Protein AF-A0A927GEW3-F1 (afdb_monomer)

Solvent-access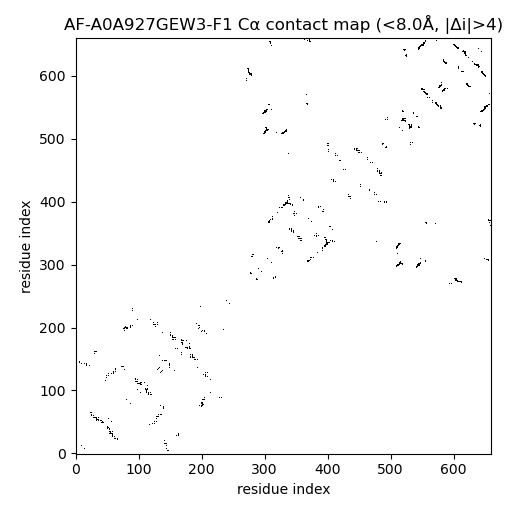ible surface area (backbone atoms only — not comparable to full-atom values): 34712 Å² total; per-residue (Å²): 118,76,70,66,64,33,65,62,80,50,71,69,33,60,69,65,32,58,58,67,54,54,51,51,26,50,54,38,19,33,51,44,16,37,57,29,55,77,47,81,56,86,36,62,95,74,34,81,48,40,56,41,80,24,37,33,40,11,28,32,54,18,36,55,52,36,45,73,77,44,71,85,64,73,78,83,57,41,61,44,34,82,43,51,72,58,31,52,49,62,44,44,51,60,31,51,48,30,24,74,71,37,33,87,57,94,80,76,56,59,28,34,61,43,12,36,41,38,36,51,33,34,33,51,33,24,37,31,37,37,40,15,54,63,52,34,49,47,52,55,37,54,55,37,40,63,53,60,35,23,50,51,52,10,51,50,55,49,56,43,50,54,52,76,35,99,64,45,32,60,79,78,38,87,85,30,51,48,72,48,24,48,54,48,40,27,52,47,32,43,53,45,50,52,48,34,72,72,42,22,15,47,50,45,44,6,39,58,63,29,56,80,72,72,77,89,50,76,66,61,52,52,52,50,51,54,52,50,52,52,50,61,77,44,59,88,54,81,84,59,70,74,61,53,49,56,53,52,48,50,51,48,47,50,48,49,53,58,38,43,70,70,59,70,66,64,67,82,50,67,51,76,77,40,57,66,45,75,49,56,87,93,56,91,86,52,73,77,85,63,51,73,73,63,68,70,34,41,35,41,32,42,12,34,70,76,16,39,34,55,64,50,52,52,50,52,52,50,50,52,48,39,26,72,78,72,58,34,23,42,34,46,38,83,32,16,49,61,45,20,48,34,49,43,48,23,55,74,71,67,43,62,73,52,40,51,61,60,40,47,59,29,46,77,69,52,37,55,79,22,23,49,54,57,53,52,40,52,53,50,52,30,57,49,35,76,75,41,59,81,95,51,36,68,39,56,40,28,30,36,56,81,78,46,45,51,61,45,24,54,51,53,51,59,55,50,57,97,48,88,66,54,83,82,47,48,61,52,54,56,50,33,36,52,44,34,60,42,94,71,66,56,52,58,35,8,50,49,27,44,55,50,49,59,50,40,72,77,40,46,72,60,47,43,68,63,42,49,89,34,31,61,64,47,52,52,49,32,50,50,41,22,33,60,57,78,43,90,49,62,44,58,40,26,47,51,40,45,65,66,48,38,66,83,55,74,66,54,48,34,35,32,59,40,54,46,67,45,32,20,40,43,56,42,57,99,52,72,66,22,40,34,21,55,42,45,76,70,72,48,46,67,46,22,32,34,58,45,38,36,82,30,25,25,34,39,46,21,87,81,45,60,79,92,71,38,42,84,98,39,75,53,16,84,41,48,56,81,22,36,74,26,87,31,25,34,36,73,38,46,66,38,47,51,76,62,50,65,84,70,36,38,35,40,34,45,35,68,44,88,92,32,62,35,63,72,38,41,60,53,68,51,66,34,94,82,43,91,75,82,87,47,55,51,79,88,41,29,32,40,59,32,36,35,28,39,32,41,40,28,56,28,51,39,36,50,70,55,75,134

Structure (mmCIF, N/CA/C/O backbone):
data_AF-A0A927GEW3-F1
#
_entry.id   AF-A0A927GEW3-F1
#
loop_
_atom_site.group_PDB
_atom_site.id
_atom_site.type_symbol
_atom_site.label_atom_id
_atom_site.label_alt_id
_atom_site.label_comp_id
_atom_site.label_asym_id
_atom_site.label_entity_id
_atom_site.label_seq_id
_atom_site.pdbx_PDB_ins_code
_atom_site.Cartn_x
_atom_site.Cartn_y
_atom_site.Cartn_z
_atom_site.occupancy
_atom_site.B_iso_or_equiv
_atom_site.auth_seq_id
_atom_site.auth_comp_id
_atom_site.auth_asym_id
_atom_site.auth_atom_id
_atom_site.pdbx_PDB_model_num
ATOM 1 N N . MET A 1 1 ? 56.933 16.315 -24.391 1.00 34.88 1 MET A N 1
ATOM 2 C CA . MET A 1 1 ? 57.171 17.040 -25.664 1.00 34.88 1 MET A CA 1
ATOM 3 C C . MET A 1 1 ? 55.999 16.953 -26.658 1.00 34.88 1 MET A C 1
ATOM 5 O O . MET A 1 1 ? 55.688 17.971 -27.254 1.00 34.88 1 MET A O 1
ATOM 9 N N . HIS A 1 2 ? 55.285 15.819 -26.789 1.00 42.00 2 HIS A N 1
ATOM 10 C CA . HIS A 1 2 ? 54.145 15.674 -27.726 1.00 42.00 2 HIS A CA 1
ATOM 11 C C . HIS A 1 2 ? 52.847 16.446 -27.383 1.00 42.00 2 HIS A C 1
ATOM 13 O O . HIS A 1 2 ? 52.066 16.720 -28.287 1.00 42.00 2 HIS A O 1
ATOM 19 N N . MET A 1 3 ? 52.603 16.832 -26.122 1.00 38.81 3 MET A N 1
ATOM 20 C CA . MET A 1 3 ? 51.427 17.655 -25.766 1.00 38.81 3 MET A CA 1
ATOM 21 C C . MET A 1 3 ? 51.585 19.140 -26.142 1.00 38.81 3 MET A C 1
ATOM 23 O O . MET A 1 3 ? 50.608 19.782 -26.509 1.00 38.81 3 MET A O 1
ATOM 27 N N . LEU A 1 4 ? 52.808 19.687 -26.110 1.00 39.97 4 LEU A N 1
ATOM 28 C CA . LEU A 1 4 ? 53.074 21.109 -26.392 1.00 39.97 4 LEU A CA 1
ATOM 29 C C . LEU A 1 4 ? 52.933 21.458 -27.886 1.00 39.97 4 LEU A C 1
ATOM 31 O O . LEU A 1 4 ? 52.556 22.577 -28.228 1.00 39.97 4 LEU A O 1
ATOM 35 N N . THR A 1 5 ? 53.163 20.497 -28.786 1.00 51.53 5 THR A N 1
ATOM 36 C CA . THR A 1 5 ? 52.909 20.648 -30.230 1.00 51.53 5 THR A CA 1
ATOM 37 C C . THR A 1 5 ? 51.425 20.547 -30.599 1.00 51.53 5 THR A C 1
ATOM 39 O O . THR A 1 5 ? 51.033 21.067 -31.638 1.00 51.53 5 THR A O 1
ATOM 42 N N . ALA A 1 6 ? 50.580 19.954 -29.747 1.00 59.59 6 ALA A N 1
ATOM 43 C CA . ALA A 1 6 ? 49.144 19.791 -30.003 1.00 59.59 6 ALA A CA 1
ATOM 44 C C . ALA A 1 6 ? 48.310 21.072 -29.773 1.00 59.59 6 ALA A C 1
ATOM 46 O O . ALA A 1 6 ? 47.148 21.121 -30.182 1.00 59.59 6 ALA A O 1
ATOM 47 N N . VAL A 1 7 ? 48.896 22.098 -29.139 1.00 71.00 7 VAL A N 1
ATOM 48 C CA . VAL A 1 7 ? 48.213 23.350 -28.749 1.00 71.00 7 VAL A CA 1
ATOM 49 C C . VAL A 1 7 ? 48.708 24.566 -29.547 1.00 71.00 7 VAL A C 1
ATOM 51 O O . VAL A 1 7 ? 47.960 25.527 -29.737 1.00 71.00 7 VAL A O 1
ATOM 54 N N . LYS A 1 8 ? 49.950 24.540 -30.055 1.00 80.75 8 LYS A N 1
ATOM 55 C CA . LYS A 1 8 ? 50.577 25.696 -30.713 1.00 80.75 8 LYS A CA 1
ATOM 56 C C . LYS A 1 8 ? 49.921 25.999 -32.068 1.00 80.75 8 LYS A C 1
ATOM 58 O O . LYS A 1 8 ? 50.163 25.325 -33.068 1.00 80.75 8 LYS A O 1
ATOM 63 N N . LEU A 1 9 ? 49.100 27.046 -32.099 1.00 85.50 9 LEU A N 1
ATOM 64 C CA . LEU A 1 9 ? 48.480 27.567 -33.315 1.00 85.50 9 LEU A CA 1
ATOM 65 C C . LEU A 1 9 ? 49.474 28.450 -34.083 1.00 85.50 9 LEU A C 1
ATOM 67 O O . LEU A 1 9 ? 50.254 29.185 -33.481 1.00 85.50 9 LEU A O 1
ATOM 71 N N . SER A 1 10 ? 49.461 28.377 -35.413 1.00 87.06 10 SER A N 1
ATOM 72 C CA . SER A 1 10 ? 50.352 29.156 -36.278 1.00 87.06 10 SER A CA 1
ATOM 73 C C . SER A 1 10 ? 49.565 29.747 -37.449 1.00 87.06 10 SER A C 1
ATOM 75 O O . SER A 1 10 ? 48.527 29.206 -37.836 1.00 87.06 10 SER A O 1
ATOM 77 N N . ARG A 1 11 ? 50.052 30.853 -38.032 1.00 82.69 11 ARG A N 1
ATOM 78 C CA . ARG A 1 11 ? 49.428 31.469 -39.219 1.00 82.69 11 ARG A CA 1
ATOM 79 C C . ARG A 1 11 ? 49.277 30.483 -40.394 1.00 82.69 11 ARG A C 1
ATOM 81 O O . ARG A 1 11 ? 48.199 30.473 -40.982 1.00 82.69 11 ARG A O 1
ATOM 88 N N . PRO A 1 12 ? 50.265 29.615 -40.701 1.00 87.69 12 PRO A N 1
ATOM 89 C CA . PRO A 1 12 ? 50.100 28.571 -41.714 1.00 87.69 12 PRO A CA 1
ATOM 90 C C . PRO A 1 12 ? 48.932 27.615 -41.449 1.00 87.69 12 PRO A C 1
ATOM 92 O O . PRO A 1 12 ? 48.190 27.314 -42.379 1.00 87.69 12 PRO A O 1
ATOM 95 N N . HIS A 1 13 ? 48.722 27.183 -40.197 1.00 87.88 13 HIS A N 1
ATOM 96 C CA . HIS A 1 13 ? 47.599 26.299 -39.853 1.00 87.88 13 HIS A CA 1
ATOM 97 C C . HIS A 1 13 ? 46.248 26.950 -40.167 1.00 87.88 13 HIS A C 1
ATOM 99 O O . HIS A 1 13 ? 45.359 26.300 -40.705 1.00 87.88 13 HIS A O 1
ATOM 105 N N . ILE A 1 14 ? 46.101 28.241 -39.856 1.00 89.25 14 ILE A N 1
ATOM 106 C CA . ILE A 1 14 ? 44.859 28.990 -40.090 1.00 89.25 14 ILE A CA 1
ATOM 107 C C . ILE A 1 14 ? 44.640 29.229 -41.589 1.00 89.25 14 ILE A C 1
ATOM 109 O O . ILE A 1 14 ? 43.520 29.089 -42.067 1.00 89.25 14 ILE A O 1
ATOM 113 N N . ALA A 1 15 ? 45.696 29.574 -42.331 1.00 88.69 15 ALA A N 1
ATOM 114 C CA . ALA A 1 15 ? 45.607 29.905 -43.754 1.00 88.69 15 ALA A CA 1
ATOM 115 C C . ALA A 1 15 ? 45.275 28.698 -44.651 1.00 88.69 15 ALA A C 1
ATOM 117 O O . ALA A 1 15 ? 44.745 28.879 -45.742 1.00 88.69 15 ALA A O 1
ATOM 118 N N . GLN A 1 16 ? 45.586 27.477 -44.206 1.00 90.56 16 GLN A N 1
ATOM 119 C CA . GLN A 1 16 ? 45.301 26.241 -44.946 1.00 90.56 16 GLN A CA 1
ATOM 120 C C . GLN A 1 16 ? 43.855 25.748 -44.794 1.00 90.56 16 GLN A C 1
ATOM 122 O O . GLN A 1 16 ? 43.435 24.866 -45.542 1.00 90.56 16 GLN A O 1
ATOM 127 N N . VAL A 1 17 ? 43.094 26.284 -43.836 1.00 92.81 17 VAL A N 1
ATOM 128 C CA . VAL A 1 17 ? 41.672 25.959 -43.677 1.00 92.81 17 VAL A CA 1
ATOM 129 C C . VAL A 1 17 ? 40.857 26.739 -44.706 1.00 92.81 17 VAL A C 1
ATOM 131 O O . VAL A 1 17 ? 40.957 27.964 -44.795 1.00 92.81 17 VAL A O 1
ATOM 134 N N . ASP A 1 18 ? 39.992 26.043 -45.444 1.00 93.50 18 ASP A N 1
ATOM 135 C CA . ASP A 1 18 ? 38.997 26.691 -46.301 1.00 93.50 18 ASP A CA 1
ATOM 136 C C . ASP A 1 18 ? 37.840 27.230 -45.447 1.00 93.50 18 ASP A C 1
ATOM 138 O O . ASP A 1 18 ? 36.796 26.596 -45.268 1.00 93.50 18 ASP A O 1
ATOM 142 N N . TRP A 1 19 ? 38.041 28.421 -44.882 1.00 95.12 19 TRP A N 1
ATOM 143 C CA . TRP A 1 19 ? 37.051 29.072 -44.023 1.00 95.12 19 TRP A CA 1
ATOM 144 C C . TRP A 1 19 ? 35.736 29.367 -44.745 1.00 95.12 19 TRP A C 1
ATOM 146 O O . TRP A 1 19 ? 34.690 29.361 -44.103 1.00 95.12 19 TRP A O 1
ATOM 156 N N . LYS A 1 20 ? 35.754 29.556 -46.072 1.00 95.50 20 LYS A N 1
ATOM 157 C CA . LYS A 1 20 ? 34.521 29.756 -46.845 1.00 95.50 20 LYS A CA 1
ATOM 158 C C . LYS A 1 20 ? 33.671 28.493 -46.813 1.00 95.50 20 LYS A C 1
ATOM 160 O O . LYS A 1 20 ? 32.477 28.583 -46.543 1.00 95.50 20 LYS A O 1
ATOM 165 N N . ALA A 1 21 ? 34.285 27.329 -47.013 1.00 94.75 21 ALA A N 1
ATOM 166 C CA . ALA A 1 21 ? 33.585 26.055 -46.920 1.00 94.75 21 ALA A CA 1
ATOM 167 C C . ALA A 1 21 ? 33.093 25.757 -45.493 1.00 94.75 21 ALA A C 1
ATOM 169 O O . ALA A 1 21 ? 31.968 25.295 -45.322 1.00 94.75 21 ALA A O 1
ATOM 170 N N . VAL A 1 22 ? 33.899 26.053 -44.465 1.00 96.81 22 VAL A N 1
ATOM 171 C CA . VAL A 1 22 ? 33.515 25.864 -43.051 1.00 96.81 22 VAL A CA 1
ATOM 172 C C . VAL A 1 22 ? 32.314 26.735 -42.675 1.00 96.81 22 VAL A C 1
ATOM 174 O O . VAL A 1 22 ? 31.341 26.231 -42.112 1.00 96.81 22 VAL A O 1
ATOM 177 N N . THR A 1 23 ? 32.350 28.026 -43.010 1.00 96.94 23 THR A N 1
ATOM 178 C CA . THR A 1 23 ? 31.244 28.953 -42.741 1.00 96.94 23 THR A CA 1
ATOM 179 C C . THR A 1 23 ? 29.999 28.580 -43.540 1.00 96.94 23 THR A C 1
ATOM 181 O O . THR A 1 23 ? 28.905 28.580 -42.979 1.00 96.94 23 THR A O 1
ATOM 184 N N . PHE A 1 24 ? 30.154 28.211 -44.816 1.00 97.31 24 PHE A N 1
ATOM 185 C CA . PHE A 1 24 ? 29.043 27.777 -45.663 1.00 97.31 24 PHE A CA 1
ATOM 186 C C . PHE A 1 24 ? 28.360 26.525 -45.103 1.00 97.31 24 PHE A C 1
ATOM 188 O O . PHE A 1 24 ? 27.142 26.517 -44.941 1.00 97.31 24 PHE A O 1
ATOM 195 N N . PHE A 1 25 ? 29.141 25.508 -44.727 1.00 97.88 25 PHE A N 1
ATOM 196 C CA . PHE A 1 25 ? 28.627 24.307 -44.073 1.00 97.88 25 PHE A CA 1
ATOM 197 C C . PHE A 1 25 ? 27.857 24.642 -42.799 1.00 97.88 25 PHE A C 1
ATOM 199 O O . PHE A 1 25 ? 26.738 24.172 -42.627 1.00 97.88 25 PHE A O 1
ATOM 206 N N . TYR A 1 26 ? 28.437 25.451 -41.910 1.00 98.12 26 TYR A N 1
ATOM 207 C CA . TYR A 1 26 ? 27.828 25.724 -40.611 1.00 98.12 26 TYR A CA 1
ATOM 208 C C . TYR A 1 26 ? 26.528 26.519 -40.732 1.00 98.12 26 TYR A C 1
ATOM 210 O O . TYR A 1 26 ? 25.522 26.145 -40.131 1.00 98.12 26 TYR A O 1
ATOM 218 N N . ALA A 1 27 ? 26.519 27.565 -41.564 1.00 97.81 27 ALA A N 1
ATOM 219 C CA . ALA A 1 27 ? 25.316 28.343 -41.837 1.00 97.81 27 ALA A CA 1
ATOM 220 C C . ALA A 1 27 ? 24.202 27.461 -42.419 1.00 97.81 27 ALA A C 1
ATOM 222 O O . ALA A 1 27 ? 23.049 27.562 -42.003 1.00 97.81 27 ALA A O 1
ATOM 223 N N . LEU A 1 28 ? 24.554 26.555 -43.334 1.00 97.50 28 LEU A N 1
ATOM 224 C CA . LEU A 1 28 ? 23.608 25.646 -43.965 1.00 97.50 28 LEU A CA 1
ATOM 225 C C . LEU A 1 28 ? 23.108 24.562 -43.000 1.00 97.50 28 LEU A C 1
ATOM 227 O O . LEU A 1 28 ? 21.914 24.282 -42.975 1.00 97.50 28 LEU A O 1
ATOM 231 N N . ALA A 1 29 ? 23.981 23.993 -42.166 1.00 97.44 29 ALA A N 1
ATOM 232 C CA . ALA A 1 29 ? 23.604 23.007 -41.156 1.00 97.44 29 ALA A CA 1
ATOM 233 C C . ALA A 1 29 ? 22.609 23.609 -40.156 1.00 97.44 29 ALA A C 1
ATOM 235 O O . ALA A 1 29 ? 21.562 23.014 -39.907 1.00 97.44 29 ALA A O 1
ATOM 236 N N . CYS A 1 30 ? 22.889 24.812 -39.648 1.00 97.38 30 CYS A N 1
ATOM 237 C CA . CYS A 1 30 ? 21.995 25.562 -38.768 1.00 97.38 30 CYS A CA 1
ATOM 238 C C . CYS A 1 30 ? 20.682 25.947 -39.464 1.00 97.38 30 CYS A C 1
ATOM 240 O O . CYS A 1 30 ? 19.610 25.673 -38.935 1.00 97.38 30 CYS A O 1
ATOM 242 N N . GLY A 1 31 ? 20.748 26.527 -40.666 1.00 96.88 31 GLY A N 1
ATOM 243 C CA . GLY A 1 31 ? 19.569 26.991 -41.400 1.00 96.88 31 GLY A CA 1
ATOM 244 C C . GLY A 1 31 ? 18.623 25.862 -41.810 1.00 96.88 31 GLY A C 1
ATOM 245 O O . GLY A 1 31 ? 17.414 25.977 -41.619 1.00 96.88 31 GLY A O 1
ATOM 246 N N . ILE A 1 32 ? 19.159 24.743 -42.313 1.00 96.06 32 ILE A N 1
ATOM 247 C CA . ILE A 1 32 ? 18.350 23.563 -42.651 1.00 96.06 32 ILE A CA 1
ATOM 248 C C . ILE A 1 32 ? 17.730 22.972 -41.385 1.00 96.06 32 ILE A C 1
ATOM 250 O O . ILE A 1 32 ? 16.541 22.678 -41.379 1.00 96.06 32 ILE A O 1
ATOM 254 N N . SER A 1 33 ? 18.502 22.821 -40.306 1.00 94.50 33 SER A N 1
ATOM 255 C CA . SER A 1 33 ? 17.990 22.226 -39.061 1.00 94.50 33 SER A CA 1
ATOM 256 C C . SER A 1 33 ? 16.899 23.083 -38.424 1.00 94.50 33 SER A C 1
ATOM 258 O O . SER A 1 33 ? 15.879 22.545 -38.006 1.00 94.50 33 SER A O 1
ATOM 260 N N . TYR A 1 34 ? 17.077 24.409 -38.428 1.00 93.81 34 TYR A N 1
ATOM 261 C CA . TYR A 1 34 ? 16.061 25.376 -38.017 1.00 93.81 34 TYR A CA 1
ATOM 262 C C . TYR A 1 34 ? 14.791 25.258 -38.865 1.00 93.81 34 TYR A C 1
ATOM 264 O O . TYR A 1 34 ? 13.699 25.147 -38.325 1.00 93.81 34 TYR A O 1
ATOM 272 N N . GLY A 1 35 ? 14.918 25.228 -40.195 1.00 92.50 35 GLY A N 1
ATOM 273 C CA . GLY A 1 35 ? 13.765 25.106 -41.089 1.00 92.50 35 GLY A CA 1
ATOM 274 C C . GLY A 1 35 ? 13.007 23.786 -40.910 1.00 92.50 35 GLY A C 1
ATOM 275 O O . GLY A 1 35 ? 11.783 23.785 -40.804 1.00 92.50 35 GLY A O 1
ATOM 276 N N . LEU A 1 36 ? 13.731 22.666 -40.824 1.00 90.19 36 LEU A N 1
ATOM 277 C CA . LEU A 1 36 ? 13.142 21.335 -40.645 1.00 90.19 36 LEU A CA 1
ATOM 278 C C . LEU A 1 36 ? 12.553 21.117 -39.245 1.00 90.19 36 LEU A C 1
ATOM 280 O O . LEU A 1 36 ? 11.701 20.248 -39.086 1.00 90.19 36 LEU A O 1
ATOM 284 N N . HIS A 1 37 ? 12.967 21.891 -38.238 1.00 86.44 37 HIS A N 1
ATOM 285 C CA . HIS A 1 37 ? 12.381 21.841 -36.896 1.00 86.44 37 HIS A CA 1
ATOM 286 C C . HIS A 1 37 ? 10.889 22.214 -36.889 1.00 86.44 37 HIS A C 1
ATOM 288 O O . HIS A 1 37 ? 10.136 21.674 -36.084 1.00 86.44 37 HIS A O 1
ATOM 294 N N . PHE A 1 38 ? 10.450 23.085 -37.804 1.00 85.44 38 PHE A N 1
ATOM 295 C CA . PHE A 1 38 ? 9.045 23.499 -37.916 1.00 85.44 38 PHE A CA 1
ATOM 296 C C . PHE A 1 38 ? 8.188 22.575 -38.786 1.00 85.44 38 PHE A C 1
ATOM 298 O O . PHE A 1 38 ? 6.983 22.801 -38.907 1.00 85.44 38 PHE A O 1
ATOM 305 N N . LEU A 1 39 ? 8.780 21.559 -39.420 1.00 84.56 39 LEU A N 1
ATOM 306 C CA . LEU A 1 39 ? 8.028 20.618 -40.242 1.00 84.56 39 LEU A CA 1
ATOM 307 C C . LEU A 1 39 ? 7.465 19.463 -39.401 1.00 84.56 39 LEU A C 1
ATOM 309 O O . LEU A 1 39 ? 8.090 19.050 -38.421 1.00 84.56 39 LEU A O 1
ATOM 313 N N . PRO A 1 40 ? 6.307 18.900 -39.798 1.00 78.25 40 PRO A N 1
ATOM 314 C CA . PRO A 1 40 ? 5.754 17.715 -39.160 1.00 78.25 40 PRO A CA 1
ATOM 315 C C . PRO A 1 40 ? 6.736 16.549 -39.185 1.00 78.25 40 PRO A C 1
ATOM 317 O O . PRO A 1 40 ? 7.462 16.325 -40.157 1.00 78.25 40 PRO A O 1
ATOM 320 N N . ASN A 1 41 ? 6.716 15.771 -38.113 1.00 75.31 41 ASN A N 1
ATOM 321 C CA . ASN A 1 41 ? 7.623 14.661 -37.948 1.00 75.31 41 ASN A CA 1
ATOM 322 C C . ASN A 1 41 ? 7.124 13.417 -38.699 1.00 75.31 41 ASN A C 1
ATOM 324 O O . ASN A 1 41 ? 6.205 12.728 -38.264 1.00 75.31 41 ASN A O 1
ATOM 328 N N . LEU A 1 42 ? 7.757 13.111 -39.832 1.00 72.12 42 LEU A N 1
ATOM 329 C CA . LEU A 1 42 ? 7.328 12.032 -40.727 1.00 72.12 42 LEU A CA 1
ATOM 330 C C . LEU A 1 42 ? 7.500 10.615 -40.148 1.00 72.12 42 LEU A C 1
ATOM 332 O O . LEU A 1 42 ? 6.957 9.669 -40.713 1.00 72.12 42 LEU A O 1
ATOM 336 N N . ASN A 1 43 ? 8.247 10.442 -39.052 1.00 71.62 43 ASN A N 1
ATOM 337 C CA . ASN A 1 43 ? 8.433 9.151 -38.379 1.00 71.62 43 ASN A CA 1
ATOM 338 C C . ASN A 1 43 ? 7.935 9.136 -36.927 1.00 71.62 43 ASN A C 1
ATOM 340 O O . ASN A 1 43 ? 8.307 8.248 -36.145 1.00 71.62 43 ASN A O 1
ATOM 344 N N . GLU A 1 44 ? 7.083 10.094 -36.567 1.00 68.69 44 GLU A N 1
ATOM 345 C CA . GLU A 1 44 ? 6.333 10.062 -35.319 1.00 68.69 44 GLU A CA 1
ATOM 346 C C . GLU A 1 44 ? 5.481 8.785 -35.247 1.00 68.69 44 GLU A C 1
ATOM 348 O O . GLU A 1 44 ? 4.823 8.397 -36.209 1.00 68.69 44 GLU A O 1
ATOM 353 N N . GLY A 1 45 ? 5.574 8.058 -34.132 1.00 65.25 45 GLY A N 1
ATOM 354 C CA . GLY A 1 45 ? 4.886 6.773 -33.944 1.00 65.25 45 GLY A CA 1
ATOM 355 C C . GLY A 1 45 ? 5.467 5.560 -34.693 1.00 65.25 45 GLY A C 1
ATOM 356 O O . GLY A 1 45 ? 5.049 4.441 -34.407 1.00 65.25 45 GLY A O 1
ATOM 357 N N . ILE A 1 46 ? 6.445 5.735 -35.596 1.00 68.69 46 ILE A N 1
ATOM 358 C CA . ILE A 1 46 ? 7.059 4.631 -36.369 1.00 68.69 46 ILE A CA 1
ATOM 359 C C . ILE A 1 46 ? 8.393 4.182 -35.759 1.00 68.69 46 ILE A C 1
ATOM 361 O O . ILE A 1 46 ? 8.626 2.990 -35.568 1.00 68.69 46 ILE A O 1
ATOM 365 N N . LEU A 1 47 ? 9.283 5.130 -35.451 1.00 74.25 47 LEU A N 1
ATOM 366 C CA . LEU A 1 47 ? 10.585 4.851 -34.838 1.00 74.25 47 LEU A CA 1
ATOM 367 C C . LEU A 1 47 ? 10.661 5.491 -33.453 1.00 74.25 47 LEU A C 1
ATOM 369 O O . LEU A 1 47 ? 10.254 6.640 -33.338 1.00 74.25 47 LEU A O 1
ATOM 373 N N . PRO A 1 48 ? 11.252 4.838 -32.434 1.00 71.81 48 PRO A N 1
ATOM 374 C CA . PRO A 1 48 ? 11.397 5.412 -31.092 1.00 71.81 48 PRO A CA 1
ATOM 375 C C . PRO A 1 48 ? 12.110 6.769 -31.060 1.00 71.81 48 PRO A C 1
ATOM 377 O O . PRO A 1 48 ? 11.859 7.589 -30.181 1.00 71.81 48 PRO A O 1
ATOM 380 N N . ARG A 1 49 ? 13.006 7.018 -32.024 1.00 70.75 49 ARG A N 1
ATOM 381 C CA . ARG A 1 49 ? 13.656 8.314 -32.207 1.00 70.75 49 ARG A CA 1
ATOM 382 C C . ARG A 1 49 ? 13.008 9.085 -33.346 1.00 70.75 49 ARG A C 1
ATOM 384 O O . ARG A 1 49 ? 13.277 8.839 -34.520 1.00 70.75 49 ARG A O 1
ATOM 391 N N . HIS A 1 50 ? 12.190 10.062 -32.986 1.00 66.06 50 HIS A N 1
ATOM 392 C CA . HIS A 1 50 ? 11.392 10.805 -33.954 1.00 66.06 50 HIS A CA 1
ATOM 393 C C . HIS A 1 50 ? 12.204 11.890 -34.688 1.00 66.06 50 HIS A C 1
ATOM 395 O O . HIS A 1 50 ? 11.874 12.270 -35.794 1.00 66.06 50 HIS A O 1
ATOM 401 N N . ASN A 1 51 ? 13.329 12.376 -34.164 1.00 72.25 51 ASN A N 1
ATOM 402 C CA . ASN A 1 51 ? 13.954 13.597 -34.711 1.00 72.25 51 ASN A CA 1
ATOM 403 C C . ASN A 1 51 ? 14.895 13.381 -35.915 1.00 72.25 51 ASN A C 1
ATOM 405 O O . ASN A 1 51 ? 15.675 14.261 -36.273 1.00 72.25 51 ASN A O 1
ATOM 409 N N . ILE A 1 52 ? 14.846 12.197 -36.530 1.00 74.31 52 ILE A N 1
ATOM 410 C CA . ILE A 1 52 ? 15.728 11.807 -37.639 1.00 74.31 52 ILE A CA 1
ATOM 411 C C . ILE A 1 52 ? 15.408 12.613 -38.895 1.00 74.31 52 ILE A C 1
ATOM 413 O O . ILE A 1 52 ? 16.320 13.165 -39.501 1.00 74.31 52 ILE A O 1
ATOM 417 N N . PHE A 1 53 ? 14.128 12.687 -39.273 1.00 74.19 53 PHE A N 1
ATOM 418 C CA . PHE A 1 53 ? 13.679 13.360 -40.497 1.00 74.19 53 PHE A CA 1
ATOM 419 C C . PHE A 1 53 ? 13.273 14.824 -40.278 1.00 74.19 53 PHE A C 1
ATOM 421 O O . PHE A 1 53 ? 12.723 15.449 -41.180 1.00 74.19 53 PHE A O 1
ATOM 428 N N . THR A 1 54 ? 13.554 15.372 -39.094 1.00 82.50 54 THR A N 1
ATOM 429 C CA . THR A 1 54 ? 13.373 16.793 -38.782 1.00 82.50 54 THR A CA 1
ATOM 430 C C . THR A 1 54 ? 14.737 17.487 -38.796 1.00 82.50 54 THR A C 1
ATOM 432 O O . THR A 1 54 ? 15.454 17.447 -39.797 1.00 82.50 54 THR A O 1
ATOM 435 N N . TYR A 1 55 ? 15.152 18.094 -37.689 1.00 83.25 55 TYR A N 1
ATOM 436 C CA . TYR A 1 55 ? 16.392 18.856 -37.595 1.00 83.25 55 TYR A CA 1
ATOM 437 C C . TYR A 1 55 ? 17.663 17.989 -37.725 1.00 83.25 55 TYR A C 1
ATOM 439 O O . TYR A 1 55 ? 18.715 18.508 -38.095 1.00 83.25 55 TYR A O 1
ATOM 447 N N . GLY A 1 56 ? 17.584 16.668 -37.507 1.00 85.69 56 GLY A N 1
ATOM 448 C CA . GLY A 1 56 ? 18.726 15.750 -37.629 1.00 85.69 56 GLY A CA 1
ATOM 449 C C . GLY A 1 56 ? 19.346 15.667 -39.035 1.00 85.69 56 GLY A C 1
ATOM 450 O O . GLY A 1 56 ? 20.523 15.334 -39.167 1.00 85.69 56 GLY A O 1
ATOM 451 N N . LEU A 1 57 ? 18.603 16.017 -40.095 1.00 90.75 57 LEU A N 1
ATOM 452 C CA . LEU A 1 57 ? 19.104 15.985 -41.479 1.00 90.75 57 LEU A CA 1
ATOM 453 C C . LEU A 1 57 ? 20.025 17.156 -41.843 1.00 90.75 57 LEU A C 1
ATOM 455 O O . LEU A 1 57 ? 20.732 17.086 -42.853 1.00 90.75 57 LEU A O 1
ATOM 459 N N . GLY A 1 58 ? 20.029 18.242 -41.068 1.00 94.50 58 GLY A N 1
ATOM 460 C CA . GLY A 1 58 ? 20.775 19.445 -41.435 1.00 94.50 58 GLY A CA 1
ATOM 461 C C . GLY A 1 58 ? 22.273 19.212 -41.652 1.00 94.50 58 GLY A C 1
ATOM 462 O O . GLY A 1 58 ? 22.774 19.588 -42.714 1.00 94.50 58 GLY A O 1
ATOM 463 N N . PRO A 1 59 ? 22.999 18.553 -40.728 1.00 96.38 59 PRO A N 1
ATOM 464 C CA . PRO A 1 59 ? 24.431 18.299 -40.887 1.00 96.38 59 PRO A CA 1
ATOM 465 C C . PRO A 1 59 ? 24.788 17.463 -42.129 1.00 96.38 59 PRO A C 1
ATOM 467 O O . PRO A 1 59 ? 25.732 17.812 -42.844 1.00 96.38 59 PRO A O 1
ATOM 470 N N . ILE A 1 60 ? 24.043 16.394 -42.437 1.00 95.38 60 ILE A N 1
ATOM 471 C CA . ILE A 1 60 ? 24.310 15.564 -43.625 1.00 95.38 60 ILE A CA 1
ATOM 472 C C . ILE A 1 60 ? 24.017 16.315 -44.928 1.00 95.38 60 ILE A C 1
ATOM 474 O O . ILE A 1 60 ? 24.847 16.297 -45.839 1.00 95.38 60 ILE A O 1
ATOM 478 N N . LEU A 1 61 ? 22.887 17.024 -45.019 1.00 96.00 61 LEU A N 1
ATOM 479 C CA . LEU A 1 61 ? 22.536 17.799 -46.212 1.00 96.00 61 LEU A CA 1
ATOM 480 C C . LEU A 1 61 ? 23.521 18.947 -46.435 1.00 96.00 61 LEU A C 1
ATOM 482 O O . LEU A 1 61 ? 23.978 19.163 -47.561 1.00 96.00 61 LEU A O 1
ATOM 486 N N . ALA A 1 62 ? 23.920 19.629 -45.360 1.00 97.12 62 ALA A N 1
ATOM 487 C CA . ALA A 1 62 ? 24.921 20.679 -45.427 1.00 97.12 62 ALA A CA 1
ATOM 488 C C . ALA A 1 62 ? 26.273 20.145 -45.913 1.00 97.12 62 ALA A C 1
ATOM 490 O O . ALA A 1 62 ? 26.896 20.759 -46.779 1.00 97.12 62 ALA A O 1
ATOM 491 N N . ALA A 1 63 ? 26.715 18.982 -45.425 1.00 94.81 63 ALA A N 1
ATOM 492 C CA . ALA A 1 63 ? 27.956 18.352 -45.875 1.00 94.81 63 ALA A CA 1
ATOM 493 C C . ALA A 1 63 ? 27.927 17.983 -47.364 1.00 94.81 63 ALA A C 1
ATOM 495 O O . ALA A 1 63 ? 28.887 18.268 -48.086 1.00 94.81 63 ALA A O 1
ATOM 496 N N . LEU A 1 64 ? 26.832 17.378 -47.836 1.00 93.94 64 LEU A N 1
ATOM 497 C CA . LEU A 1 64 ? 26.657 16.999 -49.241 1.00 93.94 64 LEU A CA 1
ATOM 498 C C . LEU A 1 64 ? 26.679 18.225 -50.162 1.00 93.94 64 LEU A C 1
ATOM 500 O O . LEU A 1 64 ? 27.423 18.250 -51.145 1.00 93.94 64 LEU A O 1
ATOM 504 N N . LEU A 1 65 ? 25.921 19.267 -49.813 1.00 95.25 65 LEU A N 1
ATOM 505 C CA . LEU A 1 65 ? 25.871 20.512 -50.578 1.00 95.25 65 LEU A CA 1
ATOM 506 C C . LEU A 1 65 ? 27.218 21.239 -50.552 1.00 95.25 65 LEU A C 1
ATOM 508 O O . LEU A 1 65 ? 27.710 21.667 -51.594 1.00 95.25 65 LEU A O 1
ATOM 512 N N . THR A 1 66 ? 27.881 21.310 -49.399 1.00 95.69 66 THR A N 1
ATOM 513 C CA . THR A 1 66 ? 29.183 21.984 -49.293 1.00 95.69 66 THR A CA 1
ATOM 514 C C . THR A 1 66 ? 30.235 21.280 -50.142 1.00 95.69 66 THR A C 1
ATOM 516 O O . THR A 1 66 ? 30.963 21.934 -50.881 1.00 95.69 66 THR A O 1
ATOM 519 N N . ARG A 1 67 ? 30.274 19.944 -50.151 1.00 90.88 67 ARG A N 1
ATOM 520 C CA . ARG A 1 67 ? 31.185 19.191 -51.031 1.00 90.88 67 ARG A CA 1
ATOM 521 C C . ARG A 1 67 ? 30.909 19.424 -52.516 1.00 90.88 67 ARG A C 1
ATOM 523 O O . ARG A 1 67 ? 31.845 19.432 -53.311 1.00 90.88 67 ARG A O 1
ATOM 530 N N . ARG A 1 68 ? 29.650 19.660 -52.895 1.00 92.12 68 ARG A N 1
ATOM 531 C CA . ARG A 1 68 ? 29.271 19.982 -54.278 1.00 92.12 68 ARG A CA 1
ATOM 532 C C . ARG A 1 68 ? 29.793 21.348 -54.737 1.00 92.12 68 ARG A C 1
ATOM 534 O O . ARG A 1 68 ? 30.126 21.482 -55.917 1.00 92.12 68 ARG A O 1
ATOM 541 N N . PHE A 1 69 ? 29.852 22.331 -53.836 1.00 92.44 69 PHE A N 1
ATOM 542 C CA . PHE A 1 69 ? 30.334 23.692 -54.119 1.00 92.44 69 PHE A CA 1
ATOM 543 C C . PHE A 1 69 ? 31.839 23.877 -53.861 1.00 92.44 69 PHE A C 1
ATOM 545 O O . PHE A 1 69 ? 32.467 24.724 -54.492 1.00 92.44 69 PHE A O 1
ATOM 552 N N . PHE A 1 70 ? 32.435 23.049 -52.999 1.00 92.25 70 PHE A N 1
ATOM 553 C CA . PHE A 1 70 ? 33.850 23.089 -52.618 1.00 92.25 70 PHE A CA 1
ATOM 554 C C . PHE A 1 70 ? 34.531 21.723 -52.866 1.00 92.25 70 PHE A C 1
ATOM 556 O O . PHE A 1 70 ? 34.947 21.049 -51.921 1.00 92.25 70 PHE A O 1
ATOM 563 N N . PRO A 1 71 ? 34.687 21.287 -54.134 1.00 83.44 71 PRO A N 1
ATOM 564 C CA . PRO A 1 71 ? 35.151 19.934 -54.475 1.00 83.44 71 PRO A CA 1
ATOM 565 C C . PRO A 1 71 ? 36.636 19.672 -54.172 1.00 83.44 71 PRO A C 1
ATOM 567 O O . PRO A 1 71 ? 37.088 18.536 -54.255 1.00 83.44 71 PRO A O 1
ATOM 570 N N . LYS A 1 72 ? 37.412 20.711 -53.833 1.00 82.56 72 LYS A N 1
ATOM 571 C CA . LYS A 1 72 ? 38.854 20.605 -53.543 1.00 82.56 72 LYS A CA 1
ATOM 572 C C . LYS A 1 72 ? 39.160 20.066 -52.139 1.00 82.56 72 LYS A C 1
ATOM 574 O O . LYS A 1 72 ? 40.323 19.836 -51.820 1.00 82.56 72 LYS A O 1
ATOM 579 N N . LEU A 1 73 ? 38.143 19.882 -51.295 1.00 81.81 73 LEU A N 1
ATOM 580 C CA . LEU A 1 73 ? 38.309 19.358 -49.942 1.00 81.81 73 LEU A CA 1
ATOM 581 C C . LEU A 1 73 ? 38.559 17.848 -49.968 1.00 81.81 73 LEU A C 1
ATOM 583 O O . LEU A 1 73 ? 37.771 17.078 -50.515 1.00 81.81 73 LEU A O 1
ATOM 587 N N . VAL A 1 74 ? 39.654 17.422 -49.341 1.00 80.38 74 VAL A N 1
ATOM 588 C CA . VAL A 1 74 ? 40.035 16.009 -49.282 1.00 80.38 74 VAL A CA 1
ATOM 589 C C . VAL A 1 74 ? 39.122 15.265 -48.314 1.00 80.38 74 VAL A C 1
ATOM 591 O O . VAL A 1 74 ? 39.096 15.556 -47.120 1.00 80.38 74 VAL A O 1
ATOM 594 N N . GLN A 1 75 ? 38.421 14.254 -48.823 1.00 85.31 75 GLN A N 1
ATOM 595 C CA . GLN A 1 75 ? 37.677 13.308 -48.004 1.00 85.31 75 GLN A CA 1
ATOM 596 C C . GLN A 1 75 ? 38.587 12.153 -47.592 1.00 85.31 75 GLN A C 1
ATOM 598 O O . GLN A 1 75 ? 39.073 11.391 -48.423 1.00 85.31 75 GLN A O 1
ATOM 603 N N . THR A 1 76 ? 38.780 11.988 -46.292 1.00 86.62 76 THR A N 1
ATOM 604 C CA . THR A 1 76 ? 39.630 10.926 -45.731 1.00 86.62 76 THR A CA 1
ATOM 605 C C . THR A 1 76 ? 38.845 9.869 -44.955 1.00 86.62 76 THR A C 1
ATOM 607 O O . THR A 1 76 ? 39.424 8.917 -44.429 1.00 86.62 76 THR A O 1
ATOM 610 N N . VAL A 1 77 ? 37.529 10.054 -44.861 1.00 90.44 77 VAL A N 1
ATOM 611 C CA . VAL A 1 77 ? 36.597 9.234 -44.089 1.00 90.44 77 VAL A CA 1
ATOM 612 C C . VAL A 1 77 ? 35.566 8.612 -45.032 1.00 90.44 77 VAL A C 1
ATOM 614 O O . VAL A 1 77 ? 35.052 9.282 -45.932 1.00 90.44 77 VAL A O 1
ATOM 617 N N . SER A 1 78 ? 35.233 7.340 -44.812 1.00 92.81 78 SER A N 1
ATOM 618 C CA . SER A 1 78 ? 34.159 6.628 -45.517 1.00 92.81 78 SER A CA 1
ATOM 619 C C . SER A 1 78 ? 33.144 6.056 -44.522 1.00 92.81 78 SER A C 1
ATOM 621 O O . SER A 1 78 ? 33.341 6.119 -43.308 1.00 92.81 78 SER A O 1
ATOM 623 N N . VAL A 1 79 ? 32.039 5.489 -45.016 1.00 92.38 79 VAL A N 1
ATOM 624 C CA . VAL A 1 79 ? 31.015 4.879 -44.148 1.00 92.38 79 VAL A CA 1
ATOM 625 C C . VAL A 1 79 ? 31.623 3.747 -43.308 1.00 92.38 79 VAL A C 1
ATOM 627 O O . VAL A 1 79 ? 31.553 3.768 -42.080 1.00 92.38 79 VAL A O 1
ATOM 630 N N . LEU A 1 80 ? 32.309 2.804 -43.956 1.00 90.69 80 LEU A N 1
ATOM 631 C CA . LEU A 1 80 ? 32.875 1.605 -43.321 1.00 90.69 80 LEU A CA 1
ATOM 632 C C . LEU A 1 80 ? 34.330 1.776 -42.845 1.00 90.69 80 LEU A C 1
ATOM 634 O O . LEU A 1 80 ? 34.846 0.949 -42.095 1.00 90.69 80 LEU A O 1
ATOM 638 N N . GLY A 1 81 ? 34.993 2.858 -43.254 1.00 92.38 81 GLY A N 1
ATOM 639 C CA . GLY A 1 81 ? 36.371 3.172 -42.894 1.00 92.38 81 GLY A CA 1
ATOM 640 C C . GLY A 1 81 ? 37.401 2.172 -43.397 1.00 92.38 81 GLY A C 1
ATOM 641 O O . GLY A 1 81 ? 37.242 1.558 -44.448 1.00 92.38 81 GLY A O 1
ATOM 642 N N . SER A 1 82 ? 38.496 2.041 -42.645 1.00 90.50 82 SER A N 1
ATOM 643 C CA . SER A 1 82 ? 39.661 1.236 -43.042 1.00 90.50 82 SER A CA 1
ATOM 644 C C . SER A 1 82 ? 39.518 -0.266 -42.766 1.00 90.50 82 SER A C 1
ATOM 646 O O . SER A 1 82 ? 40.355 -1.050 -43.207 1.00 90.50 82 SER A O 1
ATOM 648 N N . SER A 1 83 ? 38.477 -0.690 -42.040 1.00 90.69 83 SER A N 1
ATOM 649 C CA . SER A 1 83 ? 38.203 -2.104 -41.761 1.00 90.69 83 SER A CA 1
ATOM 650 C C . SER A 1 83 ? 36.692 -2.373 -41.725 1.00 90.69 83 SER A C 1
ATOM 652 O O . SER A 1 83 ? 36.084 -2.313 -40.652 1.00 90.69 83 SER A O 1
ATOM 654 N N . PRO A 1 84 ? 36.075 -2.707 -42.876 1.00 88.69 84 PRO A N 1
ATOM 655 C CA . PRO A 1 84 ? 34.631 -2.916 -42.972 1.00 88.69 84 PRO A CA 1
ATOM 656 C C . PRO A 1 84 ? 34.076 -3.948 -41.989 1.00 88.69 84 PRO A C 1
ATOM 658 O O . PRO A 1 84 ? 33.090 -3.681 -41.310 1.00 88.69 84 PRO A O 1
ATOM 661 N N . ALA A 1 85 ? 34.750 -5.092 -41.833 1.00 83.50 85 ALA A N 1
ATOM 662 C CA . ALA A 1 85 ? 34.313 -6.143 -40.914 1.00 83.50 85 ALA A CA 1
ATOM 663 C C . ALA A 1 85 ? 34.257 -5.665 -39.452 1.00 83.50 85 ALA A C 1
ATOM 665 O O . ALA A 1 85 ? 33.317 -5.986 -38.728 1.00 83.50 85 ALA A O 1
ATOM 666 N N . LYS A 1 86 ? 35.234 -4.856 -39.015 1.00 86.75 86 LYS A N 1
ATOM 667 C CA . LYS A 1 86 ? 35.236 -4.291 -37.659 1.00 86.75 86 LYS A CA 1
ATOM 668 C C . LYS A 1 86 ? 34.176 -3.219 -37.488 1.00 86.75 86 LYS A C 1
ATOM 670 O O . LYS A 1 86 ? 33.583 -3.167 -36.421 1.00 86.75 86 LYS A O 1
ATOM 675 N N . ALA A 1 87 ? 33.923 -2.402 -38.510 1.00 89.19 87 ALA A N 1
ATOM 676 C CA . ALA A 1 87 ? 32.863 -1.398 -38.472 1.00 89.19 87 ALA A CA 1
ATOM 677 C C . ALA A 1 87 ? 31.474 -2.047 -38.347 1.00 89.19 87 ALA A C 1
ATOM 679 O O . ALA A 1 87 ? 30.685 -1.639 -37.499 1.00 89.19 87 ALA A O 1
ATOM 680 N N . ILE A 1 8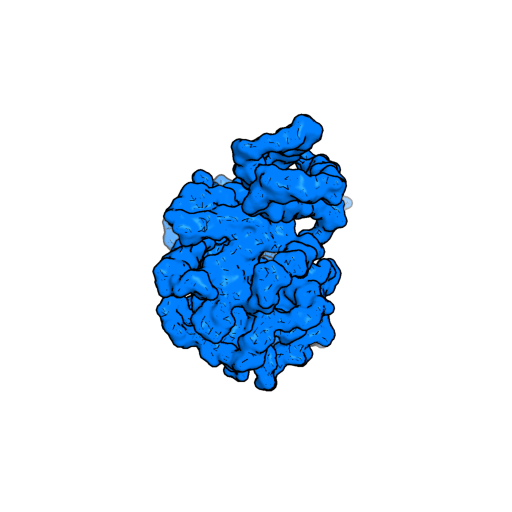8 ? 31.215 -3.112 -39.114 1.00 86.88 88 ILE A N 1
ATOM 681 C CA . ILE A 1 88 ? 29.971 -3.891 -39.023 1.00 86.88 88 ILE A CA 1
ATOM 682 C C . ILE A 1 88 ? 29.842 -4.545 -37.644 1.00 86.88 88 ILE A C 1
ATOM 684 O O . ILE A 1 88 ? 28.782 -4.464 -37.031 1.00 86.88 88 ILE A O 1
ATOM 688 N N . LEU A 1 89 ? 30.916 -5.147 -37.119 1.00 84.44 89 LEU A N 1
ATOM 689 C CA . LEU A 1 89 ? 30.894 -5.756 -35.788 1.00 84.44 89 LEU A CA 1
ATOM 690 C C . LEU A 1 89 ? 30.646 -4.716 -34.685 1.00 84.44 89 LEU A C 1
ATOM 692 O O . LEU A 1 89 ? 29.856 -4.961 -33.779 1.00 84.44 89 LEU A O 1
ATOM 696 N N . PHE A 1 90 ? 31.285 -3.548 -34.779 1.00 88.38 90 PHE A N 1
ATOM 697 C CA . PHE A 1 90 ? 31.110 -2.437 -33.841 1.00 88.38 90 PHE A CA 1
ATOM 698 C C . PHE A 1 90 ? 29.643 -1.989 -33.775 1.00 88.38 90 PHE A C 1
ATOM 700 O O . PHE A 1 90 ? 29.122 -1.791 -32.681 1.00 88.38 90 PHE A O 1
ATOM 707 N N . MET A 1 91 ? 28.978 -1.912 -34.933 1.00 87.44 91 MET A N 1
ATOM 708 C CA . MET A 1 91 ? 27.558 -1.578 -35.076 1.00 87.44 91 MET A CA 1
ATOM 709 C C . MET A 1 91 ? 26.618 -2.685 -34.594 1.00 87.44 91 MET A C 1
ATOM 711 O O . MET A 1 91 ? 25.623 -2.405 -33.930 1.00 87.44 91 MET A O 1
ATOM 715 N N . ALA A 1 92 ? 26.914 -3.941 -34.926 1.00 84.62 92 ALA A N 1
ATOM 716 C CA . ALA A 1 92 ? 26.034 -5.058 -34.609 1.00 84.62 92 ALA A CA 1
ATOM 717 C C . ALA A 1 92 ? 25.894 -5.265 -33.095 1.00 84.62 92 ALA A C 1
ATOM 719 O O . ALA A 1 92 ? 24.801 -5.561 -32.631 1.00 84.62 92 ALA A O 1
ATOM 720 N N . ILE A 1 93 ? 26.968 -5.069 -32.321 1.00 80.94 93 ILE A N 1
ATOM 721 C CA . ILE A 1 93 ? 26.989 -5.316 -30.869 1.00 80.94 93 ILE A CA 1
ATOM 722 C C . ILE A 1 93 ? 25.845 -4.611 -30.118 1.00 80.94 93 ILE A C 1
ATOM 724 O O . ILE A 1 93 ? 25.057 -5.320 -29.495 1.00 80.94 93 ILE A O 1
ATOM 728 N N . PRO A 1 94 ? 25.696 -3.271 -30.148 1.00 78.81 94 PRO A N 1
ATOM 729 C CA . PRO A 1 94 ? 24.638 -2.601 -29.393 1.00 78.81 94 PRO A CA 1
ATOM 730 C C . PRO A 1 94 ? 23.232 -2.960 -29.885 1.00 78.81 94 PRO A C 1
ATOM 732 O O . PRO A 1 94 ? 22.348 -3.111 -29.052 1.00 78.81 94 PRO A O 1
ATOM 735 N N . ILE A 1 95 ? 23.026 -3.144 -31.196 1.00 81.50 95 ILE A N 1
ATOM 736 C CA . ILE A 1 95 ? 21.710 -3.482 -31.773 1.00 81.50 95 ILE A CA 1
ATOM 737 C C . ILE A 1 95 ? 21.299 -4.900 -31.377 1.00 81.50 95 ILE A C 1
ATOM 739 O O . ILE A 1 95 ? 20.168 -5.142 -30.965 1.00 81.50 95 ILE A O 1
ATOM 743 N N . VAL A 1 96 ? 22.226 -5.851 -31.481 1.00 81.88 96 VAL A N 1
ATOM 744 C CA . VAL A 1 96 ? 22.007 -7.237 -31.065 1.00 81.88 96 VAL A CA 1
ATOM 745 C C . VAL A 1 96 ? 21.744 -7.269 -29.563 1.00 81.88 96 VAL A C 1
ATOM 747 O O . VAL A 1 96 ? 20.743 -7.834 -29.142 1.00 81.88 96 VAL A O 1
ATOM 750 N N . LEU A 1 97 ? 22.568 -6.603 -28.749 1.00 75.94 97 LEU A N 1
ATOM 751 C CA . LEU A 1 97 ? 22.369 -6.563 -27.300 1.00 75.94 97 LEU A CA 1
ATOM 752 C C . LEU A 1 97 ? 21.029 -5.927 -26.911 1.00 75.94 97 LEU A C 1
ATOM 754 O O . LEU A 1 97 ? 20.324 -6.508 -26.095 1.00 75.94 97 LEU A O 1
ATOM 758 N N . SER A 1 98 ? 20.640 -4.792 -27.500 1.00 74.62 98 SER A N 1
ATOM 759 C CA . SER A 1 98 ? 19.354 -4.151 -27.196 1.00 74.62 98 SER A CA 1
ATOM 760 C C . SER A 1 98 ? 18.162 -5.006 -27.625 1.00 74.62 98 SER A C 1
ATOM 762 O O . SER A 1 98 ? 17.165 -5.065 -26.910 1.00 74.62 98 SER A O 1
ATOM 764 N N . THR A 1 99 ? 18.276 -5.707 -28.754 1.00 81.12 99 THR A N 1
ATOM 765 C CA . THR A 1 99 ? 17.245 -6.633 -29.242 1.00 81.12 99 THR A CA 1
ATOM 766 C C . THR A 1 99 ? 17.120 -7.847 -28.326 1.00 81.12 99 THR A C 1
ATOM 768 O O . THR A 1 99 ? 16.021 -8.186 -27.907 1.00 81.12 99 THR A O 1
ATOM 771 N N . PHE A 1 100 ? 18.232 -8.495 -27.971 1.00 75.25 100 PHE A N 1
ATOM 772 C CA . PHE A 1 100 ? 18.220 -9.706 -27.145 1.00 75.25 100 PHE A CA 1
ATOM 773 C C . PHE A 1 100 ? 17.840 -9.433 -25.689 1.00 75.25 100 PHE A C 1
ATOM 775 O O . PHE A 1 100 ? 17.090 -10.211 -25.110 1.00 75.25 100 PHE A O 1
ATOM 782 N N . ILE A 1 101 ? 18.335 -8.341 -25.101 1.00 73.00 101 ILE A N 1
ATOM 783 C CA . ILE A 1 101 ? 18.002 -7.964 -23.720 1.00 73.00 101 ILE A CA 1
ATOM 784 C C . ILE A 1 101 ? 16.552 -7.478 -23.636 1.00 73.00 101 ILE A C 1
ATOM 786 O O . ILE A 1 101 ? 15.882 -7.750 -22.647 1.00 73.00 101 ILE A O 1
ATOM 790 N N . GLY A 1 102 ? 16.062 -6.808 -24.682 1.00 71.44 102 GLY A N 1
ATOM 791 C CA . GLY A 1 102 ? 14.778 -6.124 -24.654 1.00 71.44 102 GLY A CA 1
ATOM 792 C C . GLY A 1 102 ? 14.882 -4.772 -23.950 1.00 71.44 102 GLY A C 1
ATOM 793 O O . GLY A 1 102 ? 15.642 -4.582 -23.000 1.00 71.44 102 GLY A O 1
ATOM 794 N N . ILE A 1 103 ? 14.146 -3.788 -24.460 1.00 71.88 103 ILE A N 1
ATOM 795 C CA . ILE A 1 103 ? 14.045 -2.459 -23.866 1.00 71.88 103 ILE A CA 1
ATOM 796 C C . ILE A 1 103 ? 12.574 -2.165 -23.600 1.00 71.88 103 ILE A C 1
ATOM 798 O O . ILE A 1 103 ? 11.750 -2.094 -24.517 1.00 71.88 103 ILE A O 1
ATOM 802 N N . GLN A 1 104 ? 12.262 -1.970 -22.322 1.00 70.56 104 GLN A N 1
ATOM 803 C CA . GLN A 1 104 ? 10.926 -1.608 -21.875 1.00 70.56 104 GLN A CA 1
ATOM 804 C C . GLN A 1 104 ? 10.509 -0.266 -22.471 1.00 70.56 104 GLN A C 1
ATOM 806 O O . GLN A 1 104 ? 11.287 0.690 -22.514 1.00 70.56 104 GLN A O 1
ATOM 811 N N . ASN A 1 105 ? 9.263 -0.185 -22.928 1.00 70.56 105 ASN A N 1
ATOM 812 C CA . ASN A 1 105 ? 8.740 1.001 -23.588 1.00 70.56 105 ASN A CA 1
ATOM 813 C C . ASN A 1 105 ? 7.320 1.318 -23.140 1.00 70.56 105 ASN A C 1
ATOM 815 O O . ASN A 1 105 ? 6.543 0.448 -22.760 1.00 70.56 105 ASN A O 1
ATOM 819 N N . ARG A 1 106 ? 6.981 2.604 -23.217 1.00 59.78 106 ARG A N 1
ATOM 820 C CA . ARG A 1 106 ? 5.672 3.135 -22.814 1.00 59.78 106 ARG A CA 1
ATOM 821 C C . ARG A 1 106 ? 4.577 2.897 -23.859 1.00 59.78 106 ARG A C 1
ATOM 823 O O . ARG A 1 106 ? 3.420 3.173 -23.576 1.00 59.78 106 ARG A O 1
ATOM 830 N N . ALA A 1 107 ? 4.947 2.418 -25.047 1.00 55.66 107 ALA A N 1
ATOM 831 C CA . ALA A 1 107 ? 4.038 2.172 -26.162 1.00 55.66 107 ALA A CA 1
ATOM 832 C C . ALA A 1 107 ? 3.423 0.759 -26.135 1.00 55.66 107 ALA A C 1
ATOM 834 O O . ALA A 1 107 ? 2.682 0.408 -27.050 1.00 55.66 107 ALA A O 1
ATOM 835 N N . GLY A 1 108 ? 3.738 -0.063 -25.122 1.00 58.06 108 GLY A N 1
ATOM 836 C CA . GLY A 1 108 ? 3.247 -1.443 -25.012 1.00 58.06 108 GLY A CA 1
ATOM 837 C C . GLY A 1 108 ? 3.767 -2.376 -26.112 1.00 58.06 108 GLY A C 1
ATOM 838 O O . GLY A 1 108 ? 3.229 -3.464 -26.302 1.00 58.06 108 GLY A O 1
ATOM 839 N N . GLN A 1 109 ? 4.793 -1.961 -26.861 1.00 68.12 109 GLN A N 1
ATOM 840 C CA . GLN A 1 109 ? 5.418 -2.789 -27.888 1.00 68.12 109 GLN A CA 1
ATOM 841 C C . GLN A 1 109 ? 6.256 -3.889 -27.234 1.00 68.12 109 GLN A C 1
ATOM 843 O O . GLN A 1 109 ? 6.788 -3.706 -26.138 1.00 68.12 109 GLN A O 1
ATOM 848 N N . ASN A 1 110 ? 6.427 -5.016 -27.927 1.00 82.81 110 ASN A N 1
ATOM 849 C CA . ASN A 1 110 ? 7.334 -6.069 -27.478 1.00 82.81 110 ASN A CA 1
ATOM 850 C C . ASN A 1 110 ? 8.735 -5.488 -27.208 1.00 82.81 110 ASN A C 1
ATOM 852 O O . ASN A 1 110 ? 9.297 -4.795 -28.057 1.00 82.81 110 ASN A O 1
ATOM 856 N N . GLU A 1 111 ? 9.293 -5.779 -26.035 1.00 76.25 111 GLU A N 1
ATOM 857 C CA . GLU A 1 111 ? 10.531 -5.159 -25.550 1.00 76.25 111 GLU A CA 1
ATOM 858 C C . GLU A 1 111 ? 11.728 -5.426 -26.477 1.00 76.25 111 GLU A C 1
ATOM 860 O O . GLU A 1 111 ? 12.568 -4.550 -26.676 1.00 76.25 111 GLU A O 1
ATOM 865 N N . HIS A 1 112 ? 11.790 -6.596 -27.116 1.00 80.88 112 HIS A N 1
ATOM 866 C CA . HIS A 1 112 ? 12.855 -6.958 -28.057 1.00 80.88 112 HIS A CA 1
ATOM 867 C C . HIS A 1 112 ? 12.720 -6.219 -29.388 1.00 80.88 112 HIS A C 1
ATOM 869 O O . HIS A 1 112 ? 13.702 -5.707 -29.926 1.00 80.88 112 HIS A O 1
ATOM 875 N N . VAL A 1 113 ? 11.489 -6.109 -29.895 1.00 78.88 113 VAL A N 1
ATOM 876 C CA . VAL A 1 113 ? 11.186 -5.330 -31.105 1.00 78.88 113 VAL A CA 1
ATOM 877 C C . VAL A 1 113 ? 11.494 -3.856 -30.868 1.00 78.88 113 VAL A C 1
ATOM 879 O O . VAL A 1 113 ? 12.145 -3.220 -31.692 1.00 78.88 113 VAL A O 1
ATOM 882 N N . TYR A 1 114 ? 11.099 -3.320 -29.715 1.00 79.62 114 TYR A N 1
ATOM 883 C CA . TYR A 1 114 ? 11.421 -1.949 -29.350 1.00 79.62 114 TYR A CA 1
ATOM 884 C C . TYR A 1 114 ? 12.931 -1.742 -29.193 1.00 79.62 114 TYR A C 1
ATOM 886 O O . TYR A 1 114 ? 13.466 -0.751 -29.684 1.00 79.62 114 TYR A O 1
ATOM 894 N N . GLY A 1 115 ? 13.641 -2.695 -28.582 1.00 80.25 115 GLY A N 1
ATOM 895 C CA . GLY A 1 115 ? 15.099 -2.674 -28.471 1.00 80.25 115 GLY A CA 1
ATOM 896 C C . GLY A 1 115 ? 15.813 -2.654 -29.827 1.00 80.25 115 GLY A C 1
ATOM 897 O O . GLY A 1 115 ? 16.781 -1.905 -30.000 1.00 80.25 115 GLY A O 1
ATOM 898 N N . LEU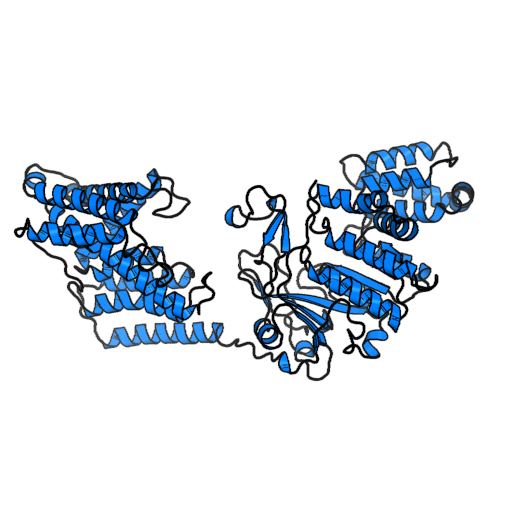 A 1 116 ? 15.308 -3.408 -30.807 1.00 83.50 116 LEU A N 1
ATOM 899 C CA . LEU A 1 116 ? 15.778 -3.378 -32.193 1.00 83.50 116 LEU A CA 1
ATOM 900 C C . LEU A 1 116 ? 15.513 -2.013 -32.844 1.00 83.50 116 LEU A C 1
ATOM 902 O O . LEU A 1 116 ? 16.430 -1.389 -33.380 1.00 83.50 116 LEU A O 1
ATOM 906 N N . LEU A 1 117 ? 14.269 -1.529 -32.776 1.00 83.50 117 LEU A N 1
ATOM 907 C CA . LEU A 1 117 ? 13.858 -0.256 -33.375 1.00 83.50 117 LEU A CA 1
ATOM 908 C C . LEU A 1 117 ? 14.604 0.934 -32.763 1.00 83.50 117 LEU A C 1
ATOM 910 O O . LEU A 1 117 ? 14.996 1.851 -33.487 1.00 83.50 117 LEU A O 1
ATOM 914 N N . LEU A 1 118 ? 14.852 0.923 -31.452 1.00 82.06 118 LEU A N 1
ATOM 915 C CA . LEU A 1 118 ? 15.628 1.953 -30.767 1.00 82.06 118 LEU A CA 1
ATOM 916 C C . LEU A 1 118 ? 17.091 1.928 -31.220 1.00 82.06 118 LEU A C 1
ATOM 918 O O . LEU A 1 118 ? 17.634 2.975 -31.557 1.00 82.06 118 LEU A O 1
ATOM 922 N N . GLY A 1 119 ? 17.706 0.743 -31.299 1.00 82.12 119 GLY A N 1
ATOM 923 C CA . GLY A 1 119 ? 19.081 0.598 -31.782 1.00 82.12 119 GLY A CA 1
ATOM 924 C C . GLY A 1 119 ? 19.256 1.081 -33.226 1.00 82.12 119 GLY A C 1
ATOM 925 O O . GLY A 1 119 ? 20.194 1.820 -33.523 1.00 82.12 119 GLY A O 1
ATOM 926 N N . MET A 1 120 ? 18.327 0.722 -34.120 1.00 83.94 120 MET A N 1
ATOM 927 C CA . MET A 1 120 ? 18.360 1.145 -35.526 1.00 83.94 120 MET A CA 1
ATOM 928 C C . MET A 1 120 ? 18.075 2.640 -35.704 1.00 83.94 120 MET A C 1
ATOM 930 O O . MET A 1 120 ? 18.782 3.318 -36.448 1.00 83.94 120 MET A O 1
ATOM 934 N N . SER A 1 121 ? 17.047 3.165 -35.033 1.00 84.00 121 SER A N 1
ATOM 935 C CA . SER A 1 121 ? 16.676 4.583 -35.138 1.00 84.00 121 SER A CA 1
ATOM 936 C C . SER A 1 121 ? 17.720 5.497 -34.503 1.00 84.00 121 SER A C 1
ATOM 938 O O . SER A 1 121 ? 18.037 6.544 -35.066 1.00 84.00 121 SER A O 1
ATOM 940 N N . GLY A 1 122 ? 18.319 5.069 -33.390 1.00 84.12 122 GLY A N 1
ATOM 941 C CA . GLY A 1 122 ? 19.492 5.709 -32.822 1.00 84.12 122 GLY A CA 1
ATOM 942 C C . GLY A 1 122 ? 20.611 5.777 -33.850 1.00 84.12 122 GLY A C 1
ATOM 943 O O . GLY A 1 122 ? 20.999 6.870 -34.254 1.00 84.12 122 GLY A O 1
ATOM 944 N N . LEU A 1 123 ? 21.078 4.627 -34.350 1.00 86.94 123 LEU A N 1
ATOM 945 C CA . LEU A 1 123 ? 22.156 4.570 -35.344 1.00 86.94 123 LEU A CA 1
ATOM 946 C C . LEU A 1 123 ? 21.917 5.512 -36.529 1.00 86.94 123 LEU A C 1
ATOM 948 O O . LEU A 1 123 ? 22.836 6.208 -36.960 1.00 86.94 123 LEU A O 1
ATOM 952 N N . LEU A 1 124 ? 20.692 5.523 -37.057 1.00 87.62 124 LEU A N 1
ATOM 953 C CA . LEU A 1 124 ? 20.324 6.375 -38.178 1.00 87.62 124 LEU A CA 1
ATOM 954 C C . LEU A 1 124 ? 20.450 7.861 -37.824 1.00 87.62 124 LEU A C 1
ATOM 956 O O . LEU A 1 124 ? 21.015 8.617 -38.612 1.00 87.62 124 LEU A O 1
ATOM 960 N N . TYR A 1 125 ? 19.988 8.266 -36.638 1.00 87.75 125 TYR A N 1
ATOM 961 C CA . TYR A 1 125 ? 20.156 9.631 -36.145 1.00 87.75 125 TYR A CA 1
ATOM 962 C C . TYR A 1 125 ? 21.638 10.009 -36.006 1.00 87.75 125 TYR A C 1
ATOM 964 O O . TYR A 1 125 ? 22.087 10.994 -36.592 1.00 87.75 125 TYR A O 1
ATOM 972 N N . GLY A 1 126 ? 22.419 9.193 -35.289 1.00 90.06 126 GLY A N 1
ATOM 973 C CA . GLY A 1 126 ? 23.852 9.429 -35.117 1.00 90.06 126 GLY A CA 1
ATOM 974 C C . GLY A 1 126 ? 24.575 9.502 -36.463 1.00 90.06 126 GLY A C 1
ATOM 975 O O . GLY A 1 126 ? 25.481 10.308 -36.645 1.00 90.06 126 GLY A O 1
ATOM 976 N N . PHE A 1 127 ? 24.146 8.716 -37.452 1.00 91.75 127 PHE A N 1
ATOM 977 C CA . PHE A 1 127 ? 24.722 8.736 -38.791 1.00 91.75 127 PHE A CA 1
ATOM 978 C C . PHE A 1 127 ? 24.446 10.043 -39.542 1.00 91.75 127 PHE A C 1
ATOM 980 O O . PHE A 1 127 ? 25.380 10.614 -40.116 1.00 91.75 127 PHE A O 1
ATOM 987 N N . VAL A 1 128 ? 23.202 10.537 -39.545 1.00 92.12 128 VAL A N 1
ATOM 988 C CA . VAL A 1 128 ? 22.868 11.797 -40.235 1.00 92.12 128 VAL A CA 1
ATOM 989 C C . VAL A 1 128 ? 23.557 12.997 -39.584 1.00 92.12 128 VAL A C 1
ATOM 991 O O . VAL A 1 128 ? 24.058 13.877 -40.283 1.00 92.12 128 VAL A O 1
ATOM 994 N N . GLU A 1 129 ? 23.694 12.994 -38.262 1.00 92.00 129 GLU A N 1
ATOM 995 C CA . GLU A 1 129 ? 24.358 14.073 -37.538 1.00 92.00 129 GLU A CA 1
ATOM 996 C C . GLU A 1 129 ? 25.888 14.039 -37.731 1.00 92.00 129 GLU A C 1
ATOM 998 O O . GLU A 1 129 ? 26.510 15.015 -38.168 1.00 92.00 129 GLU A O 1
ATOM 1003 N N . GLU A 1 130 ? 26.520 12.889 -37.485 1.00 94.12 130 GLU A N 1
ATOM 1004 C CA . GLU A 1 130 ? 27.981 12.751 -37.506 1.00 94.12 130 GLU A CA 1
ATOM 1005 C C . GLU A 1 130 ? 28.582 12.817 -38.913 1.00 94.12 130 GLU A C 1
ATOM 1007 O O . GLU A 1 130 ? 29.760 13.154 -39.072 1.00 94.12 130 GLU A O 1
ATOM 1012 N N . THR A 1 131 ? 27.785 12.578 -39.959 1.00 94.56 131 THR A N 1
ATOM 1013 C CA . THR A 1 131 ? 28.226 12.792 -41.345 1.00 94.56 131 THR A CA 1
ATOM 1014 C C . THR A 1 131 ? 28.653 14.243 -41.579 1.00 94.56 131 THR A C 1
ATOM 1016 O O . THR A 1 131 ? 29.660 14.485 -42.250 1.00 94.56 131 THR A O 1
ATOM 1019 N N . GLY A 1 132 ? 27.952 15.209 -40.980 1.00 94.81 132 GLY A N 1
ATOM 1020 C CA . GLY A 1 132 ? 28.342 16.616 -41.035 1.00 94.81 132 GLY A CA 1
ATOM 1021 C C . GLY A 1 132 ? 29.546 16.922 -40.151 1.00 94.81 132 GLY A C 1
ATOM 1022 O O . GLY A 1 132 ? 30.584 17.383 -40.632 1.00 94.81 132 GLY A O 1
ATOM 1023 N N . TRP A 1 133 ? 29.440 16.624 -38.858 1.00 95.94 133 TRP A N 1
ATOM 1024 C CA . TRP A 1 133 ? 30.450 17.028 -37.877 1.00 95.94 133 TRP A CA 1
ATOM 1025 C C . TRP A 1 133 ? 31.780 16.288 -38.035 1.00 95.94 133 TRP A C 1
ATOM 1027 O O . TRP A 1 133 ? 32.847 16.903 -38.044 1.00 95.94 133 TRP A O 1
ATOM 1037 N N . ARG A 1 134 ? 31.744 14.960 -38.166 1.00 94.56 134 ARG A N 1
ATOM 1038 C CA . ARG A 1 134 ? 32.945 14.105 -38.179 1.00 94.56 134 ARG A CA 1
ATOM 1039 C C . ARG A 1 134 ? 33.298 13.638 -39.590 1.00 94.56 134 ARG A C 1
ATOM 1041 O O . ARG A 1 134 ? 34.463 13.353 -39.853 1.00 94.56 134 ARG A O 1
ATOM 1048 N N . GLY A 1 135 ? 32.334 13.623 -40.510 1.00 92.62 135 GLY A N 1
ATOM 1049 C CA . GLY A 1 135 ? 32.560 13.288 -41.920 1.00 92.62 135 GLY A CA 1
ATOM 1050 C C . GLY A 1 135 ? 33.015 14.457 -42.787 1.00 92.62 135 GLY A C 1
ATOM 1051 O O . GLY A 1 135 ? 33.803 14.254 -43.712 1.00 92.62 135 GLY A O 1
ATOM 1052 N N . PHE A 1 136 ? 32.545 15.675 -42.513 1.00 95.25 136 PHE A N 1
ATOM 1053 C CA . PHE A 1 136 ? 32.939 16.875 -43.253 1.00 95.25 136 PHE A CA 1
ATOM 1054 C C . PHE A 1 136 ? 33.796 17.818 -42.405 1.00 95.25 136 PHE A C 1
ATOM 1056 O O . PHE A 1 136 ? 34.954 18.057 -42.748 1.00 95.25 136 PHE A O 1
ATOM 1063 N N . LEU A 1 137 ? 33.261 18.336 -41.295 1.00 95.75 137 LEU A N 1
ATOM 1064 C CA . LEU A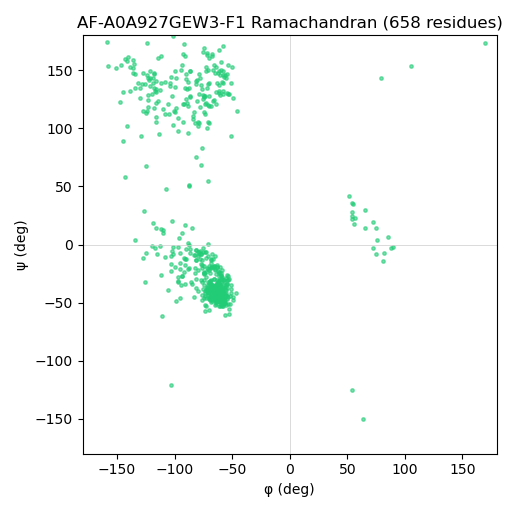 1 137 ? 33.890 19.443 -40.569 1.00 95.75 137 LEU A CA 1
ATOM 1065 C C . LEU A 1 137 ? 35.237 19.046 -39.941 1.00 95.75 137 LEU A C 1
ATOM 1067 O O . LEU A 1 137 ? 36.190 19.822 -39.992 1.00 95.75 137 LEU A O 1
ATOM 1071 N N . GLN A 1 138 ? 35.359 17.815 -39.432 1.00 94.12 138 GLN A N 1
ATOM 1072 C CA . GLN A 1 138 ? 36.636 17.264 -38.961 1.00 94.12 138 GLN A CA 1
ATOM 1073 C C . GLN A 1 138 ? 37.725 17.307 -40.042 1.00 94.12 138 GLN A C 1
ATOM 1075 O O . GLN A 1 138 ? 38.857 17.676 -39.735 1.00 94.12 138 GLN A O 1
ATOM 1080 N N . ASP A 1 139 ? 37.407 16.941 -41.287 1.00 92.62 139 ASP A N 1
ATOM 1081 C CA . ASP A 1 139 ? 38.366 16.952 -42.398 1.00 92.62 139 ASP A CA 1
ATOM 1082 C C . ASP A 1 139 ? 38.670 18.384 -42.858 1.00 92.62 139 ASP A C 1
ATOM 1084 O O . ASP A 1 139 ? 39.837 18.717 -43.060 1.00 92.62 139 ASP A O 1
ATOM 1088 N N . ALA A 1 140 ? 37.661 19.260 -42.920 1.00 94.00 140 ALA A N 1
ATOM 1089 C CA . ALA A 1 140 ? 37.840 20.673 -43.268 1.00 94.00 140 ALA A CA 1
ATOM 1090 C C . ALA A 1 140 ? 38.755 21.422 -42.277 1.00 94.00 140 ALA A C 1
ATOM 1092 O O . ALA A 1 140 ? 39.519 22.302 -42.669 1.00 94.00 140 ALA A O 1
ATOM 1093 N N . LEU A 1 141 ? 38.720 21.042 -40.996 1.00 94.88 141 LEU A N 1
ATOM 1094 C CA . LEU A 1 141 ? 39.522 21.646 -39.930 1.00 94.88 141 LEU A CA 1
ATOM 1095 C C . LEU A 1 141 ? 40.825 20.890 -39.627 1.00 94.88 141 LEU A C 1
ATOM 1097 O O . LEU A 1 141 ? 41.536 21.253 -38.688 1.00 94.88 141 LEU A O 1
ATOM 1101 N N . ARG A 1 142 ? 41.181 19.847 -40.392 1.00 91.19 142 ARG A N 1
ATOM 1102 C CA . ARG A 1 142 ? 42.425 19.081 -40.173 1.00 91.19 142 ARG A CA 1
ATOM 1103 C C . ARG A 1 142 ? 43.719 19.889 -40.153 1.00 91.19 142 ARG A C 1
ATOM 1105 O O . ARG A 1 142 ? 44.588 19.481 -39.383 1.00 91.19 142 ARG A O 1
ATOM 1112 N N . PRO A 1 143 ? 43.877 20.979 -40.930 1.00 92.44 143 PRO A N 1
ATOM 1113 C CA . PRO A 1 143 ? 45.079 21.806 -40.851 1.00 92.44 143 PRO A CA 1
ATOM 1114 C C . PRO A 1 143 ? 45.313 22.429 -39.466 1.00 92.44 143 PRO A C 1
ATOM 1116 O O . PRO A 1 143 ? 46.435 22.825 -39.152 1.00 92.44 143 PRO A O 1
ATOM 1119 N N . LEU A 1 144 ? 44.277 22.506 -38.619 1.00 93.25 144 LEU A N 1
ATOM 1120 C CA . LEU A 1 144 ? 44.404 22.986 -37.248 1.00 93.25 144 LEU A CA 1
ATOM 1121 C C . LEU A 1 144 ? 44.978 21.908 -36.313 1.00 93.25 144 LEU A C 1
ATOM 1123 O O . LEU A 1 144 ? 44.637 20.724 -36.435 1.00 93.25 144 LEU A O 1
ATOM 1127 N N . PRO A 1 145 ? 45.761 22.315 -35.294 1.00 91.38 145 PRO A N 1
ATOM 1128 C CA . PRO A 1 145 ? 46.129 21.432 -34.194 1.00 91.38 145 PRO A CA 1
ATOM 1129 C C . PRO A 1 145 ? 44.892 20.823 -33.522 1.00 91.38 145 PRO A C 1
ATOM 1131 O O . PRO A 1 145 ? 43.852 21.477 -33.402 1.00 91.38 145 PRO A O 1
ATOM 1134 N N . THR A 1 146 ? 45.020 19.585 -33.036 1.00 90.06 146 THR A N 1
ATOM 1135 C CA . THR A 1 146 ? 43.909 18.794 -32.478 1.00 90.06 146 THR A CA 1
ATOM 1136 C C . THR A 1 146 ? 43.103 19.551 -31.428 1.00 90.06 146 THR A C 1
ATOM 1138 O O . THR A 1 146 ? 41.879 19.482 -31.458 1.00 90.06 146 THR A O 1
ATOM 1141 N N . PHE A 1 147 ? 43.762 20.298 -30.535 1.00 91.50 147 PHE A N 1
ATOM 1142 C CA . PHE A 1 147 ? 43.077 21.081 -29.506 1.00 91.50 147 PHE A CA 1
ATOM 1143 C C . PHE A 1 147 ? 42.085 22.085 -30.115 1.00 91.50 147 PHE A C 1
ATOM 1145 O O . PHE A 1 147 ? 40.901 22.063 -29.791 1.00 91.50 147 PHE A O 1
ATOM 1152 N N . TRP A 1 148 ? 42.547 22.914 -31.054 1.00 93.25 148 TRP A N 1
ATOM 1153 C CA . TRP A 1 148 ? 41.720 23.943 -31.690 1.00 93.25 148 TRP A CA 1
ATOM 1154 C C . TRP A 1 148 ? 40.628 23.352 -32.573 1.00 93.25 148 TRP A C 1
ATOM 1156 O O . TRP A 1 148 ? 39.508 23.854 -32.574 1.00 93.25 148 TRP A O 1
ATOM 1166 N N . ARG A 1 149 ? 40.929 22.250 -33.268 1.00 93.75 149 ARG A N 1
ATOM 1167 C CA . ARG A 1 149 ? 39.934 21.510 -34.049 1.00 93.75 149 ARG A CA 1
ATOM 1168 C C . ARG A 1 149 ? 38.794 21.003 -33.164 1.00 93.75 149 ARG A C 1
ATOM 1170 O O . ARG A 1 149 ? 37.633 21.230 -33.481 1.00 93.75 149 ARG A O 1
ATOM 1177 N N . VAL A 1 150 ? 39.121 20.359 -32.044 1.00 94.31 150 VAL A N 1
ATOM 1178 C CA . VAL A 1 150 ? 38.141 19.830 -31.083 1.00 94.31 150 VAL A CA 1
ATOM 1179 C C . VAL A 1 150 ? 37.296 20.942 -30.473 1.00 94.31 150 VAL A C 1
ATOM 1181 O O . VAL A 1 150 ? 36.074 20.820 -30.450 1.00 94.31 150 VAL A O 1
ATOM 1184 N N . MET A 1 151 ? 37.932 22.025 -30.015 1.00 94.69 151 MET A N 1
ATOM 1185 C CA . MET A 1 151 ? 37.225 23.168 -29.433 1.00 94.69 151 MET A CA 1
ATOM 1186 C C . MET A 1 151 ? 36.235 23.769 -30.428 1.00 94.69 151 MET A C 1
ATOM 1188 O O . MET A 1 151 ? 35.076 23.987 -30.087 1.00 94.69 151 MET A O 1
ATOM 1192 N N . LEU A 1 152 ? 36.673 23.993 -31.668 1.00 96.12 152 LEU A N 1
ATOM 1193 C CA . LEU A 1 152 ? 35.838 24.605 -32.692 1.00 96.12 152 LEU A CA 1
ATOM 1194 C C . LEU A 1 152 ? 34.655 23.703 -33.067 1.00 96.12 152 LEU A C 1
ATOM 1196 O O . LEU A 1 152 ? 33.522 24.170 -33.086 1.00 96.12 152 LEU A O 1
ATOM 1200 N N . ILE A 1 153 ? 34.893 22.406 -33.279 1.00 96.31 153 ILE A N 1
ATOM 1201 C CA . ILE A 1 153 ? 33.824 21.447 -33.592 1.00 96.31 153 ILE A CA 1
ATOM 1202 C C . ILE A 1 153 ? 32.834 21.336 -32.434 1.00 96.31 153 ILE A C 1
ATOM 1204 O O . ILE A 1 153 ? 31.636 21.388 -32.675 1.00 96.31 153 ILE A O 1
ATOM 1208 N N . GLY A 1 154 ? 33.306 21.218 -31.190 1.00 94.50 154 GLY A N 1
ATOM 1209 C CA . GLY A 1 154 ? 32.432 21.107 -30.020 1.00 94.50 154 GLY A CA 1
ATOM 1210 C C . GLY A 1 154 ? 31.564 22.348 -29.798 1.00 94.50 154 GLY A C 1
ATOM 1211 O O . GLY A 1 154 ? 30.372 22.219 -29.536 1.00 94.50 154 GLY A O 1
ATOM 1212 N N . LEU A 1 155 ? 32.129 23.550 -29.961 1.00 95.88 155 LEU A N 1
ATOM 1213 C CA . LEU A 1 155 ? 31.385 24.806 -29.816 1.00 95.88 155 LEU A CA 1
ATOM 1214 C C . LEU A 1 155 ? 30.387 25.029 -30.955 1.00 95.88 155 LEU A C 1
ATOM 1216 O O . LEU A 1 155 ? 29.264 25.456 -30.704 1.00 95.88 155 LEU A O 1
ATOM 1220 N N . MET A 1 156 ? 30.767 24.717 -32.196 1.00 97.50 156 MET A N 1
ATOM 1221 C CA . MET A 1 156 ? 29.848 24.780 -33.336 1.00 97.50 156 MET A CA 1
ATOM 1222 C C . MET A 1 156 ? 28.720 23.756 -33.183 1.00 97.50 156 MET A C 1
ATOM 1224 O O . MET A 1 156 ? 27.561 24.069 -33.424 1.00 97.50 156 MET A O 1
ATOM 1228 N N . HIS A 1 157 ? 29.031 22.550 -32.714 1.00 94.69 157 HIS A N 1
ATOM 1229 C CA . HIS A 1 157 ? 28.032 21.517 -32.449 1.00 94.69 157 HIS A CA 1
ATOM 1230 C C . HIS A 1 157 ? 27.046 21.943 -31.343 1.00 94.69 157 HIS A C 1
ATOM 1232 O O . HIS A 1 157 ? 25.838 21.787 -31.504 1.00 94.69 157 HIS A O 1
ATOM 1238 N N . ALA A 1 158 ? 27.531 22.587 -30.276 1.00 92.94 158 ALA A N 1
ATOM 1239 C CA . ALA A 1 158 ? 26.679 23.196 -29.252 1.00 92.94 158 ALA A CA 1
ATOM 1240 C C . ALA A 1 158 ? 25.814 24.345 -29.803 1.00 92.94 158 ALA A C 1
ATOM 1242 O O . ALA A 1 158 ? 24.616 24.402 -29.536 1.00 92.94 158 ALA A O 1
ATOM 1243 N N . GLY A 1 159 ? 26.396 25.237 -30.608 1.00 94.94 159 GLY A N 1
ATOM 1244 C CA . GLY A 1 159 ? 25.666 26.339 -31.238 1.00 94.94 159 GLY A CA 1
ATOM 1245 C C . GLY A 1 159 ? 24.588 25.867 -32.217 1.00 94.94 159 GLY A C 1
ATOM 1246 O O . GLY A 1 159 ? 23.525 26.474 -32.297 1.00 94.94 159 GLY A O 1
ATOM 1247 N N . TRP A 1 160 ? 24.818 24.752 -32.911 1.00 95.81 160 TRP A N 1
ATOM 1248 C CA . TRP A 1 160 ? 23.819 24.126 -33.773 1.00 95.81 160 TRP A CA 1
ATOM 1249 C C . TRP A 1 160 ? 22.594 23.641 -32.993 1.00 95.81 160 TRP A C 1
ATOM 1251 O O . TRP A 1 160 ? 21.472 23.891 -33.426 1.00 95.81 160 TRP A O 1
ATOM 1261 N N . HIS A 1 161 ? 22.777 23.022 -31.824 1.00 92.00 161 HIS A N 1
ATOM 1262 C CA . HIS A 1 161 ? 21.656 22.603 -30.976 1.00 92.00 161 HIS A CA 1
ATOM 1263 C C . HIS A 1 161 ? 20.748 23.771 -30.567 1.00 92.00 161 HIS A C 1
ATOM 1265 O O . HIS A 1 161 ? 19.529 23.622 -30.556 1.00 92.00 161 HIS A O 1
ATOM 1271 N N . LEU A 1 162 ? 21.322 24.951 -30.315 1.00 91.25 162 LEU A N 1
ATOM 1272 C CA . LEU A 1 162 ? 20.571 26.168 -29.978 1.00 91.25 162 LEU A CA 1
ATOM 1273 C C . LEU A 1 162 ? 19.716 26.711 -31.131 1.00 91.25 162 LEU A C 1
ATOM 1275 O O . LEU A 1 162 ? 18.930 27.631 -30.931 1.00 91.25 162 LEU A O 1
ATOM 1279 N N . THR A 1 163 ? 19.845 26.164 -32.342 1.00 91.31 163 THR A N 1
ATOM 1280 C CA . THR A 1 163 ? 18.958 26.549 -33.445 1.00 91.31 163 THR A CA 1
ATOM 1281 C C . THR A 1 163 ? 17.561 25.958 -33.286 1.00 91.31 163 THR A C 1
ATOM 1283 O O . THR A 1 163 ? 16.611 26.544 -33.774 1.00 91.31 163 THR A O 1
ATOM 1286 N N . PHE A 1 164 ? 17.390 24.845 -32.575 1.00 88.88 164 PHE A N 1
ATOM 1287 C CA . PHE A 1 164 ? 16.087 24.181 -32.417 1.00 88.88 164 PHE A CA 1
ATOM 1288 C C . PHE A 1 164 ? 15.782 23.758 -30.972 1.00 88.88 164 PHE A C 1
ATOM 1290 O O . PHE A 1 164 ? 14.756 23.130 -30.717 1.00 88.88 164 PHE A O 1
ATOM 1297 N N . LEU A 1 165 ? 16.655 24.091 -30.018 1.00 87.50 165 LEU A N 1
ATOM 1298 C CA . LEU A 1 165 ? 16.445 23.903 -28.583 1.00 87.50 165 LEU A CA 1
ATOM 1299 C C . LEU A 1 165 ? 16.460 25.256 -27.869 1.00 87.50 165 LEU A C 1
ATOM 1301 O O . LEU A 1 165 ? 17.214 26.151 -28.244 1.00 87.50 165 LEU A O 1
ATOM 1305 N N . SER A 1 166 ? 15.658 25.384 -26.809 1.00 83.38 166 SER A N 1
ATOM 1306 C CA . SER A 1 166 ? 15.629 26.580 -25.953 1.00 83.38 166 SER A CA 1
ATOM 1307 C C . SER A 1 166 ? 16.907 26.762 -25.133 1.00 83.38 166 SER A C 1
ATOM 1309 O O . SER A 1 166 ? 17.277 27.889 -24.821 1.00 83.38 166 SER A O 1
ATOM 1311 N N . ASP A 1 167 ? 17.561 25.655 -24.779 1.00 87.56 167 ASP A N 1
ATOM 1312 C CA . ASP A 1 167 ? 18.789 25.597 -23.992 1.00 87.56 167 ASP A CA 1
ATOM 1313 C C . ASP A 1 167 ? 19.514 24.253 -24.220 1.00 87.56 167 ASP A C 1
ATOM 1315 O O . ASP A 1 167 ? 19.010 23.353 -24.899 1.00 87.56 167 ASP A O 1
ATOM 1319 N N . LEU A 1 168 ? 20.715 24.108 -23.650 1.00 84.19 168 LEU A N 1
ATOM 1320 C CA . LEU A 1 168 ? 21.548 22.903 -23.790 1.00 84.19 168 LEU A CA 1
ATOM 1321 C C . LEU A 1 168 ? 21.428 21.915 -22.621 1.00 84.19 168 LEU A C 1
ATOM 1323 O O . LEU A 1 168 ? 22.051 20.853 -22.663 1.00 84.19 168 LEU A O 1
ATOM 1327 N N . SER A 1 169 ? 20.651 22.231 -21.581 1.00 75.69 169 SER A N 1
ATOM 1328 C CA . SER A 1 169 ? 20.653 21.498 -20.304 1.00 75.69 169 SER A CA 1
ATOM 1329 C C . SER A 1 169 ? 20.236 20.029 -20.432 1.00 75.69 169 SER A C 1
ATOM 1331 O O . SER A 1 169 ? 20.642 19.189 -19.634 1.00 75.69 169 SER A O 1
ATOM 1333 N N . ASN A 1 170 ? 19.474 19.686 -21.474 1.00 72.50 170 ASN A N 1
ATOM 1334 C CA . ASN A 1 170 ? 18.989 18.324 -21.701 1.00 72.50 170 ASN A CA 1
ATOM 1335 C C . ASN A 1 170 ? 19.762 17.548 -22.778 1.00 72.50 170 ASN A C 1
ATOM 1337 O O . ASN A 1 170 ? 19.527 16.351 -22.925 1.00 72.50 170 ASN A O 1
ATOM 1341 N N . VAL A 1 171 ? 20.707 18.174 -23.492 1.00 76.12 171 VAL A N 1
ATOM 1342 C CA . VAL A 1 171 ? 21.444 17.530 -24.602 1.00 76.12 171 VAL A CA 1
ATOM 1343 C C . VAL A 1 171 ? 22.307 16.364 -24.112 1.00 76.12 171 VAL A C 1
ATOM 1345 O O . VAL A 1 171 ? 22.373 15.325 -24.760 1.00 76.12 171 VAL A O 1
ATOM 1348 N N . CYS A 1 172 ? 22.922 16.512 -22.935 1.00 70.38 172 CYS A N 1
ATOM 1349 C CA . CYS A 1 172 ? 23.780 15.496 -22.311 1.00 70.38 172 CYS A CA 1
ATOM 1350 C C . CYS A 1 172 ? 23.163 14.902 -21.026 1.00 70.38 172 CYS A C 1
ATOM 1352 O O . CYS A 1 172 ? 23.854 14.235 -20.255 1.00 70.38 172 CYS A O 1
ATOM 1354 N N . GLY A 1 173 ? 21.870 15.152 -20.784 1.00 66.81 173 GLY A N 1
ATOM 1355 C CA . GLY A 1 173 ? 21.112 14.674 -19.626 1.00 66.81 173 GLY A CA 1
ATOM 1356 C C . GLY A 1 173 ? 20.811 15.749 -18.564 1.00 66.81 173 GLY A C 1
ATOM 1357 O O . GLY A 1 173 ? 21.594 16.675 -18.369 1.00 66.81 173 GLY A O 1
ATOM 1358 N N . PRO A 1 174 ? 19.722 15.585 -17.786 1.00 56.88 174 PRO A N 1
ATOM 1359 C CA . PRO A 1 174 ? 19.050 16.658 -17.030 1.00 56.88 174 PRO A CA 1
ATOM 1360 C C . PRO A 1 174 ? 19.817 17.192 -15.807 1.00 56.88 174 PRO A C 1
ATOM 1362 O O . PRO A 1 174 ? 19.308 18.027 -15.064 1.00 56.88 174 PRO A O 1
ATOM 1365 N N . ARG A 1 175 ? 21.014 16.663 -15.530 1.00 65.25 175 ARG A N 1
ATOM 1366 C CA . ARG A 1 175 ? 21.852 17.047 -14.379 1.00 65.25 175 ARG A CA 1
ATOM 1367 C C . ARG A 1 175 ? 23.018 17.956 -14.766 1.00 65.25 175 ARG A C 1
ATOM 1369 O O . ARG A 1 175 ? 23.695 18.473 -13.881 1.00 65.25 175 ARG A O 1
ATOM 1376 N N . LEU A 1 176 ? 23.271 18.126 -16.061 1.00 67.00 176 LEU A N 1
ATOM 1377 C CA . LEU A 1 176 ? 24.303 19.011 -16.579 1.00 67.00 176 LEU A CA 1
ATOM 1378 C C . LEU A 1 176 ? 23.624 20.332 -16.949 1.00 67.00 176 LEU A C 1
ATOM 1380 O O . LEU A 1 176 ? 22.879 20.397 -17.916 1.00 67.00 176 LEU A O 1
ATOM 1384 N N . GLY A 1 177 ? 23.865 21.396 -16.177 1.00 80.50 177 GLY A N 1
ATOM 1385 C CA . GLY A 1 177 ? 23.485 22.746 -16.613 1.00 80.50 177 GLY A CA 1
ATOM 1386 C C . GLY A 1 177 ? 24.157 23.107 -17.947 1.00 80.50 177 GLY A C 1
ATOM 1387 O O . GLY A 1 177 ? 25.065 22.406 -18.395 1.00 80.50 177 GLY A O 1
ATOM 1388 N N . GLU A 1 178 ? 23.765 24.219 -18.568 1.00 82.75 178 GLU A N 1
ATOM 1389 C CA . GLU A 1 178 ? 24.228 24.619 -19.912 1.00 82.75 178 GLU A CA 1
ATOM 1390 C C . GLU A 1 178 ? 25.755 24.566 -20.086 1.00 82.75 178 GLU A C 1
ATOM 1392 O O . GLU A 1 178 ? 26.260 23.946 -21.022 1.00 82.75 178 GLU A O 1
ATOM 1397 N N . THR A 1 179 ? 26.509 25.125 -19.136 1.00 84.88 179 THR A N 1
ATOM 1398 C CA . THR A 1 179 ? 27.981 25.085 -19.146 1.00 84.88 179 THR A CA 1
ATOM 1399 C C . THR A 1 179 ? 28.517 23.653 -19.117 1.00 84.88 179 THR A C 1
ATOM 1401 O O . THR A 1 179 ? 29.473 23.326 -19.819 1.00 84.88 179 THR A O 1
ATOM 1404 N N . GLY A 1 180 ? 27.888 22.776 -18.331 1.00 85.81 180 GLY A N 1
ATOM 1405 C CA . GLY A 1 180 ? 28.241 21.360 -18.261 1.00 85.81 180 GLY A CA 1
ATOM 1406 C C . GLY A 1 180 ? 27.963 20.628 -19.574 1.00 85.81 180 GLY A C 1
ATOM 1407 O O . GLY A 1 180 ? 28.780 19.811 -19.998 1.00 85.81 180 GLY A O 1
ATOM 1408 N N . ALA A 1 181 ? 26.862 20.958 -20.252 1.00 85.19 181 ALA A N 1
ATOM 1409 C CA . ALA A 1 181 ? 26.524 20.397 -21.556 1.00 85.19 181 ALA A CA 1
ATOM 1410 C C . ALA A 1 181 ? 27.530 20.813 -22.642 1.00 85.19 181 ALA A C 1
ATOM 1412 O O . ALA A 1 181 ? 27.989 19.960 -23.399 1.00 85.19 181 ALA A O 1
ATOM 1413 N N . VAL A 1 182 ? 27.954 22.083 -22.668 1.00 89.81 182 VAL A N 1
ATOM 1414 C CA . VAL A 1 182 ? 29.002 22.562 -23.592 1.00 89.81 182 VAL A CA 1
ATOM 1415 C C . VAL A 1 182 ? 30.326 21.832 -23.351 1.00 89.81 182 VAL A C 1
ATOM 1417 O O . VAL A 1 182 ? 30.948 21.353 -24.300 1.00 89.81 182 VAL A O 1
ATOM 1420 N N . VAL A 1 183 ? 30.747 21.688 -22.090 1.00 90.00 183 VAL A N 1
ATOM 1421 C CA . VAL A 1 183 ? 31.963 20.930 -21.743 1.00 90.00 183 VAL A CA 1
ATOM 1422 C C . VAL A 1 183 ? 31.847 19.474 -22.203 1.00 90.00 183 VAL A C 1
ATOM 1424 O O . VAL A 1 183 ? 32.783 18.943 -22.801 1.00 90.00 183 VAL A O 1
ATOM 1427 N N . ALA A 1 184 ? 30.694 18.839 -21.984 1.00 87.00 184 ALA A N 1
ATOM 1428 C CA . ALA A 1 184 ? 30.441 17.475 -22.431 1.00 87.00 184 ALA A CA 1
ATOM 1429 C C . ALA A 1 184 ? 30.497 17.348 -23.963 1.00 87.00 184 ALA A C 1
ATOM 1431 O O . ALA A 1 184 ? 31.149 16.435 -24.463 1.00 87.00 184 ALA A O 1
ATOM 1432 N N . LEU A 1 185 ? 29.908 18.281 -24.717 1.00 89.81 185 LEU A N 1
ATOM 1433 C CA . LEU A 1 185 ? 29.953 18.299 -26.186 1.00 89.81 185 LEU A CA 1
ATOM 1434 C C . LEU A 1 185 ? 31.382 18.457 -26.725 1.00 89.81 185 LEU A C 1
ATOM 1436 O O . LEU A 1 185 ? 31.765 17.773 -27.675 1.00 89.81 185 LEU A O 1
ATOM 1440 N N . VAL A 1 186 ? 32.213 19.286 -26.086 1.00 92.75 186 VAL A N 1
ATOM 1441 C CA . VAL A 1 186 ? 33.641 19.410 -26.426 1.00 92.75 186 VAL A CA 1
ATOM 1442 C C . VAL A 1 186 ? 34.402 18.112 -26.130 1.00 92.75 186 VAL A C 1
ATOM 1444 O O . VAL A 1 186 ? 35.192 17.657 -26.961 1.00 92.75 186 VAL A O 1
ATOM 1447 N N . LEU A 1 187 ? 34.147 17.467 -24.987 1.00 89.62 187 LEU A N 1
ATOM 1448 C CA . LEU A 1 187 ? 34.753 16.172 -24.654 1.00 89.62 187 LEU A CA 1
ATOM 1449 C C . LEU A 1 187 ? 34.305 15.061 -25.616 1.00 89.62 187 LEU A C 1
ATOM 1451 O O . LEU A 1 187 ? 35.126 14.243 -26.038 1.00 89.62 187 LEU A O 1
ATOM 1455 N N . MET A 1 188 ? 33.035 15.055 -26.023 1.00 88.69 188 MET A N 1
ATOM 1456 C CA . MET A 1 188 ? 32.528 14.144 -27.050 1.00 88.69 188 MET A CA 1
ATOM 1457 C C . MET A 1 188 ? 33.180 14.423 -28.405 1.00 88.69 188 MET A C 1
ATOM 1459 O O . MET A 1 188 ? 33.604 13.486 -29.079 1.00 88.69 188 MET A O 1
ATOM 1463 N N . ALA A 1 189 ? 33.375 15.691 -28.780 1.00 92.69 189 ALA A N 1
ATOM 1464 C CA . ALA A 1 189 ? 34.102 16.047 -29.995 1.00 92.69 189 ALA A CA 1
ATOM 1465 C C . ALA A 1 189 ? 35.551 15.552 -29.987 1.00 92.69 189 ALA A C 1
ATOM 1467 O O . ALA A 1 189 ? 36.036 15.085 -31.019 1.00 92.69 189 ALA A O 1
ATOM 1468 N N . TRP A 1 190 ? 36.217 15.573 -28.832 1.00 93.88 190 TRP A N 1
ATOM 1469 C CA . TRP A 1 190 ? 37.530 14.955 -28.671 1.00 93.88 190 TRP A CA 1
ATOM 1470 C C . TRP A 1 190 ? 37.479 13.433 -28.857 1.00 93.88 190 TRP A C 1
ATOM 1472 O O . TRP A 1 190 ? 38.232 12.891 -29.671 1.00 93.88 190 TRP A O 1
ATOM 1482 N N . GLY A 1 191 ? 36.574 12.749 -28.150 1.00 91.19 191 GLY A N 1
ATOM 1483 C CA . GLY A 1 191 ? 36.440 11.291 -28.204 1.00 91.19 191 GLY A CA 1
ATOM 1484 C C . GLY A 1 191 ? 36.085 10.781 -29.603 1.00 91.19 191 GLY A C 1
ATOM 1485 O O . GLY A 1 191 ? 36.758 9.899 -30.139 1.00 91.19 191 GLY A O 1
ATOM 1486 N N . PHE A 1 192 ? 35.080 11.383 -30.239 1.00 93.25 192 PHE A N 1
ATOM 1487 C CA . PHE A 1 192 ? 34.659 11.038 -31.599 1.00 93.25 192 PHE A CA 1
ATOM 1488 C C . PHE A 1 192 ? 35.699 11.446 -32.638 1.00 93.25 192 PHE A C 1
ATOM 1490 O O . PHE A 1 192 ? 35.917 10.709 -33.597 1.00 93.25 192 PHE A O 1
ATOM 1497 N N . GLY A 1 193 ? 36.408 12.558 -32.425 1.00 93.00 193 GLY A N 1
ATOM 1498 C CA . GLY A 1 193 ? 37.548 12.961 -33.245 1.00 93.00 193 GLY A CA 1
ATOM 1499 C C . GLY A 1 193 ? 38.671 11.918 -33.231 1.00 93.00 193 GLY A C 1
ATOM 1500 O O . GLY A 1 193 ? 39.175 11.526 -34.281 1.00 93.00 193 GLY A O 1
ATOM 1501 N N . ALA A 1 194 ? 39.028 11.398 -32.056 1.00 91.56 194 ALA A N 1
ATOM 1502 C CA . ALA A 1 194 ? 40.015 10.326 -31.940 1.00 91.56 194 ALA A CA 1
ATOM 1503 C C . ALA A 1 194 ? 39.525 9.013 -32.580 1.00 91.56 194 ALA A C 1
ATOM 1505 O O . ALA A 1 194 ? 40.293 8.309 -33.246 1.00 91.56 194 ALA A O 1
ATOM 1506 N N . LEU A 1 195 ? 38.239 8.694 -32.409 1.00 92.44 195 LEU A N 1
ATOM 1507 C CA . LEU A 1 195 ? 37.620 7.489 -32.954 1.00 92.44 195 LEU A CA 1
ATOM 1508 C C . LEU A 1 195 ? 37.550 7.526 -34.487 1.00 92.44 195 LEU A C 1
ATOM 1510 O O . LEU A 1 195 ? 37.945 6.553 -35.136 1.00 92.44 195 LEU A O 1
ATOM 1514 N N . ILE A 1 196 ? 37.139 8.654 -35.079 1.00 92.94 196 ILE A N 1
ATOM 1515 C CA . ILE A 1 196 ? 37.125 8.827 -36.536 1.00 92.94 196 ILE A CA 1
ATOM 1516 C C . ILE A 1 196 ? 38.542 8.835 -37.096 1.00 92.94 196 ILE A C 1
ATOM 1518 O O . ILE A 1 196 ? 38.784 8.230 -38.136 1.00 92.94 196 ILE A O 1
ATOM 1522 N N . ASP A 1 197 ? 39.511 9.435 -36.399 1.00 91.44 197 ASP A N 1
ATOM 1523 C CA . ASP A 1 197 ? 40.889 9.473 -36.880 1.00 91.44 197 ASP A CA 1
ATOM 1524 C C . ASP A 1 197 ? 41.558 8.092 -36.857 1.00 91.44 197 ASP A C 1
ATOM 1526 O O . ASP A 1 197 ? 42.360 7.789 -37.744 1.00 91.44 197 ASP A O 1
ATOM 1530 N N . THR A 1 198 ? 41.170 7.240 -35.906 1.00 92.38 198 THR A N 1
ATOM 1531 C CA . THR A 1 198 ? 41.644 5.855 -35.790 1.00 92.38 198 THR A CA 1
ATOM 1532 C C . THR A 1 198 ? 40.983 4.933 -36.811 1.00 92.38 198 THR A C 1
ATOM 1534 O O . THR A 1 198 ? 41.664 4.146 -37.471 1.00 92.38 198 THR A O 1
ATOM 1537 N N . THR A 1 199 ? 39.656 5.008 -36.937 1.00 94.50 199 THR A N 1
ATOM 1538 C CA . THR A 1 199 ? 38.873 4.023 -37.699 1.00 94.50 199 THR A CA 1
ATOM 1539 C C . THR A 1 199 ? 38.618 4.428 -39.144 1.00 94.50 199 THR A C 1
ATOM 1541 O O . THR A 1 199 ? 38.464 3.569 -40.017 1.00 94.50 199 THR A O 1
ATOM 1544 N N . LYS A 1 200 ? 38.593 5.740 -39.405 1.00 94.44 200 LYS A N 1
ATOM 1545 C CA . LYS A 1 200 ? 38.125 6.369 -40.646 1.00 94.44 200 LYS A CA 1
ATOM 1546 C C . LYS A 1 200 ? 36.684 5.985 -41.021 1.00 94.44 200 LYS A C 1
ATOM 1548 O O . LYS A 1 200 ? 36.311 6.159 -42.178 1.00 94.44 200 LYS A O 1
ATOM 1553 N N . SER A 1 201 ? 35.894 5.465 -40.071 1.00 95.19 201 SER A N 1
ATOM 1554 C CA . SER A 1 201 ? 34.528 4.964 -40.281 1.00 95.19 201 SER A CA 1
ATOM 1555 C C . SER A 1 201 ? 33.491 5.873 -39.629 1.00 95.19 201 SER A C 1
ATOM 1557 O O . SER A 1 201 ? 33.432 5.975 -38.404 1.00 95.19 201 SER A O 1
ATOM 1559 N N . LEU A 1 202 ? 32.625 6.471 -40.449 1.00 93.88 202 LEU A N 1
ATOM 1560 C CA . LEU A 1 202 ? 31.454 7.208 -39.960 1.00 93.88 202 LEU A CA 1
ATOM 1561 C C . LEU A 1 202 ? 30.491 6.313 -39.188 1.00 93.88 202 LEU A C 1
ATOM 1563 O O . LEU A 1 202 ? 29.936 6.747 -38.186 1.00 93.88 202 LEU A O 1
ATOM 1567 N N . LEU A 1 203 ? 30.332 5.061 -39.620 1.00 91.94 203 LEU A N 1
ATOM 1568 C CA . LEU A 1 203 ? 29.436 4.112 -38.970 1.00 91.94 203 LEU A CA 1
ATOM 1569 C C . LEU A 1 203 ? 29.833 3.861 -37.509 1.00 91.94 203 LEU A C 1
ATOM 1571 O O . LEU A 1 203 ? 28.976 3.844 -36.633 1.00 91.94 203 LEU A O 1
ATOM 1575 N N . VAL A 1 204 ? 31.133 3.729 -37.233 1.00 93.19 204 VAL A N 1
ATOM 1576 C CA . VAL A 1 204 ? 31.650 3.542 -35.868 1.00 93.19 204 VAL A CA 1
ATOM 1577 C C . VAL A 1 204 ? 31.316 4.737 -34.974 1.00 93.19 204 VAL A C 1
ATOM 1579 O O . VAL A 1 204 ? 30.896 4.557 -33.832 1.00 93.19 204 VAL A O 1
ATOM 1582 N N . VAL A 1 205 ? 31.478 5.959 -35.484 1.00 92.81 205 VAL A N 1
ATOM 1583 C CA . VAL A 1 205 ? 31.182 7.174 -34.714 1.00 92.81 205 VAL A CA 1
ATOM 1584 C C . VAL A 1 205 ? 29.682 7.369 -34.527 1.00 92.81 205 VAL A C 1
ATOM 1586 O O . VAL A 1 205 ? 29.264 7.701 -33.425 1.00 92.81 205 VAL A O 1
ATOM 1589 N N . ALA A 1 206 ? 28.873 7.068 -35.543 1.00 90.94 206 ALA A N 1
ATOM 1590 C CA . ALA A 1 206 ? 27.417 7.057 -35.438 1.00 90.94 206 ALA A CA 1
ATOM 1591 C C . ALA A 1 206 ? 26.929 6.089 -34.347 1.00 90.94 206 ALA A C 1
ATOM 1593 O O . ALA A 1 206 ? 26.066 6.436 -33.551 1.00 90.94 206 ALA A O 1
ATOM 1594 N N . CYS A 1 207 ? 27.534 4.900 -34.242 1.00 88.12 207 CYS A N 1
ATOM 1595 C CA . CYS A 1 207 ? 27.235 3.965 -33.153 1.00 88.12 207 CYS A CA 1
ATOM 1596 C C . CYS A 1 207 ? 27.625 4.539 -31.784 1.00 88.12 207 CYS A C 1
ATOM 1598 O O . CYS A 1 207 ? 26.885 4.392 -30.813 1.00 88.12 207 CYS A O 1
ATOM 1600 N N . ALA A 1 208 ? 28.789 5.188 -31.692 1.00 88.25 208 ALA A N 1
ATOM 1601 C CA . ALA A 1 208 ? 29.280 5.768 -30.444 1.00 88.25 208 ALA A CA 1
ATOM 1602 C C . ALA A 1 208 ? 28.456 6.974 -29.969 1.00 88.25 208 ALA A C 1
ATOM 1604 O O . ALA A 1 208 ? 28.252 7.117 -28.765 1.00 88.25 208 ALA A O 1
ATOM 1605 N N . HIS A 1 209 ? 27.947 7.783 -30.902 1.00 85.75 209 HIS A N 1
ATOM 1606 C CA . HIS A 1 209 ? 26.993 8.864 -30.645 1.00 85.75 209 HIS A CA 1
ATOM 1607 C C . HIS A 1 209 ? 25.757 8.349 -29.894 1.00 85.75 209 HIS A C 1
ATOM 1609 O O . HIS A 1 209 ? 25.250 8.984 -28.975 1.00 85.75 209 HIS A O 1
ATOM 1615 N N . GLU A 1 210 ? 25.317 7.144 -30.239 1.00 75.44 210 GLU A N 1
ATOM 1616 C CA . GLU A 1 210 ? 24.036 6.584 -29.814 1.00 75.44 210 GLU A CA 1
ATOM 1617 C C . GLU A 1 210 ? 24.118 5.696 -28.581 1.00 75.44 210 GLU A C 1
ATOM 1619 O O . GLU A 1 210 ? 23.132 5.536 -27.861 1.00 75.44 210 GLU A O 1
ATOM 1624 N N . LEU A 1 211 ? 25.307 5.166 -28.280 1.00 70.06 211 LEU A N 1
ATOM 1625 C CA . LEU A 1 211 ? 25.538 4.353 -27.087 1.00 70.06 211 LEU A CA 1
ATOM 1626 C C . LEU A 1 211 ? 25.117 5.079 -25.796 1.00 70.06 211 LEU A C 1
ATOM 1628 O O . LEU A 1 211 ? 24.686 4.428 -24.848 1.00 70.06 211 LEU A O 1
ATOM 1632 N N . MET A 1 212 ? 25.202 6.413 -25.767 1.00 56.38 212 MET A N 1
ATOM 1633 C CA . MET A 1 212 ? 24.802 7.229 -24.614 1.00 56.38 212 MET A CA 1
ATOM 1634 C C . MET A 1 212 ? 23.293 7.180 -24.322 1.00 56.38 212 MET A C 1
ATOM 1636 O O . MET A 1 212 ? 22.892 7.466 -23.197 1.00 56.38 212 MET A O 1
ATOM 1640 N N . ASN A 1 213 ? 22.472 6.758 -25.289 1.00 55.25 213 ASN A N 1
ATOM 1641 C CA . ASN A 1 213 ? 21.012 6.725 -25.179 1.00 55.25 213 ASN A CA 1
ATOM 1642 C C . ASN A 1 213 ? 20.427 5.303 -25.054 1.00 55.25 213 ASN A C 1
ATOM 1644 O O . ASN A 1 213 ? 19.258 5.155 -24.704 1.00 55.25 213 ASN A O 1
ATOM 1648 N N . ILE A 1 214 ? 21.216 4.242 -25.277 1.00 59.44 214 ILE A N 1
ATOM 1649 C CA . ILE A 1 214 ? 20.775 2.829 -25.187 1.00 59.44 214 ILE A CA 1
ATOM 1650 C C . ILE A 1 214 ? 20.918 2.311 -23.735 1.00 59.44 214 ILE A C 1
ATOM 1652 O O . ILE A 1 214 ? 21.547 1.290 -23.457 1.00 59.44 214 ILE A O 1
ATOM 1656 N N . VAL A 1 215 ? 20.371 3.046 -22.759 1.00 51.09 215 VAL A N 1
ATOM 1657 C CA . VAL A 1 215 ? 20.671 2.835 -21.329 1.00 51.09 215 VAL A CA 1
ATOM 1658 C C . VAL A 1 215 ? 19.458 2.344 -20.541 1.00 51.09 215 VAL A C 1
ATOM 1660 O O . VAL A 1 215 ? 18.662 3.126 -20.034 1.00 51.09 215 VAL A O 1
ATOM 1663 N N . GLY A 1 216 ? 19.378 1.021 -20.383 1.00 53.34 216 GLY A N 1
ATOM 1664 C CA . GLY A 1 216 ? 18.560 0.355 -19.359 1.00 53.34 216 GLY A CA 1
ATOM 1665 C C . GLY A 1 216 ? 19.336 -0.650 -18.494 1.00 53.34 216 GLY A C 1
ATOM 1666 O O . GLY A 1 216 ? 18.828 -1.085 -17.466 1.00 53.34 216 GLY A O 1
ATOM 1667 N N . HIS A 1 217 ? 20.573 -1.017 -18.870 1.00 60.62 217 HIS A N 1
ATOM 1668 C CA . HIS A 1 217 ? 21.310 -2.108 -18.219 1.00 60.62 217 HIS A CA 1
ATOM 1669 C C . HIS A 1 217 ? 22.822 -1.805 -18.071 1.00 60.62 217 HIS A C 1
ATOM 1671 O O . HIS A 1 217 ? 23.581 -1.963 -19.034 1.00 60.62 217 HIS A O 1
ATOM 1677 N N . PRO A 1 218 ? 23.309 -1.416 -16.872 1.00 63.72 218 PRO A N 1
ATOM 1678 C CA . PRO A 1 218 ? 24.704 -1.008 -16.639 1.00 63.72 218 PRO A CA 1
ATOM 1679 C C . PRO A 1 218 ? 25.758 -2.039 -17.077 1.00 63.72 218 PRO A C 1
ATOM 1681 O O . PRO A 1 218 ? 26.826 -1.678 -17.570 1.00 63.72 218 PRO A O 1
ATOM 1684 N N . VAL A 1 219 ? 25.442 -3.332 -16.957 1.00 62.69 219 VAL A N 1
ATOM 1685 C CA . VAL A 1 219 ? 26.344 -4.427 -17.355 1.00 62.69 219 VAL A CA 1
ATOM 1686 C C . VAL A 1 219 ? 26.506 -4.507 -18.877 1.00 62.69 219 VAL A C 1
ATOM 1688 O O . VAL A 1 219 ? 27.614 -4.717 -19.363 1.00 62.69 219 VAL A O 1
ATOM 1691 N N . ALA A 1 220 ? 25.434 -4.288 -19.646 1.00 65.81 220 ALA A N 1
ATOM 1692 C CA . ALA A 1 220 ? 25.485 -4.368 -21.108 1.00 65.81 220 ALA A CA 1
ATOM 1693 C C . ALA A 1 220 ? 26.327 -3.228 -21.699 1.00 65.81 220 ALA A C 1
ATOM 1695 O O . ALA A 1 220 ? 27.092 -3.432 -22.644 1.00 65.81 220 ALA A O 1
ATOM 1696 N N . ILE A 1 221 ? 26.254 -2.047 -21.080 1.00 71.56 221 ILE A N 1
ATOM 1697 C CA . ILE A 1 221 ? 27.086 -0.888 -21.421 1.00 71.56 221 ILE A CA 1
ATOM 1698 C C . ILE A 1 221 ? 28.551 -1.183 -21.124 1.00 71.56 221 ILE A C 1
ATOM 1700 O O . ILE A 1 221 ? 29.400 -0.979 -21.989 1.00 71.56 221 ILE A O 1
ATOM 1704 N N . ALA A 1 222 ? 28.853 -1.714 -19.936 1.00 73.50 222 ALA A N 1
ATOM 1705 C CA . ALA A 1 222 ? 30.220 -2.069 -19.568 1.00 73.50 222 ALA A CA 1
ATOM 1706 C C . ALA A 1 222 ? 30.827 -3.078 -20.559 1.00 73.50 222 ALA A C 1
ATOM 1708 O O . ALA A 1 222 ? 31.934 -2.867 -21.052 1.00 73.50 222 ALA A O 1
ATOM 1709 N N . VAL A 1 223 ? 30.084 -4.129 -20.920 1.00 73.75 223 VAL A N 1
ATOM 1710 C CA . VAL A 1 223 ? 30.523 -5.133 -21.905 1.00 73.75 223 VAL A CA 1
ATOM 1711 C C . VAL A 1 223 ? 30.728 -4.511 -23.289 1.00 73.75 223 VAL A C 1
ATOM 1713 O O . VAL A 1 223 ? 31.772 -4.731 -23.906 1.00 73.75 223 VAL A O 1
ATOM 1716 N N . THR A 1 224 ? 29.785 -3.690 -23.760 1.00 80.94 224 THR A N 1
ATOM 1717 C CA . THR A 1 224 ? 29.889 -3.004 -25.061 1.00 80.94 224 THR A CA 1
ATOM 1718 C C . THR A 1 224 ? 31.131 -2.118 -25.117 1.00 80.94 224 THR A C 1
ATOM 1720 O O . THR A 1 224 ? 31.923 -2.222 -26.054 1.00 80.94 224 THR A O 1
ATOM 1723 N N . LEU A 1 225 ? 31.364 -1.312 -24.076 1.00 83.12 225 LEU A N 1
ATOM 1724 C CA . LEU A 1 225 ? 32.535 -0.443 -23.971 1.00 83.12 225 LEU A CA 1
ATOM 1725 C C . LEU A 1 225 ? 33.845 -1.237 -23.958 1.00 83.12 225 LEU A C 1
ATOM 1727 O O . LEU A 1 225 ? 34.785 -0.860 -24.656 1.00 83.12 225 LEU A O 1
ATOM 1731 N N . LEU A 1 226 ? 33.918 -2.350 -23.222 1.00 83.31 226 LEU A N 1
ATOM 1732 C CA . LEU A 1 226 ? 35.113 -3.200 -23.195 1.00 83.31 226 LEU A CA 1
ATOM 1733 C C . LEU A 1 226 ? 35.438 -3.768 -24.583 1.00 83.31 226 LEU A C 1
ATOM 1735 O O . LEU A 1 226 ? 36.591 -3.699 -25.024 1.00 83.31 226 LEU A O 1
ATOM 1739 N N . ILE A 1 227 ? 34.429 -4.277 -25.297 1.00 82.19 227 ILE A N 1
ATOM 1740 C CA . ILE A 1 227 ? 34.606 -4.820 -26.650 1.00 82.19 227 ILE A CA 1
ATOM 1741 C C . ILE A 1 227 ? 35.016 -3.710 -27.622 1.00 82.19 227 ILE A C 1
ATOM 1743 O O . ILE A 1 227 ? 35.950 -3.886 -28.405 1.00 82.19 227 ILE A O 1
ATOM 1747 N N . TRP A 1 228 ? 34.373 -2.547 -27.558 1.00 88.00 228 TRP A N 1
ATOM 1748 C CA . TRP A 1 228 ? 34.681 -1.409 -28.421 1.00 88.00 228 TRP A CA 1
ATOM 1749 C C . TRP A 1 228 ? 36.080 -0.840 -28.185 1.00 88.00 228 TRP A C 1
ATOM 1751 O O . TRP A 1 228 ? 36.799 -0.562 -29.150 1.00 88.00 228 TRP A O 1
ATOM 1761 N N . ILE A 1 229 ? 36.517 -0.728 -26.927 1.00 87.12 229 ILE A N 1
ATOM 1762 C CA . ILE A 1 229 ? 37.888 -0.329 -26.582 1.00 87.12 229 ILE A CA 1
ATOM 1763 C C . ILE A 1 229 ? 38.883 -1.341 -27.155 1.00 87.12 229 ILE A C 1
ATOM 1765 O O . ILE A 1 229 ? 39.887 -0.948 -27.756 1.00 87.12 229 ILE A O 1
ATOM 1769 N N . TRP A 1 230 ? 38.604 -2.641 -27.022 1.00 85.94 230 TRP A N 1
ATOM 1770 C CA . TRP A 1 230 ? 39.454 -3.688 -27.582 1.00 85.94 230 TRP A CA 1
ATOM 1771 C C . TRP A 1 230 ? 39.520 -3.632 -29.116 1.00 85.94 230 TRP A C 1
ATOM 1773 O O . TRP A 1 230 ? 40.623 -3.664 -29.675 1.00 85.94 230 TRP A O 1
ATOM 1783 N N . LEU A 1 231 ? 38.378 -3.485 -29.798 1.00 87.31 231 LEU A N 1
ATOM 1784 C CA . LEU A 1 231 ? 38.302 -3.357 -31.258 1.00 87.31 231 LEU A CA 1
ATOM 1785 C C . LEU A 1 231 ? 39.084 -2.139 -31.752 1.00 87.31 231 LEU A C 1
ATOM 1787 O O . LEU A 1 231 ? 39.877 -2.254 -32.688 1.00 87.31 231 LEU A O 1
ATOM 1791 N N . THR A 1 232 ? 38.911 -0.994 -31.092 1.00 88.62 232 THR A N 1
ATOM 1792 C CA . THR A 1 232 ? 39.570 0.268 -31.456 1.00 88.62 232 THR A CA 1
ATOM 1793 C C . THR A 1 232 ? 41.081 0.192 -31.243 1.00 88.62 232 THR A C 1
ATOM 1795 O O . THR A 1 232 ? 41.853 0.548 -32.133 1.00 88.62 232 THR A O 1
ATOM 1798 N N . ARG A 1 233 ? 41.543 -0.359 -30.111 1.00 87.00 233 ARG A N 1
ATOM 1799 C CA . ARG A 1 233 ? 42.983 -0.554 -29.845 1.00 87.00 233 ARG A CA 1
ATOM 1800 C C . ARG A 1 233 ? 43.647 -1.492 -30.848 1.00 87.00 233 ARG A C 1
ATOM 1802 O O . ARG A 1 233 ? 44.821 -1.325 -31.169 1.00 87.00 233 ARG A O 1
ATOM 1809 N N . ASN A 1 234 ? 42.905 -2.471 -31.358 1.00 86.31 234 ASN A N 1
ATOM 1810 C CA . ASN A 1 234 ? 43.407 -3.440 -32.325 1.00 86.31 234 ASN A CA 1
ATOM 1811 C C . ASN A 1 234 ? 42.959 -3.123 -33.758 1.00 86.31 234 ASN A C 1
ATOM 1813 O O . ASN A 1 234 ? 43.008 -4.008 -34.612 1.00 86.31 234 ASN A O 1
ATOM 1817 N N . TRP A 1 235 ? 42.550 -1.884 -34.065 1.00 88.50 235 TRP A N 1
ATOM 1818 C CA . TRP A 1 235 ? 41.934 -1.541 -35.353 1.00 88.50 235 TRP A CA 1
ATOM 1819 C C . TRP A 1 235 ? 42.819 -1.872 -36.564 1.00 88.50 235 TRP A C 1
ATOM 1821 O O . TRP A 1 235 ? 42.328 -2.419 -37.550 1.00 88.50 235 TRP A O 1
ATOM 1831 N N . LYS A 1 236 ? 44.138 -1.666 -36.454 1.00 83.25 236 LYS A N 1
ATOM 1832 C CA . LYS A 1 236 ? 45.113 -1.951 -37.525 1.00 83.25 236 LYS A CA 1
ATOM 1833 C C . LYS A 1 236 ? 45.550 -3.421 -37.637 1.00 83.25 236 LYS A C 1
ATOM 1835 O O . LYS A 1 236 ? 46.163 -3.784 -38.632 1.00 83.25 236 LYS A O 1
ATOM 1840 N N . LYS A 1 237 ? 45.267 -4.274 -36.643 1.00 80.75 237 LYS A N 1
ATOM 1841 C CA . LYS A 1 237 ? 45.652 -5.701 -36.677 1.00 80.75 237 LYS A CA 1
ATOM 1842 C C . LYS A 1 237 ? 44.649 -6.510 -37.499 1.00 80.75 237 LYS A C 1
ATOM 1844 O O . LYS A 1 237 ? 43.450 -6.271 -37.375 1.00 80.75 237 LYS A O 1
ATOM 1849 N N . GLN A 1 238 ? 45.086 -7.482 -38.297 1.00 66.75 238 GLN A N 1
ATOM 1850 C CA . GLN A 1 238 ? 44.143 -8.388 -38.964 1.00 66.75 238 GLN A CA 1
ATOM 1851 C C . GLN A 1 238 ? 43.362 -9.208 -37.925 1.00 66.75 238 GLN A C 1
ATOM 1853 O O . GLN A 1 238 ? 43.913 -9.636 -36.910 1.00 66.75 238 GLN A O 1
ATOM 1858 N N . LEU A 1 239 ? 42.061 -9.388 -38.158 1.00 61.84 239 LEU A N 1
ATOM 1859 C CA . LEU A 1 239 ? 41.224 -10.264 -37.340 1.00 61.84 239 LEU A CA 1
ATOM 1860 C C . LEU A 1 239 ? 41.622 -11.710 -37.654 1.00 61.84 239 LEU A C 1
ATOM 1862 O O . LEU A 1 239 ? 41.230 -12.251 -38.683 1.00 61.84 239 LEU A O 1
ATOM 1866 N N . VAL A 1 240 ? 42.428 -12.334 -36.793 1.00 56.31 240 VAL A N 1
ATOM 1867 C CA . VAL A 1 240 ? 42.740 -13.762 -36.926 1.00 56.31 240 VAL A CA 1
ATOM 1868 C C . VAL A 1 240 ? 41.504 -14.553 -36.491 1.00 56.31 240 VAL A C 1
ATOM 1870 O O . VAL A 1 240 ? 41.106 -14.524 -35.324 1.00 56.31 240 VAL A O 1
ATOM 1873 N N . PHE A 1 241 ? 40.886 -15.234 -37.457 1.00 49.09 241 PHE A N 1
ATOM 1874 C CA . PHE A 1 241 ? 39.563 -15.868 -37.375 1.00 49.09 241 PHE A CA 1
ATOM 1875 C C . PHE A 1 241 ? 39.405 -16.856 -36.192 1.00 49.09 241 PHE A C 1
ATOM 1877 O O . PHE A 1 241 ? 38.311 -17.008 -35.656 1.00 49.09 241 PHE A O 1
ATOM 1884 N N . GLN A 1 242 ? 40.501 -17.457 -35.707 1.00 47.97 242 GLN A N 1
ATOM 1885 C CA . GLN A 1 242 ? 40.490 -18.446 -34.616 1.00 47.97 242 GLN A CA 1
ATOM 1886 C C . GLN A 1 242 ? 40.316 -17.862 -33.199 1.00 47.97 242 GLN A C 1
ATOM 1888 O O . GLN A 1 242 ? 39.740 -18.519 -32.332 1.00 47.97 242 GLN A O 1
ATOM 1893 N N . VAL A 1 243 ? 40.782 -16.635 -32.933 1.00 48.38 243 VAL A N 1
ATOM 1894 C CA . VAL A 1 243 ? 40.642 -15.999 -31.602 1.00 48.38 243 VAL A CA 1
ATOM 1895 C C . VAL A 1 243 ? 39.289 -15.292 -31.477 1.00 48.38 243 VAL A C 1
ATOM 1897 O O . VAL A 1 243 ? 38.687 -15.293 -30.407 1.00 48.38 243 VAL A O 1
ATOM 1900 N N . GLY A 1 244 ? 38.762 -14.766 -32.588 1.00 48.41 244 GLY A N 1
ATOM 1901 C CA . GLY A 1 244 ? 37.428 -14.162 -32.641 1.00 48.41 244 GLY A CA 1
ATOM 1902 C C . GLY A 1 244 ? 36.311 -15.156 -32.315 1.00 48.41 244 GLY A C 1
ATOM 1903 O O . GLY A 1 244 ? 35.414 -14.819 -31.550 1.00 48.41 244 GLY A O 1
ATOM 1904 N N . GLN A 1 245 ? 36.402 -16.398 -32.807 1.00 48.81 245 GLN A N 1
ATOM 1905 C CA . GLN A 1 245 ? 35.408 -17.439 -32.524 1.00 48.81 245 GLN A CA 1
ATOM 1906 C C . GLN A 1 245 ? 35.357 -17.830 -31.048 1.00 48.81 245 GLN A C 1
ATOM 1908 O O . GLN A 1 245 ? 34.266 -17.945 -30.509 1.00 48.81 245 GLN A O 1
ATOM 1913 N N . LYS A 1 246 ? 36.499 -17.989 -30.366 1.00 47.50 246 LYS A N 1
ATOM 1914 C CA . LYS A 1 246 ? 36.508 -18.374 -28.944 1.00 47.50 246 LYS A CA 1
ATOM 1915 C C . LYS A 1 246 ? 35.947 -17.274 -28.047 1.00 47.50 246 LYS A C 1
ATOM 1917 O O . LYS A 1 246 ? 35.205 -17.579 -27.123 1.00 47.50 246 LYS A O 1
ATOM 1922 N N . THR A 1 247 ? 36.241 -16.009 -28.339 1.00 50.19 247 THR A N 1
ATOM 1923 C CA . THR A 1 247 ? 35.717 -14.883 -27.555 1.00 50.19 247 THR A CA 1
ATOM 1924 C C . THR A 1 247 ? 34.236 -14.648 -27.839 1.00 50.19 247 THR A C 1
ATOM 1926 O O . THR A 1 247 ? 33.465 -14.519 -26.900 1.00 50.19 247 THR A O 1
ATOM 1929 N N . ILE A 1 248 ? 33.807 -14.680 -29.108 1.00 53.22 248 ILE A N 1
ATOM 1930 C CA . ILE A 1 248 ? 32.390 -14.543 -29.484 1.00 53.22 248 ILE A CA 1
ATOM 1931 C C . ILE A 1 248 ? 31.573 -15.732 -28.967 1.00 53.22 248 ILE A C 1
ATOM 1933 O O . ILE A 1 248 ? 30.496 -15.518 -28.426 1.00 53.22 248 ILE A O 1
ATOM 1937 N N . ALA A 1 249 ? 32.086 -16.962 -29.057 1.00 50.22 249 ALA A N 1
ATOM 1938 C CA . ALA A 1 249 ? 31.426 -18.147 -28.515 1.00 50.22 249 ALA A CA 1
ATOM 1939 C C . ALA A 1 249 ? 31.378 -18.123 -26.984 1.00 50.22 249 ALA A C 1
ATOM 1941 O O . ALA A 1 249 ? 30.344 -18.444 -26.426 1.00 50.22 249 ALA A O 1
ATOM 1942 N N . MET A 1 250 ? 32.435 -17.691 -26.289 1.00 48.47 250 MET A N 1
ATOM 1943 C CA . MET A 1 250 ? 32.419 -17.572 -24.826 1.00 48.47 250 MET A CA 1
ATOM 1944 C C . MET A 1 250 ? 31.478 -16.457 -24.358 1.00 48.47 250 MET A C 1
ATOM 1946 O O . MET A 1 250 ? 30.763 -16.635 -23.380 1.00 48.47 250 MET A O 1
ATOM 1950 N N . THR A 1 251 ? 31.408 -15.335 -25.078 1.00 54.12 251 THR A N 1
ATOM 1951 C CA . THR A 1 251 ? 30.436 -14.269 -24.812 1.00 54.12 251 THR A CA 1
ATOM 1952 C C . THR A 1 251 ? 29.013 -14.723 -25.129 1.00 54.12 251 THR A C 1
ATOM 1954 O O . THR A 1 251 ? 28.132 -14.488 -24.315 1.00 54.12 251 THR A O 1
ATOM 1957 N N . LEU A 1 252 ? 28.780 -15.444 -26.230 1.00 51.81 252 LEU A N 1
ATOM 1958 C CA . LEU A 1 252 ? 27.487 -16.064 -26.535 1.00 51.81 252 LEU A CA 1
ATOM 1959 C C . LEU A 1 252 ? 27.114 -17.139 -25.518 1.00 51.81 252 LEU A C 1
ATOM 1961 O O . LEU A 1 252 ? 25.952 -17.223 -25.176 1.00 51.81 252 LEU A O 1
ATOM 1965 N N . VAL A 1 253 ? 28.059 -17.918 -24.990 1.00 52.28 253 VAL A N 1
ATOM 1966 C CA . VAL A 1 253 ? 27.823 -18.923 -23.940 1.00 52.28 253 VAL A CA 1
ATOM 1967 C C . VAL A 1 253 ? 27.529 -18.251 -22.602 1.00 52.28 253 VAL A C 1
ATOM 1969 O O . VAL A 1 253 ? 26.618 -18.681 -21.915 1.00 52.28 253 VAL A O 1
ATOM 1972 N N . VAL A 1 254 ? 28.210 -17.159 -22.246 1.00 53.97 254 VAL A N 1
ATOM 1973 C CA . VAL A 1 254 ? 27.894 -16.362 -21.046 1.00 53.97 254 VAL A CA 1
ATOM 1974 C C . VAL A 1 254 ? 26.560 -15.619 -21.201 1.00 53.97 254 VAL A C 1
ATOM 1976 O O . VAL A 1 254 ? 25.820 -15.511 -20.231 1.00 53.97 254 VAL A O 1
ATOM 1979 N N . ILE A 1 255 ? 26.201 -15.171 -22.409 1.00 51.97 255 ILE A N 1
ATOM 1980 C CA . ILE A 1 255 ? 24.880 -14.601 -22.734 1.00 51.97 255 ILE A CA 1
ATOM 1981 C C . ILE A 1 255 ? 23.806 -15.694 -22.759 1.00 51.97 255 ILE A C 1
ATOM 1983 O O . ILE A 1 255 ? 22.701 -15.457 -22.292 1.00 51.97 255 ILE A O 1
ATOM 1987 N N . LEU A 1 256 ? 24.116 -16.897 -23.243 1.00 45.97 256 LEU A N 1
ATOM 1988 C CA . LEU A 1 256 ? 23.196 -18.030 -23.273 1.00 45.97 256 LEU A CA 1
ATOM 1989 C C . LEU A 1 256 ? 22.990 -18.596 -21.873 1.00 45.97 256 LEU A C 1
ATOM 1991 O O . LEU A 1 256 ? 21.855 -18.891 -21.564 1.00 45.97 256 LEU A O 1
ATOM 1995 N N . PHE A 1 257 ? 24.007 -18.682 -21.007 1.00 47.38 257 PHE A N 1
ATOM 1996 C CA . PHE A 1 257 ? 23.878 -19.150 -19.616 1.00 47.38 257 PHE A CA 1
ATOM 1997 C C . PHE A 1 257 ? 23.384 -18.062 -18.652 1.00 47.38 257 PHE A C 1
ATOM 1999 O O . PHE A 1 257 ? 22.584 -18.354 -17.763 1.00 47.38 257 PHE A O 1
ATOM 2006 N N . GLY A 1 258 ? 23.809 -16.808 -18.828 1.00 43.25 258 GLY A N 1
ATOM 2007 C CA . GLY A 1 258 ? 23.283 -15.648 -18.095 1.00 43.25 258 GLY A CA 1
ATOM 2008 C C . GLY A 1 258 ? 21.860 -15.290 -18.530 1.00 43.25 258 GLY A C 1
ATOM 2009 O O . GLY A 1 258 ? 21.037 -14.894 -17.713 1.00 43.25 258 GLY A O 1
ATOM 2010 N N . GLY A 1 259 ? 21.547 -15.525 -19.806 1.00 40.72 259 GLY A N 1
ATOM 2011 C CA . GLY A 1 259 ? 20.202 -15.507 -20.361 1.00 40.72 259 GLY A CA 1
ATOM 2012 C C . GLY A 1 259 ? 19.383 -16.696 -19.877 1.00 40.72 259 GLY A C 1
ATOM 2013 O O . GLY A 1 259 ? 18.290 -16.478 -19.392 1.00 40.72 259 GLY A O 1
ATOM 2014 N N . TYR A 1 260 ? 19.886 -17.934 -19.888 1.00 41.03 260 TYR A N 1
ATOM 2015 C CA . TYR A 1 260 ? 19.126 -19.091 -19.388 1.00 41.03 260 TYR A CA 1
ATOM 2016 C C . TYR A 1 260 ? 18.767 -18.947 -17.910 1.00 41.03 260 TYR A C 1
ATOM 2018 O O . TYR A 1 260 ? 17.691 -19.351 -17.513 1.00 41.03 260 TYR A O 1
ATOM 2026 N N . SER A 1 261 ? 19.615 -18.338 -17.082 1.00 39.97 261 SER A N 1
ATOM 2027 C CA . SER A 1 261 ? 19.280 -18.090 -15.671 1.00 39.97 261 SER A CA 1
ATOM 2028 C C . SER A 1 261 ? 18.303 -16.919 -15.465 1.00 39.97 261 SER A C 1
ATOM 2030 O O . SER A 1 261 ? 17.644 -16.864 -14.429 1.00 39.97 261 SER A O 1
ATOM 2032 N N . ALA A 1 262 ? 18.140 -16.034 -16.458 1.00 38.88 262 ALA A N 1
ATOM 2033 C CA . ALA A 1 262 ? 17.116 -14.982 -16.483 1.00 38.88 262 ALA A CA 1
ATOM 2034 C C . ALA A 1 262 ? 15.818 -15.394 -17.220 1.00 38.88 262 ALA A C 1
ATOM 2036 O O . ALA A 1 262 ? 14.747 -14.894 -16.886 1.00 38.88 262 ALA A O 1
ATOM 2037 N N . PHE A 1 263 ? 15.903 -16.323 -18.180 1.00 38.88 263 PHE A N 1
ATOM 2038 C CA . PHE A 1 263 ? 14.822 -16.811 -19.047 1.00 38.88 263 PHE A CA 1
ATOM 2039 C C . PHE A 1 263 ? 14.282 -18.192 -18.629 1.00 38.88 263 PHE A C 1
ATOM 2041 O O . PHE A 1 263 ? 13.160 -18.533 -18.992 1.00 38.88 263 PHE A O 1
ATOM 2048 N N . ALA A 1 264 ? 14.993 -18.970 -17.806 1.00 32.62 264 ALA A N 1
ATOM 2049 C CA . ALA A 1 264 ? 14.470 -20.178 -17.155 1.00 32.62 264 ALA A CA 1
ATOM 2050 C C . ALA A 1 264 ? 13.789 -19.835 -15.824 1.00 32.62 264 ALA A C 1
ATOM 2052 O O . ALA A 1 264 ? 14.038 -20.426 -14.778 1.00 32.62 264 ALA A O 1
ATOM 2053 N N . GLN A 1 265 ? 12.901 -18.854 -15.882 1.00 39.31 265 GLN A N 1
ATOM 2054 C CA . GLN A 1 265 ? 11.718 -18.837 -15.042 1.00 39.31 265 GLN A CA 1
ATOM 2055 C C . GLN A 1 265 ? 10.593 -18.266 -15.903 1.00 39.31 265 GLN A C 1
ATOM 2057 O O . GLN A 1 265 ? 10.003 -17.240 -15.591 1.00 39.31 265 GLN A O 1
ATOM 2062 N N . SER A 1 266 ? 10.316 -18.921 -17.037 1.00 41.78 266 SER A N 1
ATOM 2063 C CA . SER A 1 266 ? 8.939 -18.940 -17.525 1.00 41.78 266 SER A CA 1
ATOM 2064 C C . SER A 1 266 ? 8.080 -19.342 -16.330 1.00 41.78 266 SER A C 1
ATOM 2066 O O . SER A 1 266 ? 8.406 -20.357 -15.704 1.00 41.78 266 SER A O 1
ATOM 2068 N N . ASP A 1 267 ? 7.062 -18.554 -15.985 1.00 49.12 267 ASP A N 1
ATOM 2069 C CA . ASP A 1 267 ? 6.082 -18.896 -14.953 1.00 49.12 267 ASP A CA 1
ATOM 2070 C C . ASP A 1 267 ? 5.546 -20.308 -15.242 1.00 49.12 267 ASP A C 1
ATOM 2072 O O . ASP A 1 267 ? 4.624 -20.509 -16.026 1.00 49.12 267 ASP A O 1
ATOM 2076 N N . SER A 1 268 ? 6.164 -21.318 -14.631 1.00 54.03 268 SER A N 1
ATOM 2077 C CA . SER A 1 268 ? 5.720 -22.714 -14.705 1.00 54.03 268 SER A CA 1
ATOM 2078 C C . SER A 1 268 ? 4.447 -22.922 -13.879 1.00 54.03 268 SER A C 1
ATOM 2080 O O . SER A 1 268 ? 3.835 -23.988 -13.917 1.00 54.03 268 SER A O 1
ATOM 2082 N N . LEU A 1 269 ? 4.030 -21.884 -13.146 1.00 67.62 269 LEU A N 1
ATOM 2083 C CA . LEU A 1 269 ? 2.831 -21.848 -12.333 1.00 67.62 269 LEU A CA 1
ATOM 2084 C C . LEU A 1 269 ? 1.608 -21.587 -13.212 1.00 67.62 269 LEU A C 1
ATOM 2086 O O . LEU A 1 269 ? 1.336 -20.468 -13.642 1.00 67.62 269 LEU A O 1
ATOM 2090 N N . THR A 1 270 ? 0.808 -22.621 -13.442 1.00 71.38 270 THR A N 1
ATOM 2091 C CA . THR A 1 270 ? -0.459 -22.490 -14.161 1.00 71.38 270 THR A CA 1
ATOM 2092 C C . THR A 1 270 ? -1.604 -22.154 -13.204 1.00 71.38 270 THR A C 1
ATOM 2094 O O . THR A 1 270 ? -2.248 -23.045 -12.649 1.00 71.38 270 THR A O 1
ATOM 2097 N N . TYR A 1 271 ? -1.940 -20.866 -13.078 1.00 79.50 271 TYR A N 1
ATOM 2098 C CA . TYR A 1 271 ? -3.158 -20.403 -12.384 1.00 79.50 271 TYR A CA 1
ATOM 2099 C C . TYR A 1 271 ? -4.466 -20.828 -13.077 1.00 79.50 271 TYR A C 1
ATOM 2101 O O . TYR A 1 271 ? -5.547 -20.675 -12.513 1.00 79.50 271 TYR A O 1
ATOM 2109 N N . GLY A 1 272 ? -4.394 -21.376 -14.296 1.00 72.12 272 GLY A N 1
ATOM 2110 C CA . GLY A 1 272 ? -5.553 -21.907 -15.018 1.00 72.12 272 GLY A CA 1
ATOM 2111 C C . GLY A 1 272 ? -6.254 -23.069 -14.306 1.00 72.12 272 GLY A C 1
ATOM 2112 O O . GLY A 1 272 ? -7.470 -23.181 -14.416 1.00 72.12 272 GLY A O 1
ATOM 2113 N N . ALA A 1 273 ? -5.509 -23.887 -13.554 1.00 80.56 273 ALA A N 1
ATOM 2114 C CA . ALA A 1 273 ? -6.041 -25.049 -12.838 1.00 80.56 273 ALA A CA 1
ATOM 2115 C C . ALA A 1 273 ? -6.508 -24.735 -11.404 1.00 80.56 273 ALA A C 1
ATOM 2117 O O . ALA A 1 273 ? -7.166 -25.564 -10.779 1.00 80.56 273 ALA A O 1
ATOM 2118 N N . ILE A 1 274 ? -6.173 -23.554 -10.869 1.00 90.94 274 ILE A N 1
ATOM 2119 C CA . ILE A 1 274 ? -6.620 -23.144 -9.535 1.00 90.94 274 ILE A CA 1
ATOM 2120 C C . ILE A 1 274 ? -8.103 -22.765 -9.616 1.00 90.94 274 ILE A C 1
ATOM 2122 O O . 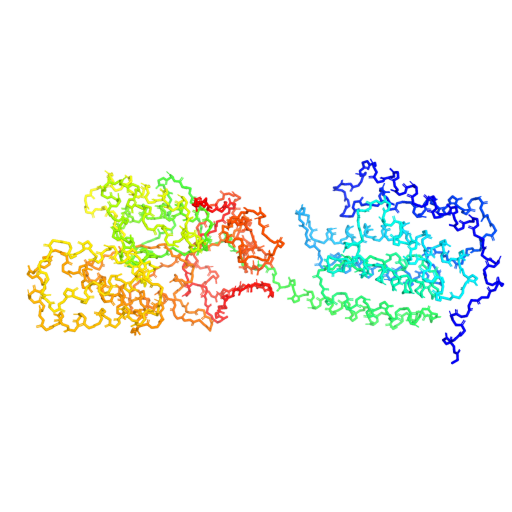ILE A 1 274 ? -8.459 -21.922 -10.448 1.00 90.94 274 ILE A O 1
ATOM 2126 N N . PRO A 1 275 ? -8.971 -23.332 -8.754 1.00 94.31 275 PRO A N 1
ATOM 2127 C CA . PRO A 1 275 ? -10.360 -22.911 -8.669 1.00 94.31 275 PRO A CA 1
ATOM 2128 C C . PRO A 1 275 ? -10.452 -21.398 -8.466 1.00 94.31 275 PRO A C 1
ATOM 2130 O O . PRO A 1 275 ? -9.790 -20.831 -7.590 1.00 94.31 275 PRO A O 1
ATOM 2133 N N . LYS A 1 276 ? -11.272 -20.746 -9.288 1.00 95.06 276 LYS A N 1
ATOM 2134 C CA . LYS A 1 276 ? -11.425 -19.293 -9.280 1.00 95.06 276 LYS A CA 1
ATOM 2135 C C . LYS A 1 276 ? -12.844 -18.865 -9.619 1.00 95.06 276 LYS A C 1
ATOM 2137 O O . LYS A 1 276 ? -13.565 -19.573 -10.321 1.00 95.06 276 LYS A O 1
ATOM 2142 N N . GLU A 1 277 ? -13.211 -17.685 -9.151 1.00 96.50 277 GLU A N 1
ATOM 2143 C CA . GLU A 1 277 ? -14.511 -17.068 -9.369 1.00 96.50 277 GLU A CA 1
ATOM 2144 C C . GLU A 1 277 ? -14.336 -15.577 -9.653 1.00 96.50 277 GLU A C 1
ATOM 2146 O O . GLU A 1 277 ? -13.622 -14.878 -8.937 1.00 96.50 277 GLU A O 1
ATOM 2151 N N . GLU A 1 278 ? -14.998 -15.079 -10.694 1.00 96.50 278 GLU A N 1
ATOM 2152 C CA . GLU A 1 278 ? -15.092 -13.641 -10.928 1.00 96.50 278 GLU A CA 1
ATOM 2153 C C . GLU A 1 278 ? -16.183 -13.045 -10.030 1.00 96.50 278 GLU A C 1
ATOM 2155 O O . GLU A 1 278 ? -17.338 -13.468 -10.083 1.00 96.50 278 GLU A O 1
ATOM 2160 N N . ILE A 1 279 ? -15.807 -12.063 -9.215 1.00 97.44 279 ILE A N 1
ATOM 2161 C CA . ILE A 1 279 ? -16.689 -11.314 -8.324 1.00 97.44 279 ILE A CA 1
ATOM 2162 C C . ILE A 1 279 ? -17.215 -10.097 -9.076 1.00 97.44 279 ILE A C 1
ATOM 2164 O O . ILE A 1 279 ? -16.445 -9.279 -9.580 1.00 97.44 279 ILE A O 1
ATOM 2168 N N . VAL A 1 280 ? -18.536 -9.951 -9.124 1.00 95.31 280 VAL A N 1
ATOM 2169 C CA . VAL A 1 280 ? -19.187 -8.813 -9.778 1.00 95.31 280 VAL A CA 1
ATOM 2170 C C . VAL A 1 280 ? -19.949 -8.009 -8.725 1.00 95.31 280 VAL A C 1
ATOM 2172 O O . VAL A 1 280 ? -21.003 -8.471 -8.272 1.00 95.31 280 VAL A O 1
ATOM 2175 N N . PRO A 1 281 ? -19.451 -6.827 -8.314 1.00 92.12 281 PRO A N 1
ATOM 2176 C CA . PRO A 1 281 ? -20.116 -5.999 -7.312 1.00 92.12 281 PRO A CA 1
ATOM 2177 C C . PRO A 1 281 ? -21.596 -5.755 -7.632 1.00 92.12 281 PRO A C 1
ATOM 2179 O O . PRO A 1 281 ? -21.977 -5.569 -8.788 1.00 92.12 281 PRO A O 1
ATOM 2182 N N . GLY A 1 282 ? -22.450 -5.805 -6.610 1.00 90.12 282 GLY A N 1
ATOM 2183 C CA . GLY A 1 282 ? -23.902 -5.696 -6.746 1.00 90.12 282 GLY A CA 1
ATOM 2184 C C . GLY A 1 282 ? -24.642 -6.977 -7.156 1.00 90.12 282 GLY A C 1
ATOM 2185 O O . GLY A 1 282 ? -25.863 -7.026 -6.985 1.00 90.12 282 GLY A O 1
ATOM 2186 N N . LYS A 1 283 ? -23.970 -8.034 -7.641 1.00 90.62 283 LYS A N 1
ATOM 2187 C CA . LYS A 1 283 ? -24.629 -9.330 -7.897 1.00 90.62 283 LYS A CA 1
ATOM 2188 C C . LYS A 1 283 ? -24.835 -10.122 -6.605 1.00 90.62 283 LYS A C 1
ATOM 2190 O O . LYS A 1 283 ? -23.997 -10.117 -5.713 1.00 90.62 283 LYS A O 1
ATOM 2195 N N . ALA A 1 284 ? -25.964 -10.826 -6.517 1.00 81.44 284 ALA A N 1
ATOM 2196 C CA . ALA A 1 284 ? -26.324 -11.611 -5.334 1.00 81.44 284 ALA A CA 1
ATOM 2197 C C . ALA A 1 284 ? -25.531 -12.924 -5.193 1.00 81.44 284 ALA A C 1
ATOM 2199 O O . ALA A 1 284 ? -25.397 -13.426 -4.083 1.00 81.44 284 ALA A O 1
ATOM 2200 N N . ASP A 1 285 ? -25.020 -13.469 -6.299 1.00 88.06 285 ASP A N 1
ATOM 2201 C CA . ASP A 1 285 ? -24.429 -14.813 -6.369 1.00 88.06 285 ASP A CA 1
ATOM 2202 C C . ASP A 1 285 ? -22.894 -14.780 -6.509 1.00 88.06 285 ASP A C 1
ATOM 2204 O O . ASP A 1 285 ? -22.310 -15.405 -7.394 1.00 88.06 285 ASP A O 1
ATOM 2208 N N . ASN A 1 286 ? -22.246 -13.973 -5.665 1.00 95.00 286 ASN A N 1
ATOM 2209 C CA . ASN A 1 286 ? -20.788 -13.929 -5.532 1.00 95.00 286 ASN A CA 1
ATOM 2210 C C . ASN A 1 286 ? -20.309 -14.917 -4.451 1.00 95.00 286 ASN A C 1
ATOM 2212 O O . ASN A 1 286 ? -21.069 -15.291 -3.557 1.00 95.00 286 ASN A O 1
ATOM 2216 N N . PHE A 1 287 ? -19.016 -15.255 -4.479 1.00 97.00 287 PHE A N 1
ATOM 2217 C CA . PHE A 1 287 ? -18.319 -16.035 -3.447 1.00 97.00 287 PHE A CA 1
ATOM 2218 C C . PHE A 1 287 ? -18.798 -17.492 -3.286 1.00 97.00 287 PHE A C 1
ATOM 2220 O O . PHE A 1 287 ? -18.707 -18.078 -2.201 1.00 97.00 287 PHE A O 1
ATOM 2227 N N . ARG A 1 288 ? -19.280 -18.105 -4.370 1.00 95.56 288 ARG A N 1
ATOM 2228 C CA . ARG A 1 288 ? -19.648 -19.531 -4.443 1.00 95.56 288 ARG A CA 1
ATOM 2229 C C . ARG A 1 288 ? -18.461 -20.472 -4.259 1.00 95.56 288 ARG A C 1
ATOM 2231 O O . ARG A 1 288 ? -18.653 -21.637 -3.930 1.00 95.56 288 ARG A O 1
ATOM 2238 N N . ILE A 1 289 ? -17.241 -19.987 -4.478 1.00 95.62 289 ILE A N 1
ATOM 2239 C CA . ILE A 1 289 ? -16.021 -20.783 -4.315 1.00 95.62 289 ILE A CA 1
ATOM 2240 C C . ILE A 1 289 ? -15.709 -21.153 -2.854 1.00 95.62 289 ILE A C 1
ATOM 2242 O O . ILE A 1 289 ? -14.929 -22.079 -2.600 1.00 95.62 289 ILE A O 1
ATOM 2246 N N . PHE A 1 290 ? -16.284 -20.435 -1.885 1.00 97.06 290 PHE A N 1
ATOM 2247 C CA . PHE A 1 290 ? -16.113 -20.743 -0.468 1.00 97.06 290 PHE A CA 1
ATOM 2248 C C . PHE A 1 290 ? -16.918 -21.984 -0.076 1.00 97.06 290 PHE A C 1
ATOM 2250 O O . PHE A 1 290 ? -18.125 -22.061 -0.298 1.00 97.06 290 PHE A O 1
ATOM 2257 N N . ASP A 1 291 ? -16.240 -22.934 0.557 1.00 95.12 291 ASP A N 1
ATOM 2258 C CA . ASP A 1 291 ? -16.790 -24.200 1.037 1.00 95.12 291 ASP A CA 1
ATOM 2259 C C . ASP A 1 291 ? -17.061 -24.159 2.548 1.00 95.12 291 ASP A C 1
ATOM 2261 O O . ASP A 1 291 ? -16.799 -23.169 3.232 1.00 95.12 291 ASP A O 1
ATOM 2265 N N . GLU A 1 292 ? -17.580 -25.254 3.101 1.00 95.69 292 GLU A N 1
ATOM 2266 C CA . GLU A 1 292 ? -17.874 -25.351 4.534 1.00 95.69 292 GLU A CA 1
ATOM 2267 C C . GLU A 1 292 ? -16.641 -25.081 5.405 1.00 95.69 292 GLU A C 1
ATOM 2269 O O . GLU A 1 292 ? -16.755 -24.399 6.424 1.00 95.69 292 GLU A O 1
ATOM 2274 N N . ALA A 1 293 ? -15.460 -25.549 4.981 1.00 96.12 293 ALA A N 1
ATOM 2275 C CA . ALA A 1 293 ? -14.202 -25.345 5.694 1.00 96.12 293 ALA A CA 1
ATOM 2276 C C . ALA A 1 293 ? -13.858 -23.856 5.850 1.00 96.12 293 ALA A C 1
ATOM 2278 O O . ALA A 1 293 ? -13.464 -23.439 6.942 1.00 96.12 293 ALA A O 1
ATOM 2279 N N . PHE A 1 294 ? -14.077 -23.042 4.809 1.00 98.19 294 PHE A N 1
ATOM 2280 C CA . PHE A 1 294 ? -13.934 -21.589 4.894 1.00 98.19 294 PHE A CA 1
ATOM 2281 C C . PHE A 1 294 ? -14.811 -21.012 6.013 1.00 98.19 294 PHE A C 1
ATOM 2283 O O . PHE A 1 294 ? -14.321 -20.275 6.871 1.00 98.19 294 PHE A O 1
ATOM 2290 N N . TYR A 1 295 ? -16.085 -21.405 6.078 1.00 98.12 295 TYR A N 1
ATOM 2291 C CA . TYR A 1 295 ? -17.010 -20.883 7.085 1.00 98.12 295 TYR A CA 1
ATOM 2292 C C . TYR A 1 295 ? -16.761 -21.415 8.501 1.00 98.12 295 TYR A C 1
ATOM 2294 O O . TYR A 1 295 ? -17.323 -20.846 9.431 1.00 98.12 295 TYR A O 1
ATOM 2302 N N . GLN A 1 296 ? -15.929 -22.440 8.719 1.00 97.19 296 GLN A N 1
ATOM 2303 C CA . GLN A 1 296 ? -15.558 -22.895 10.072 1.00 97.19 296 GLN A CA 1
ATOM 2304 C C . GLN A 1 296 ? -14.556 -21.972 10.785 1.00 97.19 296 GLN A C 1
ATOM 2306 O O . GLN A 1 296 ? -14.258 -22.180 11.964 1.00 97.19 296 GLN A O 1
ATOM 2311 N N . ASN A 1 297 ? -14.024 -20.960 10.097 1.00 98.38 297 ASN A N 1
ATOM 2312 C CA . ASN A 1 297 ? -13.153 -19.968 10.717 1.00 98.38 297 ASN A CA 1
ATOM 2313 C C . ASN A 1 297 ? -13.938 -19.036 11.649 1.00 98.38 297 ASN A C 1
ATOM 2315 O O . ASN A 1 297 ? -15.128 -18.771 11.451 1.00 98.38 297 ASN A O 1
ATOM 2319 N N . GLN A 1 298 ? -13.257 -18.550 12.686 1.00 98.00 298 GLN A N 1
ATOM 2320 C CA . GLN A 1 298 ? -13.801 -17.547 13.599 1.00 98.00 298 GLN A CA 1
ATOM 2321 C C . GLN A 1 298 ? -13.465 -16.136 13.116 1.00 98.00 298 GLN A C 1
ATOM 2323 O O . GLN A 1 298 ? -14.282 -15.233 13.271 1.00 98.00 298 GLN A O 1
ATOM 2328 N N . LEU A 1 299 ? -12.293 -15.953 12.503 1.00 98.69 299 LEU A N 1
ATOM 2329 C CA . LEU A 1 299 ? -11.850 -14.670 11.976 1.00 98.69 299 LEU A CA 1
ATOM 2330 C C . LEU A 1 299 ? -11.614 -14.732 10.460 1.00 98.69 299 LEU A C 1
ATOM 2332 O O . LEU A 1 299 ? -10.881 -15.591 9.973 1.00 98.69 299 LEU A O 1
ATOM 2336 N N . PHE A 1 300 ? -12.204 -13.785 9.735 1.00 98.88 300 PHE A N 1
ATOM 2337 C CA . PHE A 1 300 ? -12.085 -13.622 8.288 1.00 98.88 300 PHE A CA 1
ATOM 2338 C C . PHE A 1 300 ? -11.393 -12.291 7.994 1.00 98.88 300 PHE A C 1
ATOM 2340 O O . PHE A 1 300 ? -11.876 -11.241 8.415 1.00 98.88 300 PHE A O 1
ATOM 2347 N N . LEU A 1 301 ? -10.267 -12.317 7.285 1.00 98.88 301 LEU A N 1
ATOM 2348 C CA . LEU A 1 301 ? -9.486 -11.115 6.999 1.00 98.88 301 LEU A CA 1
ATOM 2349 C C . LEU A 1 301 ? -9.307 -10.916 5.498 1.00 98.88 301 LEU A C 1
ATOM 2351 O O . LEU A 1 301 ? -8.843 -11.822 4.810 1.00 98.88 301 LEU A O 1
ATOM 2355 N N . LEU A 1 302 ? -9.625 -9.716 5.017 1.00 98.81 302 LEU A N 1
ATOM 2356 C CA . LEU A 1 302 ? -9.294 -9.245 3.676 1.00 98.81 302 LEU A CA 1
ATOM 2357 C C . LEU A 1 302 ? -8.150 -8.224 3.761 1.00 98.81 302 LEU A C 1
ATOM 2359 O O . LEU A 1 302 ? -8.268 -7.205 4.435 1.00 98.81 302 LEU A O 1
ATOM 2363 N N . GLY A 1 303 ? -7.037 -8.523 3.095 1.00 98.25 303 GLY A N 1
ATOM 2364 C CA . GLY A 1 303 ? -5.818 -7.721 3.068 1.00 98.25 303 GLY A CA 1
ATOM 2365 C C . GLY A 1 303 ? -5.647 -6.942 1.771 1.00 98.25 303 GLY A C 1
ATOM 2366 O O . GLY A 1 303 ? -5.860 -7.492 0.692 1.00 98.25 303 GLY A O 1
ATOM 2367 N N . GLU A 1 304 ? -5.193 -5.697 1.858 1.00 96.31 304 GLU A N 1
ATOM 2368 C CA . GLU A 1 304 ? -5.101 -4.789 0.711 1.00 96.31 304 GLU A CA 1
ATOM 2369 C C . GLU A 1 304 ? -3.826 -3.923 0.708 1.00 96.31 304 GLU A C 1
ATOM 2371 O O . GLU A 1 304 ? -3.166 -3.751 1.730 1.00 96.31 304 GLU A O 1
ATOM 2376 N N . SER A 1 305 ? -3.460 -3.369 -0.446 1.00 92.12 305 SER A N 1
ATOM 2377 C CA . SER A 1 305 ? -2.505 -2.259 -0.543 1.00 92.12 305 SER A CA 1
ATOM 2378 C C . SER A 1 305 ? -3.270 -0.957 -0.727 1.00 92.12 305 SER A C 1
ATOM 2380 O O . SER A 1 305 ? -3.914 -0.767 -1.760 1.00 92.12 305 SER A O 1
ATOM 2382 N N . HIS A 1 306 ? -3.160 -0.078 0.273 1.00 92.06 306 HIS A N 1
ATOM 2383 C CA . HIS A 1 306 ? -3.964 1.134 0.387 1.00 92.06 306 HIS A CA 1
ATOM 2384 C C . HIS A 1 306 ? -3.993 1.984 -0.890 1.00 92.06 306 HIS A C 1
ATOM 2386 O O . HIS A 1 306 ? -3.040 2.037 -1.673 1.00 92.06 306 HIS A O 1
ATOM 2392 N N . GLY A 1 307 ? -5.087 2.729 -1.051 1.00 95.44 307 GLY A N 1
ATOM 2393 C CA . GLY A 1 307 ? -5.240 3.741 -2.096 1.00 95.44 307 GLY A CA 1
ATOM 2394 C C . GLY A 1 307 ? -5.727 3.212 -3.445 1.00 95.44 307 GLY A C 1
ATOM 2395 O O . GLY A 1 307 ? -5.782 3.992 -4.393 1.00 95.44 307 GLY A O 1
ATOM 2396 N N . VAL A 1 308 ? -6.091 1.931 -3.551 1.00 97.62 308 VAL A N 1
ATOM 2397 C CA . VAL A 1 308 ? -6.735 1.344 -4.739 1.00 97.62 308 VAL A CA 1
ATOM 2398 C C . VAL A 1 308 ? -8.247 1.247 -4.508 1.00 97.62 308 VAL A C 1
ATOM 2400 O O . VAL A 1 308 ? -8.687 0.836 -3.436 1.00 97.62 308 VAL A O 1
ATOM 2403 N N . GLN A 1 309 ? -9.058 1.633 -5.496 1.00 97.38 309 GLN A N 1
ATOM 2404 C CA . GLN A 1 309 ? -10.508 1.797 -5.333 1.00 97.38 309 GLN A CA 1
ATOM 2405 C C . GLN A 1 309 ? -11.279 0.480 -5.140 1.00 97.38 309 GLN A C 1
ATOM 2407 O O . GLN A 1 309 ? -11.988 0.320 -4.146 1.00 97.38 309 GLN A O 1
ATOM 2412 N N . LYS A 1 310 ? -11.158 -0.475 -6.072 1.00 97.69 310 LYS A N 1
ATOM 2413 C CA . LYS A 1 310 ? -11.991 -1.694 -6.094 1.00 97.69 310 LYS A CA 1
ATOM 2414 C C . LYS A 1 310 ? -11.904 -2.588 -4.842 1.00 97.69 310 LYS A C 1
ATOM 2416 O O . LYS A 1 310 ? -12.914 -3.209 -4.516 1.00 97.69 310 LYS A O 1
ATOM 2421 N N . PRO A 1 311 ? -10.787 -2.663 -4.087 1.00 97.75 311 PRO A N 1
ATOM 2422 C CA . PRO A 1 311 ? -10.777 -3.311 -2.774 1.00 97.75 311 PRO A CA 1
ATOM 2423 C C . PRO A 1 311 ? -11.881 -2.834 -1.818 1.00 97.75 311 PRO A C 1
ATOM 2425 O O . PRO A 1 311 ? -12.433 -3.658 -1.095 1.00 97.75 311 PRO A O 1
ATOM 2428 N N . GLN A 1 312 ? -12.272 -1.552 -1.855 1.00 97.50 312 GLN A N 1
ATOM 2429 C CA . GLN A 1 312 ? -13.386 -1.036 -1.041 1.00 97.50 312 GLN A CA 1
ATOM 2430 C C . GLN A 1 312 ? -14.739 -1.641 -1.454 1.00 97.50 312 GLN A C 1
ATOM 2432 O O . GLN A 1 312 ? -15.636 -1.789 -0.624 1.00 97.50 312 GLN A O 1
ATOM 2437 N N . GLU A 1 313 ? -14.897 -1.999 -2.731 1.00 96.25 313 GLU A N 1
ATOM 2438 C CA . GLU A 1 313 ? -16.094 -2.671 -3.245 1.00 96.25 313 GLU A CA 1
ATOM 2439 C C . GLU A 1 313 ? -16.121 -4.139 -2.825 1.00 96.25 313 GLU A C 1
ATOM 2441 O O . GLU A 1 313 ? -17.139 -4.605 -2.315 1.00 96.25 313 GLU A O 1
ATOM 2446 N N . ILE A 1 314 ? -14.992 -4.845 -2.973 1.00 97.50 314 ILE A N 1
ATOM 2447 C CA . ILE A 1 314 ? -14.850 -6.246 -2.543 1.00 97.50 314 ILE A CA 1
ATOM 2448 C C . ILE A 1 314 ? -15.150 -6.373 -1.055 1.00 97.50 314 ILE A C 1
ATOM 2450 O O . ILE A 1 314 ? -15.874 -7.280 -0.655 1.00 97.50 314 ILE A O 1
ATOM 2454 N N . ASP A 1 315 ? -14.621 -5.456 -0.249 1.00 98.50 315 ASP A N 1
ATOM 2455 C CA . ASP A 1 315 ? -14.830 -5.433 1.191 1.00 98.50 315 ASP A CA 1
ATOM 2456 C C . ASP A 1 315 ? -16.322 -5.361 1.560 1.00 98.50 315 ASP A C 1
ATOM 2458 O O . ASP A 1 315 ? -16.820 -6.169 2.347 1.00 98.50 315 ASP A O 1
ATOM 2462 N N . PHE A 1 316 ? -17.075 -4.457 0.923 1.00 98.44 316 PHE A N 1
ATOM 2463 C CA . PHE A 1 316 ? -18.520 -4.370 1.135 1.00 98.44 316 PHE A CA 1
ATOM 2464 C C . PHE A 1 316 ? -19.258 -5.647 0.712 1.00 98.44 316 PHE A C 1
ATOM 2466 O O . PHE A 1 316 ? -20.105 -6.143 1.458 1.00 98.44 316 PHE A O 1
ATOM 2473 N N . GLU A 1 317 ? -18.955 -6.177 -0.475 1.00 98.31 317 GLU A N 1
ATOM 2474 C CA . GLU A 1 317 ? -19.620 -7.376 -0.995 1.00 98.31 317 GLU A CA 1
ATOM 2475 C C . GLU A 1 317 ? -19.324 -8.605 -0.129 1.00 98.31 317 GLU A C 1
ATOM 2477 O O . GLU A 1 317 ? -20.233 -9.378 0.181 1.00 98.31 317 GLU A O 1
ATOM 2482 N N . LEU A 1 318 ? -18.079 -8.760 0.325 1.00 98.56 318 LEU A N 1
ATOM 2483 C CA . LEU A 1 318 ? -17.672 -9.861 1.190 1.00 98.56 318 LEU A CA 1
ATOM 2484 C C . LEU A 1 318 ? -18.323 -9.755 2.573 1.00 98.56 318 LEU A C 1
ATOM 2486 O O . LEU A 1 318 ? -18.861 -10.744 3.070 1.00 98.56 318 LEU A O 1
ATOM 2490 N N . LEU A 1 319 ? -18.350 -8.563 3.175 1.00 98.69 319 LEU A N 1
ATOM 2491 C CA . LEU A 1 319 ? -19.058 -8.320 4.433 1.00 98.69 319 LEU A CA 1
ATOM 2492 C C . LEU A 1 319 ? -20.549 -8.647 4.315 1.00 98.69 319 LEU A C 1
ATOM 2494 O O . LEU A 1 319 ? -21.105 -9.315 5.187 1.00 98.69 319 LEU A O 1
ATOM 2498 N N . LYS A 1 320 ? -21.205 -8.196 3.240 1.00 98.12 320 LYS A N 1
ATOM 2499 C CA . LYS A 1 320 ? -22.621 -8.476 2.975 1.00 98.12 320 LYS A CA 1
ATOM 2500 C C . LYS A 1 320 ? -22.867 -9.980 2.841 1.00 98.12 320 LYS A C 1
ATOM 2502 O O . LYS A 1 320 ? -23.790 -10.502 3.466 1.00 98.12 320 LYS A O 1
ATOM 2507 N N . HIS A 1 321 ? -22.026 -10.680 2.082 1.00 97.94 321 HIS A N 1
ATOM 2508 C CA . HIS A 1 321 ? -22.091 -12.133 1.916 1.00 97.94 321 HIS A CA 1
ATOM 2509 C C . HIS A 1 321 ? -21.905 -12.881 3.240 1.00 97.94 321 HIS A C 1
ATOM 2511 O O . HIS A 1 321 ? -22.719 -13.731 3.599 1.00 97.94 321 HIS A O 1
ATOM 2517 N N . LEU A 1 322 ? -20.875 -12.533 4.014 1.0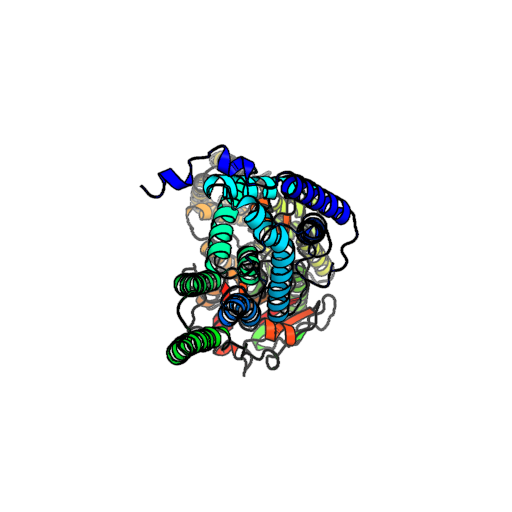0 98.44 322 LEU A N 1
ATOM 2518 C CA . LEU A 1 322 ? -20.588 -13.142 5.313 1.00 98.44 322 LEU A CA 1
ATOM 2519 C C . LEU A 1 322 ? -21.668 -12.835 6.351 1.00 98.44 322 LEU A C 1
ATOM 2521 O O . LEU A 1 322 ? -22.016 -13.711 7.150 1.00 98.44 322 LEU A O 1
ATOM 2525 N N . ASN A 1 323 ? -22.240 -11.628 6.319 1.00 98.25 323 ASN A N 1
ATOM 2526 C CA . ASN A 1 323 ? -23.416 -11.311 7.110 1.00 98.25 323 ASN A CA 1
ATOM 2527 C C . ASN A 1 323 ? -24.538 -12.266 6.736 1.00 98.25 323 ASN A C 1
ATOM 2529 O O . ASN A 1 323 ? -25.032 -12.934 7.625 1.00 98.25 323 ASN A O 1
ATOM 2533 N N . GLN A 1 324 ? -24.892 -12.411 5.457 1.00 96.19 324 GLN A N 1
ATOM 2534 C CA . GLN A 1 324 ? -25.986 -13.278 5.007 1.00 96.19 324 GLN A CA 1
ATOM 2535 C C . GLN A 1 324 ? -25.756 -14.762 5.340 1.00 96.19 324 GLN A C 1
ATOM 2537 O O . GLN A 1 324 ? -26.610 -15.375 5.981 1.00 96.19 324 GLN A O 1
ATOM 2542 N N . LYS A 1 325 ? -24.606 -15.328 4.957 1.00 96.44 325 LYS A N 1
ATOM 2543 C CA . LYS A 1 325 ? -24.311 -16.768 5.060 1.00 96.44 325 LYS A CA 1
ATOM 2544 C C . LYS A 1 325 ? -23.887 -17.225 6.453 1.00 96.44 325 LYS A C 1
ATOM 2546 O O . LYS A 1 325 ? -24.294 -18.300 6.877 1.00 96.44 325 LYS A O 1
ATOM 2551 N N . ALA A 1 326 ? -23.077 -16.435 7.157 1.00 96.62 326 ALA A N 1
ATOM 2552 C CA . ALA A 1 326 ? -22.445 -16.842 8.416 1.00 96.62 326 ALA A CA 1
ATOM 2553 C C . ALA A 1 326 ? -22.874 -16.001 9.627 1.00 96.62 326 ALA A C 1
ATOM 2555 O O . ALA A 1 326 ? -22.458 -16.287 10.747 1.00 96.62 326 ALA A O 1
ATOM 2556 N N . GLY A 1 327 ? -23.710 -14.980 9.423 1.00 97.06 327 GLY A N 1
ATOM 2557 C CA . GLY A 1 327 ? -24.204 -14.125 10.498 1.00 97.06 327 GLY A CA 1
ATOM 2558 C C . GLY A 1 327 ? -23.201 -13.169 11.093 1.00 97.06 327 GLY A C 1
ATOM 2559 O O . GLY A 1 327 ? -23.439 -12.652 12.180 1.00 97.06 327 GLY A O 1
ATOM 2560 N N . ILE A 1 328 ? -22.118 -12.896 10.370 1.00 98.38 328 ILE A N 1
ATOM 2561 C CA . ILE A 1 328 ? -21.107 -11.952 10.825 1.00 98.38 328 ILE A CA 1
ATOM 2562 C C . ILE A 1 328 ? -21.715 -10.557 10.920 1.00 98.38 328 ILE A C 1
ATOM 2564 O O . ILE A 1 328 ? -22.201 -9.994 9.937 1.00 98.38 328 ILE A O 1
ATOM 2568 N N . ARG A 1 329 ? -21.666 -9.996 12.124 1.00 98.00 329 ARG A N 1
ATOM 2569 C CA . ARG A 1 329 ? -22.150 -8.646 12.433 1.00 98.00 329 ARG A CA 1
ATOM 2570 C C . ARG A 1 329 ? -21.091 -7.764 13.084 1.00 98.00 329 ARG A C 1
ATOM 2572 O O . ARG A 1 329 ? -21.316 -6.574 13.247 1.00 98.00 329 ARG A O 1
ATOM 2579 N N . TYR A 1 330 ? -19.934 -8.317 13.429 1.00 98.69 330 TYR A N 1
ATOM 2580 C CA . TYR A 1 330 ? -18.823 -7.558 13.986 1.00 98.69 330 TYR A CA 1
ATOM 2581 C C . TYR A 1 330 ? -17.735 -7.377 12.932 1.00 98.69 330 TYR A C 1
ATOM 2583 O O . TYR A 1 330 ? -17.089 -8.338 12.507 1.00 98.69 330 TYR A O 1
ATOM 2591 N N . TYR A 1 331 ? -17.556 -6.125 12.517 1.00 98.81 331 TYR A N 1
ATOM 2592 C CA . TYR A 1 331 ? -16.489 -5.694 11.628 1.00 98.81 331 TYR A CA 1
ATOM 2593 C C . TYR A 1 331 ? -15.312 -5.222 12.484 1.00 98.81 331 TYR A C 1
ATOM 2595 O O . TYR A 1 331 ? -15.355 -4.118 13.025 1.00 98.81 331 TYR A O 1
ATOM 2603 N N . ILE A 1 332 ? -14.242 -6.008 12.587 1.00 98.00 332 ILE A N 1
ATOM 2604 C CA . ILE A 1 332 ? -12.994 -5.580 13.228 1.00 98.00 332 ILE A CA 1
ATOM 2605 C C . ILE A 1 332 ? -12.173 -4.702 12.269 1.00 98.00 332 ILE A C 1
ATOM 2607 O O . ILE A 1 332 ? -11.545 -5.183 11.327 1.00 98.00 332 ILE A O 1
ATOM 2611 N N . ALA A 1 333 ? -12.219 -3.391 12.478 1.00 96.00 333 ALA A N 1
ATOM 2612 C CA . ALA A 1 333 ? -11.627 -2.405 11.579 1.00 96.00 333 ALA A CA 1
ATOM 2613 C C . ALA A 1 333 ? -10.207 -2.007 12.007 1.00 96.00 333 ALA A C 1
ATOM 2615 O O . ALA A 1 333 ? -9.910 -1.963 13.203 1.00 96.00 333 ALA A O 1
ATOM 2616 N N . GLU A 1 334 ? -9.364 -1.650 11.027 1.00 97.31 334 GLU A N 1
ATOM 2617 C CA . GLU A 1 334 ? -8.029 -1.049 11.215 1.00 97.31 334 GLU A CA 1
ATOM 2618 C C . GLU A 1 334 ? -8.126 0.407 11.718 1.00 97.31 334 GLU A C 1
ATOM 2620 O O . GLU A 1 334 ? -7.631 1.364 11.124 1.00 97.31 334 GLU A O 1
ATOM 2625 N N . VAL A 1 335 ? -8.845 0.584 12.821 1.00 97.75 335 VAL A N 1
ATOM 2626 C CA . VAL A 1 335 ? -9.058 1.851 13.513 1.00 97.75 335 VAL A CA 1
ATOM 2627 C C . VAL A 1 335 ? -9.034 1.614 15.015 1.00 97.75 335 VAL A C 1
ATOM 2629 O O . VAL A 1 335 ? -9.285 0.503 15.492 1.00 97.75 335 VAL A O 1
ATOM 2632 N N . ASP A 1 336 ? -8.757 2.663 15.782 1.00 97.56 336 ASP A N 1
ATOM 2633 C CA . ASP A 1 336 ? -8.893 2.600 17.234 1.00 97.56 336 ASP A CA 1
ATOM 2634 C C . ASP A 1 336 ? -10.370 2.578 17.677 1.00 97.56 336 ASP A C 1
ATOM 2636 O O . ASP A 1 336 ? -11.298 2.891 16.918 1.00 97.56 336 ASP A O 1
ATOM 2640 N N . ALA A 1 337 ? -10.602 2.211 18.938 1.00 97.25 337 ALA A N 1
ATOM 2641 C CA . ALA A 1 337 ? -11.943 2.120 19.515 1.00 97.25 337 ALA A CA 1
ATOM 2642 C C . ALA A 1 337 ? -12.729 3.448 19.463 1.00 97.25 337 ALA A C 1
ATOM 2644 O O . ALA A 1 337 ? -13.959 3.434 19.377 1.00 97.25 337 ALA A O 1
ATOM 2645 N N . THR A 1 338 ? -12.047 4.600 19.480 1.00 98.12 338 THR A N 1
ATOM 2646 C CA . THR A 1 338 ? -12.697 5.916 19.404 1.00 98.12 338 THR A CA 1
ATOM 2647 C C . THR A 1 338 ? -13.231 6.175 18.001 1.00 98.12 338 THR A C 1
ATOM 2649 O O . THR A 1 338 ? -14.389 6.568 17.846 1.00 98.12 338 THR A O 1
ATOM 2652 N N . LYS A 1 339 ? -12.433 5.912 16.964 1.00 98.38 339 LYS A N 1
ATOM 2653 C CA . LYS A 1 339 ? -12.891 6.002 15.572 1.00 98.38 339 LYS A CA 1
ATOM 2654 C C . LYS A 1 339 ? -14.054 5.039 15.311 1.00 98.38 339 LYS A C 1
ATOM 2656 O O . LYS A 1 339 ? -15.080 5.469 14.784 1.00 98.38 339 LYS A O 1
ATOM 2661 N N . ALA A 1 340 ? -13.966 3.789 15.773 1.00 98.44 340 ALA A N 1
ATOM 2662 C CA . ALA A 1 340 ? -15.065 2.825 15.655 1.00 98.44 340 ALA A CA 1
ATOM 2663 C C . ALA A 1 340 ? -16.350 3.286 16.366 1.00 98.44 340 ALA A C 1
ATOM 2665 O O . ALA A 1 340 ? -17.446 3.107 15.832 1.00 98.44 340 ALA A O 1
ATOM 2666 N N . PHE A 1 341 ? -16.243 3.929 17.536 1.00 98.12 341 PHE A N 1
ATOM 2667 C CA . PHE A 1 341 ? -17.394 4.528 18.216 1.00 98.12 341 PHE A CA 1
ATOM 2668 C C . PHE A 1 341 ? -18.117 5.543 17.319 1.00 98.12 341 PHE A C 1
ATOM 2670 O O . PHE A 1 341 ? -19.331 5.433 17.141 1.00 98.12 341 PHE A O 1
ATOM 2677 N N . TYR A 1 342 ? -17.395 6.487 16.709 1.00 98.62 342 TYR A N 1
ATOM 2678 C CA . TYR A 1 342 ? -18.011 7.490 15.834 1.00 98.62 342 TYR A CA 1
ATOM 2679 C C . TYR A 1 342 ? -18.562 6.891 14.534 1.00 98.62 342 TYR A C 1
ATOM 2681 O O . TYR A 1 342 ? -19.631 7.304 14.086 1.00 98.62 342 TYR A O 1
ATOM 2689 N N . MET A 1 343 ? -17.917 5.863 13.973 1.00 98.75 343 MET A N 1
ATOM 2690 C CA . MET A 1 343 ? -18.484 5.109 12.847 1.00 98.75 343 MET A CA 1
ATOM 2691 C C . MET A 1 343 ? -19.820 4.457 13.232 1.00 98.75 343 MET A C 1
ATOM 2693 O O . MET A 1 343 ? -20.789 4.554 12.486 1.00 98.75 343 MET A O 1
ATOM 2697 N N . ASN A 1 344 ? -19.916 3.844 14.415 1.00 98.69 344 ASN A N 1
ATOM 2698 C CA . ASN A 1 344 ? -21.168 3.252 14.895 1.00 98.69 344 ASN A CA 1
ATOM 2699 C C . ASN A 1 344 ? -22.246 4.295 15.211 1.00 98.69 344 ASN A C 1
ATOM 2701 O O . ASN A 1 344 ? -23.421 4.043 14.951 1.00 98.69 344 ASN A O 1
ATOM 2705 N N . GLN A 1 345 ? -21.872 5.465 15.739 1.00 98.50 345 GLN A N 1
ATOM 2706 C CA . GLN A 1 345 ? -22.807 6.583 15.898 1.00 98.50 345 GLN A CA 1
ATOM 2707 C C . GLN A 1 345 ? -23.377 7.004 14.542 1.00 98.50 345 GLN A C 1
ATOM 2709 O O . GLN A 1 345 ? -24.592 7.110 14.406 1.00 98.50 345 GLN A O 1
ATOM 2714 N N . TYR A 1 346 ? -22.533 7.125 13.515 1.00 98.75 346 TYR A N 1
ATOM 2715 C CA . TYR A 1 346 ? -22.989 7.376 12.150 1.00 98.75 346 TYR A CA 1
ATOM 2716 C C . TYR A 1 346 ? -23.950 6.290 11.635 1.00 98.75 346 TYR A C 1
ATOM 2718 O O . TYR A 1 346 ? -24.986 6.616 11.055 1.00 98.75 346 TYR A O 1
ATOM 2726 N N . LEU A 1 347 ? -23.665 5.002 11.871 1.00 98.69 347 LEU A N 1
ATOM 2727 C CA . LEU A 1 347 ? -24.573 3.920 11.461 1.00 98.69 347 LEU A CA 1
ATOM 2728 C C . LEU A 1 347 ? -25.975 4.065 12.079 1.00 98.69 347 LEU A C 1
ATOM 2730 O O . LEU A 1 347 ? -26.957 3.669 11.454 1.00 98.69 347 LEU A O 1
ATOM 2734 N N . GLN A 1 348 ? -26.075 4.639 13.281 1.00 97.75 348 GLN A N 1
ATOM 2735 C CA . GLN A 1 348 ? -27.343 4.873 13.974 1.00 97.75 348 GLN A CA 1
ATOM 2736 C C . GLN A 1 348 ? -28.038 6.157 13.505 1.00 97.75 348 GLN A C 1
ATOM 2738 O O . GLN A 1 348 ? -29.242 6.146 13.261 1.00 97.75 348 GLN A O 1
ATOM 2743 N N . THR A 1 349 ? -27.299 7.259 13.373 1.00 97.94 349 THR A N 1
ATOM 2744 C CA . THR A 1 349 ? -27.877 8.593 13.144 1.00 97.94 349 THR A CA 1
ATOM 2745 C C . THR A 1 349 ? -27.952 8.971 11.667 1.00 97.94 349 THR A C 1
ATOM 2747 O O . THR A 1 349 ? -28.912 9.602 11.239 1.00 97.94 349 THR A O 1
ATOM 2750 N N . GLY A 1 350 ? -26.976 8.550 10.860 1.00 97.56 350 GLY A N 1
ATOM 2751 C CA . GLY A 1 350 ? -26.764 9.049 9.499 1.00 97.56 350 GLY A CA 1
ATOM 2752 C C . GLY A 1 350 ? -26.139 10.442 9.421 1.00 97.56 350 GLY A C 1
ATOM 2753 O O . GLY A 1 350 ? -26.175 11.040 8.354 1.00 97.56 350 GLY A O 1
ATOM 2754 N N . ASP A 1 351 ? -25.584 10.963 10.518 1.00 98.00 351 ASP A N 1
ATOM 2755 C CA . ASP A 1 351 ? -24.945 12.282 10.540 1.00 98.00 351 ASP A CA 1
ATOM 2756 C C . ASP A 1 351 ? -23.528 12.247 9.938 1.00 98.00 351 ASP A C 1
ATOM 2758 O O . ASP A 1 351 ? -22.569 11.805 10.579 1.00 98.00 351 ASP A O 1
ATOM 2762 N N . ASP A 1 352 ? -23.385 12.753 8.713 1.00 95.50 352 ASP A N 1
ATOM 2763 C CA . ASP A 1 352 ? -22.104 12.811 8.004 1.00 95.50 352 ASP A CA 1
ATOM 2764 C C . ASP A 1 352 ? -21.040 13.626 8.762 1.00 95.50 352 ASP A C 1
ATOM 2766 O O . ASP A 1 352 ? -19.855 13.296 8.687 1.00 95.50 352 ASP A O 1
ATOM 2770 N N . ALA A 1 353 ? -21.419 14.637 9.557 1.00 96.25 353 ALA A N 1
ATOM 2771 C CA . ALA A 1 353 ? -20.453 15.409 10.341 1.00 96.25 353 ALA A CA 1
ATOM 2772 C C . ALA A 1 353 ? -19.775 14.541 11.412 1.00 96.25 353 ALA A C 1
ATOM 2774 O O . ALA A 1 353 ? -18.578 14.693 11.674 1.00 96.25 353 ALA A O 1
ATOM 2775 N N . THR A 1 354 ? -20.519 13.599 11.997 1.00 96.88 354 THR A N 1
ATOM 2776 C CA . THR A 1 354 ? -19.991 12.590 12.921 1.00 96.88 354 THR A CA 1
ATOM 2777 C C . THR A 1 354 ? -19.032 11.636 12.213 1.00 96.88 354 THR A C 1
ATOM 2779 O O . THR A 1 354 ? -17.953 11.359 12.743 1.00 96.88 354 THR A O 1
ATOM 2782 N N . LEU A 1 355 ? -19.372 11.178 11.005 1.00 97.25 355 LEU A N 1
ATOM 2783 C CA . LEU A 1 355 ? -18.496 10.305 10.222 1.00 97.25 355 LEU A CA 1
ATOM 2784 C C . LEU A 1 355 ? -17.192 11.007 9.827 1.00 97.25 355 LEU A C 1
ATOM 2786 O O . LEU A 1 355 ? -16.114 10.433 9.973 1.00 97.25 355 LEU A O 1
ATOM 2790 N N . LEU A 1 356 ? -17.262 12.267 9.392 1.00 96.06 356 LEU A N 1
ATOM 2791 C CA . LEU A 1 356 ? -16.091 13.037 8.968 1.00 96.06 356 LEU A CA 1
ATOM 2792 C C . LEU A 1 356 ? -15.061 13.238 10.088 1.00 96.06 356 LEU A C 1
ATOM 2794 O O . LEU A 1 356 ? -13.876 13.376 9.787 1.00 96.06 356 LEU A O 1
ATOM 2798 N N . LYS A 1 357 ? -15.453 13.173 11.372 1.00 96.25 357 LYS A N 1
ATOM 2799 C CA . LYS A 1 357 ? -14.496 13.177 12.498 1.00 96.25 357 LYS A CA 1
ATOM 2800 C C . LYS A 1 357 ? -13.470 12.049 12.394 1.00 96.25 357 LYS A C 1
ATOM 2802 O O . LYS A 1 357 ? -12.310 12.259 12.726 1.00 96.25 357 LYS A O 1
ATOM 2807 N N . VAL A 1 358 ? -13.883 10.880 11.901 1.00 97.25 358 VAL A N 1
ATOM 2808 C CA . VAL A 1 358 ? -13.028 9.692 11.752 1.00 97.25 358 VAL A CA 1
ATOM 2809 C C . VAL A 1 358 ? -11.886 9.949 10.768 1.00 97.25 358 VAL A C 1
ATOM 2811 O O . VAL A 1 358 ? -10.783 9.449 10.974 1.00 97.25 358 VAL A O 1
ATOM 2814 N N . PHE A 1 359 ? -12.123 10.764 9.739 1.00 96.94 359 PHE A N 1
ATOM 2815 C CA . PHE A 1 359 ? -11.182 10.991 8.644 1.00 96.94 359 PHE A CA 1
ATOM 2816 C C . PHE A 1 359 ? -10.219 12.161 8.877 1.00 96.94 359 PHE A C 1
ATOM 2818 O O . PHE A 1 359 ? -9.235 12.260 8.152 1.00 96.94 359 PHE A O 1
ATOM 2825 N N . ARG A 1 360 ? -10.456 13.022 9.879 1.00 94.19 360 ARG A N 1
ATOM 2826 C CA . ARG A 1 360 ? -9.669 14.251 10.114 1.00 94.19 360 ARG A CA 1
ATOM 2827 C C . ARG A 1 360 ? -8.167 13.996 10.194 1.00 94.19 360 ARG A C 1
ATOM 2829 O O . ARG A 1 360 ? -7.428 14.553 9.392 1.00 94.19 360 ARG A O 1
ATOM 2836 N N . SER A 1 361 ? -7.733 13.099 11.085 1.00 94.56 361 SER A N 1
ATOM 2837 C CA . SER A 1 361 ? -6.304 12.791 11.234 1.00 94.56 361 SER A CA 1
ATOM 2838 C C . SER A 1 361 ? -5.680 12.280 9.936 1.00 94.56 361 SER A C 1
ATOM 2840 O O . SER A 1 361 ? -4.584 12.686 9.578 1.00 94.56 361 SER A O 1
ATOM 2842 N N . TRP A 1 362 ? -6.394 11.445 9.177 1.00 95.38 362 TRP A N 1
ATOM 2843 C CA . TRP A 1 362 ? -5.893 10.939 7.901 1.00 95.38 362 TRP A CA 1
ATOM 2844 C C . TRP A 1 362 ? -5.827 12.017 6.820 1.00 95.38 362 TRP A C 1
ATOM 2846 O O . TRP A 1 362 ? -4.930 11.965 5.988 1.00 95.38 362 TRP A O 1
ATOM 2856 N N . ILE A 1 363 ? -6.737 12.993 6.817 1.00 94.56 363 ILE A N 1
ATOM 2857 C CA . ILE A 1 363 ? -6.666 14.141 5.904 1.00 94.56 363 ILE A CA 1
ATOM 2858 C C . ILE A 1 363 ? -5.421 14.976 6.227 1.00 94.56 363 ILE A C 1
ATOM 2860 O O . ILE A 1 363 ? -4.638 15.276 5.323 1.00 94.56 363 ILE A O 1
ATOM 2864 N N . ASP A 1 364 ? -5.198 15.278 7.508 1.00 92.19 364 ASP A N 1
ATOM 2865 C CA . ASP A 1 364 ? -4.054 16.069 7.979 1.00 92.19 364 ASP A CA 1
ATOM 2866 C C . ASP A 1 364 ? -2.714 15.373 7.680 1.00 92.19 364 ASP A C 1
ATOM 2868 O O . ASP A 1 364 ? -1.756 15.992 7.208 1.00 92.19 364 ASP A O 1
ATOM 2872 N N . GLU A 1 365 ? -2.659 14.058 7.896 1.00 92.00 365 GLU A N 1
ATOM 2873 C CA . GLU A 1 365 ? -1.497 13.205 7.620 1.00 92.00 365 GLU A CA 1
ATOM 2874 C C . GLU A 1 365 ? -1.324 12.885 6.130 1.00 92.00 365 GLU A C 1
ATOM 2876 O O . GLU A 1 365 ? -0.308 12.307 5.735 1.00 92.00 365 GLU A O 1
ATOM 2881 N N . LYS A 1 366 ? -2.306 13.251 5.295 1.00 93.88 366 LYS A N 1
ATOM 2882 C CA . LYS A 1 366 ? -2.405 12.852 3.885 1.00 93.88 366 LYS A CA 1
ATOM 2883 C C . LYS A 1 366 ? -2.347 11.329 3.728 1.00 93.88 366 LYS A C 1
ATOM 2885 O O . LYS A 1 366 ? -1.732 10.813 2.801 1.00 93.88 366 LYS A O 1
ATOM 2890 N N . ALA A 1 367 ? -2.923 10.586 4.666 1.00 92.62 367 ALA A N 1
ATOM 2891 C CA . ALA A 1 367 ? -2.943 9.134 4.645 1.00 92.62 367 ALA A CA 1
ATOM 2892 C C . ALA A 1 367 ? -3.910 8.615 3.573 1.00 92.62 367 ALA A C 1
ATOM 2894 O O . ALA A 1 367 ? -4.949 9.206 3.288 1.00 92.62 367 ALA A O 1
ATOM 2895 N N . GLN A 1 368 ? -3.605 7.449 3.007 1.00 93.75 368 GLN A N 1
ATOM 2896 C CA . GLN A 1 368 ? -4.384 6.872 1.905 1.00 93.75 368 GLN A CA 1
ATOM 2897 C C . GLN A 1 368 ? -5.822 6.483 2.309 1.00 93.75 368 GLN A C 1
ATOM 2899 O O . GLN A 1 368 ? -6.710 6.388 1.461 1.00 93.75 368 GLN A O 1
ATOM 2904 N N . TRP A 1 369 ? -6.081 6.318 3.610 1.00 93.81 369 TRP A N 1
ATOM 2905 C CA . TRP A 1 369 ? -7.419 6.105 4.165 1.00 93.81 369 TRP A CA 1
ATOM 2906 C C . TRP A 1 369 ? -8.338 7.337 4.068 1.00 93.81 369 TRP A C 1
ATOM 2908 O O . TRP A 1 369 ? -9.556 7.188 4.172 1.00 93.81 369 TRP A O 1
ATOM 2918 N N . ALA A 1 370 ? -7.800 8.539 3.820 1.00 94.38 370 ALA A N 1
ATOM 2919 C CA . ALA A 1 370 ? -8.575 9.761 3.592 1.00 94.38 370 ALA A CA 1
ATOM 2920 C C . ALA A 1 370 ? -9.179 9.805 2.179 1.00 94.38 370 ALA A C 1
ATOM 2922 O O . ALA A 1 370 ? -8.793 10.617 1.335 1.00 94.38 370 ALA A O 1
ATOM 2923 N N . ASN A 1 371 ? -10.138 8.920 1.911 1.00 96.19 371 ASN A N 1
ATOM 2924 C CA . ASN A 1 371 ? -10.778 8.810 0.606 1.00 96.19 371 ASN A CA 1
ATOM 2925 C C . ASN A 1 371 ? -12.306 8.658 0.687 1.00 96.19 371 ASN A C 1
ATOM 2927 O O . ASN A 1 371 ? -12.867 8.141 1.657 1.00 96.19 371 ASN A O 1
ATOM 2931 N N . LYS A 1 372 ? -12.990 9.117 -0.363 1.00 97.31 372 LYS A N 1
ATOM 2932 C CA . LYS A 1 372 ? -14.453 9.101 -0.465 1.00 97.31 372 LYS A CA 1
ATOM 2933 C C . LYS A 1 372 ? -15.011 7.705 -0.732 1.00 97.31 372 LYS A C 1
ATOM 2935 O O . LYS A 1 372 ? -16.161 7.454 -0.385 1.00 97.31 372 LYS A O 1
ATOM 2940 N N . ASP A 1 373 ? -14.229 6.785 -1.300 1.00 97.88 373 ASP A N 1
ATOM 2941 C CA . ASP A 1 373 ? -14.656 5.392 -1.489 1.00 97.88 373 ASP A CA 1
ATOM 2942 C C . ASP A 1 373 ? -14.897 4.689 -0.148 1.00 97.88 373 ASP A C 1
ATOM 2944 O O . ASP A 1 373 ? -15.887 3.972 0.006 1.00 97.88 373 ASP A O 1
ATOM 2948 N N . PHE A 1 374 ? -14.070 4.972 0.861 1.00 97.62 374 PHE A N 1
ATOM 2949 C CA . PHE A 1 374 ? -14.275 4.477 2.217 1.00 97.62 374 PHE A CA 1
ATOM 2950 C C . PHE A 1 374 ? -15.538 5.088 2.850 1.00 97.62 374 PHE A C 1
ATOM 2952 O O . PHE A 1 374 ? -16.358 4.360 3.411 1.00 97.62 374 PHE A O 1
ATOM 2959 N N . ILE A 1 375 ? -15.776 6.396 2.692 1.00 97.88 375 ILE A N 1
ATOM 2960 C CA . ILE A 1 375 ? -17.032 7.033 3.141 1.00 97.88 375 ILE A CA 1
ATOM 2961 C C . ILE A 1 375 ? -18.247 6.364 2.481 1.00 97.88 375 ILE A C 1
ATOM 2963 O O . ILE A 1 375 ? -19.175 5.943 3.177 1.00 97.88 375 ILE A O 1
ATOM 2967 N N . ARG A 1 376 ? -18.216 6.187 1.153 1.00 98.00 376 ARG A N 1
ATOM 2968 C CA . ARG A 1 376 ? -19.278 5.514 0.388 1.00 98.00 376 ARG A CA 1
ATOM 2969 C C . ARG A 1 376 ? -19.511 4.084 0.871 1.00 98.00 376 ARG A C 1
ATOM 2971 O O . ARG A 1 376 ? -20.656 3.648 0.966 1.00 98.00 376 ARG A O 1
ATOM 2978 N N . LYS A 1 377 ? -18.453 3.346 1.215 1.00 98.19 377 LYS A N 1
ATOM 2979 C CA . LYS A 1 377 ? -18.571 2.006 1.804 1.00 98.19 377 LYS A CA 1
ATOM 2980 C C . LYS A 1 377 ? -19.316 2.039 3.141 1.00 98.19 377 LYS A C 1
ATOM 2982 O O . LYS A 1 377 ? -20.230 1.244 3.344 1.00 98.19 377 LYS A O 1
ATOM 2987 N N . ILE A 1 378 ? -18.984 2.970 4.035 1.00 98.62 378 ILE A N 1
ATOM 2988 C CA . ILE A 1 378 ? -19.652 3.097 5.341 1.00 98.62 378 ILE A CA 1
ATOM 2989 C C . ILE A 1 378 ? -21.128 3.498 5.160 1.00 98.62 378 ILE A C 1
ATOM 2991 O O . ILE A 1 378 ? -22.004 2.934 5.818 1.00 98.62 378 ILE A O 1
ATOM 2995 N N . GLN A 1 379 ? -21.427 4.385 4.206 1.00 98.62 379 GLN A N 1
ATOM 2996 C CA . GLN A 1 379 ? -22.795 4.720 3.784 1.00 98.62 379 GLN A CA 1
ATOM 2997 C C . GLN A 1 379 ? -23.565 3.482 3.291 1.00 98.62 379 GLN A C 1
ATOM 2999 O O . GLN A 1 379 ? -24.701 3.251 3.712 1.00 98.62 379 GLN A O 1
ATOM 3004 N N . LYS A 1 380 ? -22.944 2.633 2.458 1.00 98.50 380 LYS A N 1
ATOM 3005 C CA . LYS A 1 380 ? -23.536 1.361 2.004 1.00 98.50 380 LYS A CA 1
ATOM 3006 C C . LYS A 1 380 ? -23.781 0.385 3.161 1.00 98.50 380 LYS A C 1
ATOM 3008 O O . LYS A 1 380 ? -24.828 -0.258 3.194 1.00 98.50 380 LYS A O 1
ATOM 3013 N N . ILE A 1 381 ? -22.870 0.296 4.134 1.00 98.75 381 ILE A N 1
ATOM 3014 C CA . ILE A 1 381 ? -23.051 -0.528 5.346 1.00 98.75 381 ILE A CA 1
ATOM 3015 C C . ILE A 1 381 ? -24.236 -0.024 6.172 1.00 98.75 381 ILE A C 1
ATOM 3017 O O . ILE A 1 381 ? -25.053 -0.824 6.627 1.00 98.75 381 ILE A O 1
ATOM 3021 N N . ARG A 1 382 ? -24.388 1.297 6.320 1.00 98.62 382 ARG A N 1
ATOM 3022 C CA . ARG A 1 382 ? -25.562 1.886 6.974 1.00 98.62 382 ARG A CA 1
ATOM 3023 C C . ARG A 1 382 ? -26.851 1.522 6.240 1.00 98.62 382 ARG A C 1
ATOM 3025 O O . ARG A 1 382 ? -27.794 1.065 6.880 1.00 98.62 382 ARG A O 1
ATOM 3032 N N . ALA A 1 383 ? -26.883 1.689 4.918 1.00 98.50 383 ALA A N 1
ATOM 3033 C CA . ALA A 1 383 ? -28.041 1.323 4.108 1.00 98.50 383 ALA A CA 1
ATOM 3034 C C . ALA A 1 383 ? -28.396 -0.165 4.276 1.00 98.50 383 ALA A C 1
ATOM 3036 O O . ALA A 1 383 ? -29.561 -0.502 4.474 1.00 98.50 383 ALA A O 1
ATOM 3037 N N . LEU A 1 384 ? -27.394 -1.051 4.303 1.00 98.31 384 LEU A N 1
ATOM 3038 C CA . LEU A 1 384 ? -27.593 -2.471 4.592 1.00 98.31 384 LEU A CA 1
ATOM 3039 C C . LEU A 1 384 ? -28.186 -2.684 5.996 1.00 98.31 384 LEU A C 1
ATOM 3041 O O . LEU A 1 384 ? -29.197 -3.369 6.124 1.00 98.31 384 LEU A O 1
ATOM 3045 N N . ASN A 1 385 ? -27.643 -2.050 7.038 1.00 98.69 385 ASN A N 1
ATOM 3046 C CA . ASN A 1 385 ? -28.158 -2.159 8.409 1.00 98.69 385 ASN A CA 1
ATOM 3047 C C . ASN A 1 385 ? -29.628 -1.754 8.560 1.00 98.69 385 ASN A C 1
ATOM 3049 O O . ASN A 1 385 ? -30.330 -2.331 9.390 1.00 98.69 385 ASN A O 1
ATOM 3053 N N . GLN A 1 386 ? -30.101 -0.792 7.767 1.00 98.31 386 GLN A N 1
ATOM 3054 C CA . GLN A 1 386 ? -31.506 -0.375 7.772 1.00 98.31 386 GLN A CA 1
ATOM 3055 C C . GLN A 1 386 ? -32.451 -1.454 7.219 1.00 98.31 386 GLN A C 1
ATOM 3057 O O . GLN A 1 386 ? -33.640 -1.430 7.521 1.00 98.31 386 GLN A O 1
ATOM 3062 N N . THR A 1 387 ? -31.926 -2.414 6.451 1.00 97.62 387 THR A N 1
ATOM 3063 C CA . THR A 1 387 ? -32.684 -3.565 5.926 1.00 97.62 387 THR A CA 1
ATOM 3064 C C . THR A 1 387 ? -32.571 -4.819 6.798 1.00 97.62 387 THR A C 1
ATOM 3066 O O . THR A 1 387 ? -33.357 -5.751 6.643 1.00 97.62 387 THR A O 1
ATOM 3069 N N . LEU A 1 388 ? -31.596 -4.866 7.711 1.00 98.06 388 LEU A N 1
ATOM 3070 C CA . LEU A 1 388 ? -31.302 -6.041 8.529 1.00 98.06 388 LEU A CA 1
ATOM 3071 C C . LEU A 1 388 ? -32.092 -6.032 9.850 1.00 98.06 388 LEU A C 1
ATOM 3073 O O . LEU A 1 388 ? -32.283 -4.971 10.452 1.00 98.06 388 LEU A O 1
ATOM 3077 N N . PRO A 1 389 ? -32.486 -7.207 10.378 1.00 97.50 389 PRO A N 1
ATOM 3078 C CA . PRO A 1 389 ? -33.018 -7.295 11.734 1.00 97.50 389 PRO A CA 1
ATOM 3079 C C . PRO A 1 389 ? -31.946 -6.892 12.759 1.00 97.50 389 PRO A C 1
ATOM 3081 O O . PRO A 1 389 ? -30.750 -7.068 12.524 1.00 97.50 389 PRO A O 1
ATOM 3084 N N . LYS A 1 390 ? -32.363 -6.381 13.928 1.00 96.31 390 LYS A N 1
ATOM 3085 C CA . LYS A 1 390 ? -31.455 -5.808 14.949 1.00 96.31 390 LYS A CA 1
ATOM 3086 C C . LYS A 1 390 ? -30.283 -6.722 15.334 1.00 96.31 390 LYS A C 1
ATOM 3088 O O . LYS A 1 390 ? -29.170 -6.246 15.509 1.00 96.31 390 LYS A O 1
ATOM 3093 N N . ASN A 1 391 ? -30.510 -8.031 15.433 1.00 95.56 391 ASN A N 1
ATOM 3094 C CA . ASN A 1 391 ? -29.481 -9.022 15.777 1.00 95.56 391 ASN A CA 1
ATOM 3095 C C . ASN A 1 391 ? -28.503 -9.344 14.628 1.00 95.56 391 ASN A C 1
ATOM 3097 O O . ASN A 1 391 ? -27.577 -10.124 14.821 1.00 95.56 391 ASN A O 1
ATOM 3101 N N . ARG A 1 392 ? -28.703 -8.771 13.438 1.00 97.44 392 ARG A N 1
ATOM 3102 C CA . ARG A 1 392 ? -27.842 -8.929 12.255 1.00 97.44 392 ARG A CA 1
ATOM 3103 C C . ARG A 1 392 ? -27.168 -7.636 11.831 1.00 97.44 392 ARG A C 1
ATOM 3105 O O . ARG A 1 392 ? -26.312 -7.685 10.954 1.00 97.44 392 ARG A O 1
ATOM 3112 N N . GLN A 1 393 ? -27.538 -6.509 12.434 1.00 98.56 393 GLN A N 1
ATOM 3113 C CA . GLN A 1 393 ? -26.945 -5.217 12.122 1.00 98.56 393 GLN A CA 1
ATOM 3114 C C . GLN A 1 393 ? -25.449 -5.219 12.424 1.00 98.56 393 GLN A C 1
ATOM 3116 O O . GLN A 1 393 ? -25.014 -5.612 13.506 1.00 98.56 393 GLN A O 1
ATOM 3121 N N . ILE A 1 394 ? -24.686 -4.759 11.442 1.00 98.75 394 ILE A N 1
ATOM 3122 C CA . ILE A 1 394 ? -23.237 -4.671 11.462 1.00 98.75 394 ILE A CA 1
ATOM 3123 C C . ILE A 1 394 ? -22.799 -3.564 12.422 1.00 98.75 394 ILE A C 1
ATOM 3125 O O . ILE A 1 394 ? -23.375 -2.474 12.436 1.00 98.75 394 ILE A O 1
ATOM 3129 N N . GLN A 1 395 ? -21.754 -3.838 13.192 1.00 98.50 395 GLN A N 1
ATOM 3130 C CA . GLN A 1 395 ? -21.114 -2.921 14.123 1.00 98.50 395 GLN A CA 1
ATOM 3131 C C . GLN A 1 395 ? -19.605 -2.927 13.885 1.00 98.50 395 GLN A C 1
ATOM 3133 O O . GLN A 1 395 ? -18.991 -3.988 13.756 1.00 98.50 395 GLN A O 1
ATOM 3138 N N . PHE A 1 396 ? -19.003 -1.742 13.853 1.00 98.75 396 PHE A N 1
ATOM 3139 C CA . PHE A 1 396 ? -17.554 -1.586 13.808 1.00 98.75 396 PHE A CA 1
ATOM 3140 C C . PHE A 1 396 ? -16.942 -1.826 15.188 1.00 98.75 396 PHE A C 1
ATOM 3142 O O . PHE A 1 396 ? -17.434 -1.329 16.199 1.00 98.75 396 PHE A O 1
ATOM 3149 N N . VAL A 1 397 ? -15.829 -2.544 15.226 1.00 98.50 397 VAL A N 1
ATOM 3150 C CA . VAL A 1 397 ? -15.024 -2.801 16.417 1.00 98.50 397 VAL A CA 1
ATOM 3151 C C . VAL A 1 397 ? -13.610 -2.328 16.110 1.00 98.50 397 VAL A C 1
ATOM 3153 O O . VAL A 1 397 ? -12.953 -2.858 15.218 1.00 98.50 397 VAL A O 1
ATOM 3156 N N . GLY A 1 398 ? -13.159 -1.297 16.819 1.00 98.00 398 GLY A N 1
ATOM 3157 C CA . GLY A 1 398 ? -11.821 -0.740 16.652 1.00 98.00 398 GLY A CA 1
ATOM 3158 C C . GLY A 1 398 ? -10.858 -1.395 17.626 1.00 98.00 398 GLY A C 1
ATOM 3159 O O . GLY A 1 398 ? -11.077 -1.332 18.835 1.00 98.00 398 GLY A O 1
ATOM 3160 N N . ILE A 1 399 ? -9.815 -2.031 17.103 1.00 97.88 399 ILE A N 1
ATOM 3161 C CA . ILE A 1 399 ? -8.810 -2.739 17.907 1.00 97.88 399 ILE A CA 1
ATOM 3162 C C . ILE A 1 399 ? -7.403 -2.165 17.728 1.00 97.88 399 ILE A C 1
ATOM 3164 O O . ILE A 1 399 ? -6.479 -2.636 18.383 1.00 97.88 399 ILE A O 1
ATOM 3168 N N . ASP A 1 400 ? -7.213 -1.148 16.888 1.00 97.88 400 ASP A N 1
ATOM 3169 C CA . ASP A 1 400 ? -5.893 -0.549 16.686 1.00 97.88 400 ASP A CA 1
ATOM 3170 C C . ASP A 1 400 ? -5.432 0.289 17.891 1.00 97.88 400 ASP A C 1
ATOM 3172 O O . ASP A 1 400 ? -6.215 0.675 18.765 1.00 97.88 400 ASP A O 1
ATOM 3176 N N . ARG A 1 401 ? -4.129 0.571 17.939 1.00 96.19 401 ARG A N 1
ATOM 3177 C CA . ARG A 1 401 ? -3.551 1.589 18.821 1.00 96.19 401 ARG A CA 1
ATOM 3178 C C . ARG A 1 401 ? -4.210 2.940 18.524 1.00 96.19 401 ARG A C 1
ATOM 3180 O O . ARG A 1 401 ? -4.536 3.200 17.376 1.00 96.19 401 ARG A O 1
ATOM 3187 N N . ILE A 1 402 ? -4.334 3.814 19.533 1.00 96.50 402 ILE A N 1
ATOM 3188 C CA . ILE A 1 402 ? -4.826 5.197 19.357 1.00 96.50 402 ILE A CA 1
ATOM 3189 C C . ILE A 1 402 ? -4.149 5.851 18.144 1.00 96.50 402 ILE A C 1
ATOM 3191 O O . ILE A 1 402 ? -2.933 6.059 18.157 1.00 96.50 402 ILE A O 1
ATOM 3195 N N . GLN A 1 403 ? -4.952 6.163 17.125 1.00 94.06 403 GLN A N 1
ATOM 3196 C CA . GLN A 1 403 ? -4.517 6.779 15.872 1.00 94.06 403 GLN A CA 1
ATOM 3197 C C . GLN A 1 403 ? -4.723 8.299 15.913 1.00 94.06 403 GLN A C 1
ATOM 3199 O O . GLN A 1 403 ? -3.936 9.045 15.346 1.00 94.06 403 GLN A O 1
ATOM 3204 N N . ASP A 1 404 ? -5.760 8.769 16.615 1.00 95.50 404 ASP A N 1
ATOM 3205 C CA . ASP A 1 404 ? -6.159 10.180 16.643 1.00 95.50 404 ASP A CA 1
ATOM 3206 C C . ASP A 1 404 ? -6.319 10.678 18.086 1.00 95.50 404 ASP A C 1
ATOM 3208 O O . ASP A 1 404 ? -7.360 10.516 18.730 1.00 95.50 404 ASP A O 1
ATOM 3212 N N . LYS A 1 405 ? -5.241 11.263 18.624 1.00 95.88 405 LYS A N 1
ATOM 3213 C CA . LYS A 1 405 ? -5.210 11.756 20.010 1.00 95.88 405 LYS A CA 1
ATOM 3214 C C . LYS A 1 405 ? -6.193 12.914 20.249 1.00 95.88 405 LYS A C 1
ATOM 3216 O O . LYS A 1 405 ? -6.887 12.866 21.268 1.00 95.88 405 LYS A O 1
ATOM 3221 N N . PRO A 1 406 ? -6.329 13.916 19.358 1.00 96.88 406 PRO A N 1
ATOM 3222 C CA . PRO A 1 406 ? -7.374 14.928 19.496 1.00 96.88 406 PRO A CA 1
ATOM 3223 C C . PRO A 1 406 ? -8.790 14.341 19.567 1.00 96.88 406 PRO A C 1
ATOM 3225 O O . PRO A 1 406 ? -9.564 14.727 20.445 1.00 96.88 406 PRO A O 1
ATOM 3228 N N . LEU A 1 407 ? -9.122 13.364 18.718 1.00 97.44 407 LEU A N 1
ATOM 3229 C CA . LEU A 1 407 ? -10.437 12.718 18.748 1.00 97.44 407 LEU A CA 1
ATOM 3230 C C . LEU A 1 407 ? -10.645 11.880 20.022 1.00 97.44 407 LEU A C 1
ATOM 3232 O O . LEU A 1 407 ? -11.739 11.876 20.594 1.00 97.44 407 LEU A O 1
ATOM 3236 N N . ALA A 1 408 ? -9.589 11.226 20.516 1.00 97.88 408 ALA A N 1
ATOM 3237 C CA . ALA A 1 408 ? -9.588 10.553 21.815 1.00 97.88 408 ALA A CA 1
ATOM 3238 C C . ALA A 1 408 ? -9.833 11.535 22.979 1.00 97.88 408 ALA A C 1
ATOM 3240 O O . ALA A 1 408 ? -10.561 11.205 23.916 1.00 97.88 408 ALA A O 1
ATOM 3241 N N . ALA A 1 409 ? -9.288 12.755 22.913 1.00 98.06 409 ALA A N 1
ATOM 3242 C CA . ALA A 1 409 ? -9.557 13.807 23.894 1.00 98.06 409 ALA A CA 1
ATOM 3243 C C . ALA A 1 409 ? -11.023 14.265 23.854 1.00 98.06 409 ALA A C 1
ATOM 3245 O O . ALA A 1 409 ? -11.651 14.399 24.903 1.00 98.06 409 ALA A O 1
ATOM 3246 N N . GLU A 1 410 ? -11.593 14.444 22.657 1.00 97.56 410 GLU A N 1
ATOM 3247 C CA . GLU A 1 410 ? -13.017 14.766 22.495 1.00 97.56 410 GLU A CA 1
ATOM 3248 C C . GLU A 1 410 ? -13.894 13.673 23.122 1.00 97.56 410 GLU A C 1
ATOM 3250 O O . GLU A 1 410 ? -14.825 13.961 23.881 1.00 97.56 410 GLU A O 1
ATOM 3255 N N . ARG A 1 411 ? -13.556 12.402 22.869 1.00 97.69 411 ARG A N 1
ATOM 3256 C CA . ARG A 1 411 ? -14.266 11.259 23.448 1.00 97.69 411 ARG A CA 1
ATOM 3257 C C . ARG A 1 411 ? -14.143 11.214 24.969 1.00 97.69 411 ARG A C 1
ATOM 3259 O O . ARG A 1 411 ? -15.145 10.975 25.642 1.00 97.69 411 ARG A O 1
ATOM 3266 N N . LEU A 1 412 ? -12.957 11.484 25.514 1.00 98.19 412 LEU A N 1
ATOM 3267 C CA . LEU A 1 412 ? -12.740 11.604 26.955 1.00 98.19 412 LEU A CA 1
ATOM 3268 C C . LEU A 1 412 ? -13.668 12.663 27.563 1.00 98.19 412 LEU A C 1
ATOM 3270 O O . LEU A 1 412 ? -14.373 12.369 28.527 1.00 98.19 412 LEU A O 1
ATOM 3274 N N . THR A 1 413 ? -13.709 13.866 26.984 1.00 97.00 413 THR A N 1
ATOM 3275 C CA . THR A 1 413 ? -14.566 14.960 27.461 1.00 97.00 413 THR A CA 1
ATOM 3276 C C . THR A 1 413 ? -16.046 14.580 27.425 1.00 97.00 413 THR A C 1
ATOM 3278 O O . THR A 1 413 ? -16.759 14.859 28.387 1.00 97.00 413 THR A O 1
ATOM 3281 N N . GLN A 1 414 ? -16.509 13.900 26.371 1.00 96.56 414 GLN A N 1
ATOM 3282 C CA . GLN A 1 414 ? -17.892 13.416 26.278 1.00 96.56 414 GLN A CA 1
ATOM 3283 C C . GLN A 1 414 ? -18.231 12.387 27.362 1.00 96.56 414 GLN A C 1
ATOM 3285 O O . GLN A 1 414 ? -19.294 12.462 27.971 1.00 96.56 414 GLN A O 1
ATOM 3290 N N . LEU A 1 415 ? -17.332 11.435 27.624 1.00 96.88 415 LEU A N 1
ATOM 3291 C CA . LEU A 1 415 ? -17.565 10.359 28.592 1.00 96.88 415 LEU A CA 1
ATOM 3292 C C . LEU A 1 415 ? -17.739 10.874 30.027 1.00 96.88 415 LEU A C 1
ATOM 3294 O O . LEU A 1 415 ? -18.481 10.274 30.807 1.00 96.88 415 LEU A O 1
ATOM 3298 N N . ILE A 1 416 ? -17.089 11.992 30.361 1.00 95.25 416 ILE A N 1
ATOM 3299 C CA . ILE A 1 416 ? -17.142 12.617 31.691 1.00 95.25 416 ILE A CA 1
ATOM 3300 C C . ILE A 1 416 ? -18.078 13.832 31.765 1.00 95.25 416 ILE A C 1
ATOM 3302 O O . ILE A 1 416 ? -18.216 14.437 32.832 1.00 95.25 416 ILE A O 1
ATOM 3306 N N . ALA A 1 417 ? -18.707 14.226 30.655 1.00 93.75 417 ALA A N 1
ATOM 3307 C CA . ALA A 1 417 ? -19.588 15.386 30.611 1.00 93.75 417 ALA A CA 1
ATOM 3308 C C . ALA A 1 417 ? -20.782 15.204 31.564 1.00 93.75 417 ALA A C 1
ATOM 3310 O O . ALA A 1 417 ? -21.417 14.151 31.598 1.00 93.75 417 ALA A O 1
ATOM 3311 N N . GLY A 1 418 ? -21.068 16.229 32.373 1.00 88.88 418 GLY A N 1
ATOM 3312 C CA . GLY A 1 418 ? -22.137 16.194 33.379 1.00 88.88 418 GLY A CA 1
ATOM 3313 C C . GLY A 1 418 ? -21.859 15.310 34.605 1.00 88.88 418 GLY A C 1
ATOM 3314 O O . GLY A 1 418 ? -22.656 15.314 35.540 1.00 88.88 418 GLY A O 1
ATOM 3315 N N . GLN A 1 419 ? -20.729 14.594 34.648 1.00 88.81 419 GLN A N 1
ATOM 3316 C CA . GLN A 1 419 ? -20.401 13.677 35.739 1.00 88.81 419 GLN A CA 1
ATOM 3317 C C . GLN A 1 419 ? -19.685 14.392 36.889 1.00 88.81 419 GLN A C 1
ATOM 3319 O O . GLN A 1 419 ? -18.736 15.158 36.688 1.00 88.81 419 GLN A O 1
ATOM 3324 N N . LYS A 1 420 ? -20.106 14.111 38.128 1.00 88.06 420 LYS A N 1
ATOM 3325 C CA . LYS A 1 420 ? -19.472 14.640 39.347 1.00 88.06 420 LYS A CA 1
ATOM 3326 C C . LYS A 1 420 ? -18.235 13.816 39.712 1.00 88.06 420 LYS A C 1
ATOM 3328 O O . LYS A 1 420 ? -18.265 13.014 40.641 1.00 88.06 420 LYS A O 1
ATOM 3333 N N . LEU A 1 421 ? -17.147 14.015 38.969 1.00 87.19 421 LEU A N 1
ATOM 3334 C CA . LEU A 1 421 ? -15.853 13.400 39.280 1.00 87.19 421 LEU A CA 1
ATOM 3335 C C . LEU A 1 421 ? -15.323 13.872 40.643 1.00 87.19 421 LEU A C 1
ATOM 3337 O O . LEU A 1 421 ? -15.519 15.025 41.036 1.00 87.19 421 LEU A O 1
ATOM 3341 N N . ALA A 1 422 ? -14.601 12.995 41.343 1.00 87.12 422 ALA A N 1
ATOM 3342 C CA . ALA A 1 422 ? -13.920 13.350 42.584 1.00 87.12 422 ALA A CA 1
ATOM 3343 C C . ALA A 1 422 ? -12.931 14.512 42.364 1.00 87.12 422 ALA A C 1
ATOM 3345 O O . ALA A 1 422 ? -12.284 14.610 41.316 1.00 87.12 422 ALA A O 1
ATOM 3346 N N . LYS A 1 423 ? -12.775 15.381 43.376 1.00 87.75 423 LYS A N 1
ATOM 3347 C CA . LYS A 1 423 ? -11.905 16.573 43.300 1.00 87.75 423 LYS A CA 1
ATOM 3348 C C . LYS A 1 423 ? -10.447 16.235 42.958 1.00 87.75 423 LYS A C 1
ATOM 3350 O O . LYS A 1 423 ? -9.788 17.032 42.304 1.00 87.75 423 LYS A O 1
ATOM 3355 N N . SER A 1 424 ? -9.963 15.061 43.361 1.00 85.62 424 SER A N 1
ATOM 3356 C CA . SER A 1 424 ? -8.622 14.554 43.038 1.00 85.62 424 SER A CA 1
ATOM 3357 C C . SER A 1 424 ? -8.466 14.103 41.580 1.00 85.62 424 SER A C 1
ATOM 3359 O O . SER A 1 424 ? -7.356 14.101 41.058 1.00 85.62 424 SER A O 1
ATOM 3361 N N . ILE A 1 425 ? -9.563 13.741 40.909 1.00 90.25 425 ILE A N 1
ATOM 3362 C CA . ILE A 1 425 ? -9.563 13.139 39.567 1.00 90.25 425 ILE A CA 1
ATOM 3363 C C . ILE A 1 425 ? -9.803 14.171 38.479 1.00 90.25 425 ILE A C 1
ATOM 3365 O O . ILE A 1 425 ? -9.258 14.048 37.383 1.00 90.25 425 ILE A O 1
ATOM 3369 N N . ARG A 1 426 ? -10.567 15.227 38.776 1.00 92.44 426 ARG A N 1
ATOM 3370 C CA . ARG A 1 426 ? -10.829 16.287 37.800 1.00 92.44 426 ARG A CA 1
ATOM 3371 C C . ARG A 1 426 ? -9.540 16.881 37.194 1.00 92.44 426 ARG A C 1
ATOM 3373 O O . ARG A 1 426 ? -9.473 16.943 35.967 1.00 92.44 426 ARG A O 1
ATOM 3380 N N . PRO A 1 427 ? -8.483 17.191 37.976 1.00 94.31 427 PRO A N 1
ATOM 3381 C CA . PRO A 1 427 ? -7.215 17.660 37.415 1.00 94.31 427 PRO A CA 1
ATOM 3382 C C . PRO A 1 427 ? -6.519 16.643 36.501 1.00 94.31 427 PRO A C 1
ATOM 3384 O O . PRO A 1 427 ? -5.883 17.043 35.526 1.00 94.31 427 PRO A O 1
ATOM 3387 N N . LEU A 1 428 ? -6.635 15.337 36.786 1.00 94.56 428 LEU A N 1
ATOM 3388 C CA . LEU A 1 428 ? -6.087 14.282 35.925 1.00 94.56 428 LEU A CA 1
ATOM 3389 C C . LEU A 1 428 ? -6.820 14.239 34.584 1.00 94.56 428 LEU A C 1
ATOM 3391 O O . LEU A 1 428 ? -6.168 14.179 33.545 1.00 94.56 428 LEU A O 1
ATOM 3395 N N . ALA A 1 429 ? -8.152 14.322 34.603 1.00 95.38 429 ALA A N 1
ATOM 3396 C CA . ALA A 1 429 ? -8.970 14.333 33.396 1.00 95.38 429 ALA A CA 1
ATOM 3397 C C . ALA A 1 429 ? -8.661 15.546 32.504 1.00 95.38 429 ALA A C 1
ATOM 3399 O O . ALA A 1 429 ? -8.386 15.381 31.314 1.00 95.38 429 ALA A O 1
ATOM 3400 N N . ASP A 1 430 ? -8.625 16.746 33.091 1.00 94.75 430 ASP A N 1
ATOM 3401 C CA . ASP A 1 430 ? -8.322 17.986 32.368 1.00 94.75 430 ASP A CA 1
ATOM 3402 C C . ASP A 1 430 ? -6.884 17.960 31.805 1.00 94.75 430 ASP A C 1
ATOM 3404 O O . ASP A 1 430 ? -6.641 18.336 30.653 1.00 94.75 430 ASP A O 1
ATOM 3408 N N . SER A 1 431 ? -5.922 17.443 32.581 1.00 96.44 431 SER A N 1
ATOM 3409 C CA . SER A 1 431 ? -4.531 17.281 32.135 1.00 96.44 431 SER A CA 1
ATOM 3410 C C . SER A 1 431 ? -4.401 16.267 31.004 1.00 96.44 431 SER A C 1
ATOM 3412 O O . SER A 1 431 ? -3.660 16.510 30.052 1.00 96.44 431 SER A O 1
ATOM 3414 N N . LEU A 1 432 ? -5.115 15.143 31.084 1.00 97.94 432 LEU A N 1
ATOM 3415 C CA . LEU A 1 432 ? -5.098 14.114 30.053 1.00 97.94 432 LEU A CA 1
ATOM 3416 C C . LEU A 1 432 ? -5.676 14.644 28.739 1.00 97.94 432 LEU A C 1
ATOM 3418 O O . LEU A 1 432 ? -5.018 14.529 27.707 1.00 97.94 432 LEU A O 1
ATOM 3422 N N . ALA A 1 433 ? -6.849 15.282 28.783 1.00 97.25 433 ALA A N 1
ATOM 3423 C CA . ALA A 1 433 ? -7.473 15.887 27.608 1.00 97.25 433 ALA A CA 1
ATOM 3424 C C . ALA A 1 433 ? -6.532 16.902 26.940 1.00 97.25 433 ALA A C 1
ATOM 3426 O O . ALA A 1 433 ? -6.309 16.849 25.732 1.00 97.25 433 ALA A O 1
ATOM 3427 N N . LYS A 1 434 ? -5.890 17.765 27.738 1.00 96.62 434 LYS A N 1
ATOM 3428 C CA . LYS A 1 434 ? -4.892 18.724 27.246 1.00 96.62 434 LYS A CA 1
ATOM 3429 C C . LYS A 1 434 ? -3.668 18.042 26.628 1.00 96.62 434 LYS A C 1
ATOM 3431 O O . LYS A 1 434 ? -3.155 18.504 25.616 1.00 96.62 434 LYS A O 1
ATOM 3436 N N . LYS A 1 435 ? -3.159 16.961 27.224 1.00 96.75 435 LYS A N 1
ATOM 3437 C CA . LYS A 1 435 ? -1.973 16.258 26.703 1.00 96.75 435 LYS A CA 1
ATOM 3438 C C . LYS A 1 435 ? -2.252 15.418 25.465 1.00 96.75 435 LYS A C 1
ATOM 3440 O O . LYS A 1 435 ? -1.329 15.194 24.693 1.00 96.75 435 LYS A O 1
ATOM 3445 N N . LEU A 1 436 ? -3.491 14.990 25.261 1.00 96.38 436 LEU A N 1
ATOM 3446 C CA . LEU A 1 436 ? -3.908 14.324 24.033 1.00 96.38 436 LEU A CA 1
ATOM 3447 C C . LEU A 1 436 ? -4.047 15.307 22.855 1.00 96.38 436 LEU A C 1
ATOM 3449 O O . LEU A 1 436 ? -3.781 14.925 21.721 1.00 96.38 436 LEU A O 1
ATOM 3453 N N . THR A 1 437 ? -4.402 16.572 23.102 1.00 94.38 437 THR A N 1
ATOM 3454 C CA . THR A 1 437 ? -4.526 17.590 22.039 1.00 94.38 437 THR A CA 1
ATOM 3455 C C . THR A 1 437 ? -3.227 18.334 21.728 1.00 94.38 437 THR A C 1
ATOM 3457 O O . THR A 1 437 ? -3.089 18.902 20.649 1.00 94.38 437 THR A O 1
ATOM 3460 N N . GLN A 1 438 ? -2.261 18.344 22.648 1.00 92.56 438 GLN A N 1
ATOM 3461 C CA . GLN A 1 438 ? -0.969 19.002 22.452 1.00 92.56 438 GLN A CA 1
ATOM 3462 C C . GLN A 1 438 ? 0.073 18.067 21.831 1.00 92.56 438 GLN A C 1
ATOM 3464 O O . GLN A 1 438 ? 0.201 16.905 22.218 1.00 92.56 438 GLN A O 1
ATOM 3469 N N . SER A 1 439 ? 0.906 18.608 20.941 1.00 84.75 439 SER A N 1
ATOM 3470 C CA . SER A 1 439 ? 2.114 17.922 20.479 1.00 84.75 439 SER A CA 1
ATOM 3471 C C . SER A 1 439 ? 3.051 17.639 21.656 1.00 84.75 439 SER A C 1
ATOM 3473 O O . SER A 1 439 ? 3.376 18.527 22.446 1.00 84.75 439 SER A O 1
ATOM 3475 N N . GLY A 1 440 ? 3.491 16.391 21.785 1.00 87.06 440 GLY A N 1
ATOM 3476 C CA . GLY A 1 440 ? 4.383 15.959 22.854 1.00 87.06 440 GLY A CA 1
ATOM 3477 C C . GLY A 1 440 ? 4.532 14.437 22.910 1.00 87.06 440 GLY A C 1
ATOM 3478 O O . GLY A 1 440 ? 3.839 13.726 22.174 1.00 87.06 440 GLY A O 1
ATOM 3479 N N . PRO A 1 441 ? 5.428 13.923 23.772 1.00 91.00 441 PRO A N 1
ATOM 3480 C CA . PRO A 1 441 ? 5.659 12.492 23.897 1.00 91.00 441 PRO A CA 1
ATOM 3481 C C . PRO A 1 441 ? 4.413 11.766 24.402 1.00 91.00 441 PRO A C 1
ATOM 3483 O O . PRO A 1 441 ? 3.849 12.119 25.442 1.00 91.00 441 PRO A O 1
ATOM 3486 N N . ASP A 1 442 ? 4.046 10.688 23.715 1.00 91.75 442 ASP A N 1
ATOM 3487 C CA . ASP A 1 442 ? 2.937 9.809 24.097 1.00 91.75 442 ASP A CA 1
ATOM 3488 C C . ASP A 1 442 ? 3.047 9.301 25.548 1.00 91.75 442 ASP A C 1
ATOM 3490 O O . ASP A 1 442 ? 2.040 9.108 26.233 1.00 91.75 442 ASP A O 1
ATOM 3494 N N . SER A 1 443 ? 4.275 9.148 26.055 1.00 93.19 443 SER A N 1
ATOM 3495 C CA . SER A 1 443 ? 4.558 8.697 27.420 1.00 93.19 443 SER A CA 1
ATOM 3496 C C . SER A 1 443 ? 3.969 9.605 28.505 1.00 93.19 443 SER A C 1
ATOM 3498 O O . SER A 1 443 ? 3.680 9.119 29.602 1.00 93.19 443 SER A O 1
ATOM 3500 N N . VAL A 1 444 ? 3.761 10.895 28.224 1.00 95.06 444 VAL A N 1
ATOM 3501 C CA . VAL A 1 444 ? 3.186 11.852 29.181 1.00 95.06 444 VAL A CA 1
ATOM 3502 C C . VAL A 1 444 ? 1.692 11.589 29.358 1.00 95.06 444 VAL A C 1
ATOM 3504 O O . VAL A 1 444 ? 1.245 11.372 30.483 1.00 95.06 444 VAL A O 1
ATOM 3507 N N . ALA A 1 445 ? 0.933 11.535 28.257 1.00 96.31 445 ALA A N 1
ATOM 3508 C CA . ALA A 1 445 ? -0.495 11.212 28.289 1.00 96.31 445 ALA A CA 1
ATOM 3509 C C . ALA A 1 445 ? -0.730 9.810 28.873 1.00 96.31 445 ALA A C 1
ATOM 3511 O O . ALA A 1 445 ? -1.559 9.637 29.766 1.00 96.31 445 ALA A O 1
ATOM 3512 N N . ALA A 1 446 ? 0.079 8.832 28.457 1.00 97.25 446 ALA A N 1
ATOM 3513 C CA . ALA A 1 446 ? 0.029 7.473 28.984 1.00 97.25 446 ALA A CA 1
ATOM 3514 C C . ALA A 1 446 ? 0.270 7.411 30.499 1.00 97.25 446 ALA A C 1
ATOM 3516 O O . ALA A 1 446 ? -0.427 6.692 31.204 1.00 97.25 446 ALA A O 1
ATOM 3517 N N . THR A 1 447 ? 1.225 8.182 31.030 1.00 97.94 447 THR A N 1
ATOM 3518 C CA . THR A 1 447 ? 1.494 8.203 32.479 1.00 97.94 447 THR A CA 1
ATOM 3519 C C . THR A 1 447 ? 0.305 8.764 33.261 1.00 97.94 447 THR A C 1
ATOM 3521 O O . THR A 1 447 ? -0.031 8.226 34.312 1.00 97.94 447 THR A O 1
ATOM 3524 N N . ILE A 1 448 ? -0.372 9.793 32.743 1.00 97.75 448 ILE A N 1
ATOM 3525 C CA . ILE A 1 448 ? -1.584 10.338 33.372 1.00 97.75 448 ILE A CA 1
ATOM 3526 C C . ILE A 1 448 ? -2.708 9.293 33.358 1.00 97.75 448 ILE A C 1
ATOM 3528 O O . ILE A 1 448 ? -3.338 9.065 34.390 1.00 97.75 448 ILE A O 1
ATOM 3532 N N . ALA A 1 449 ? -2.921 8.616 32.224 1.00 98.06 449 ALA A N 1
ATOM 3533 C CA . ALA A 1 449 ? -3.938 7.575 32.101 1.00 98.06 449 ALA A CA 1
ATOM 3534 C C . ALA A 1 449 ? -3.678 6.387 33.044 1.00 98.06 449 ALA A C 1
ATOM 3536 O O . ALA A 1 449 ? -4.596 5.926 33.715 1.00 98.06 449 ALA A O 1
ATOM 3537 N N . LEU A 1 450 ? -2.424 5.939 33.169 1.00 98.19 450 LEU A N 1
ATOM 3538 C CA . LEU A 1 450 ? -2.035 4.873 34.100 1.00 98.19 450 LEU A CA 1
ATOM 3539 C C . LEU A 1 450 ? -2.224 5.284 35.567 1.00 98.19 450 LEU A C 1
ATOM 3541 O O . LEU A 1 450 ? -2.708 4.486 36.366 1.00 98.19 450 LEU A O 1
ATOM 3545 N N . THR A 1 451 ? -1.898 6.528 35.930 1.00 97.56 451 THR A N 1
ATOM 3546 C CA . THR A 1 451 ? -2.176 7.058 37.277 1.00 97.56 451 THR A CA 1
ATOM 3547 C C . THR A 1 451 ? -3.673 7.049 37.574 1.00 97.56 451 THR A C 1
ATOM 3549 O O . THR A 1 451 ? -4.077 6.658 38.668 1.00 97.56 451 THR A O 1
ATOM 3552 N N . TRP A 1 452 ? -4.500 7.420 36.595 1.00 97.69 452 TRP A N 1
ATOM 3553 C CA . TRP A 1 452 ? -5.951 7.362 36.738 1.00 97.69 452 TRP A CA 1
ATOM 3554 C C . TRP A 1 452 ? -6.449 5.915 36.872 1.00 97.69 452 TRP A C 1
ATOM 3556 O O . TRP A 1 452 ? -7.229 5.619 37.771 1.00 97.69 452 TRP A O 1
ATOM 3566 N N . LEU A 1 453 ? -5.943 4.977 36.069 1.00 97.75 453 LEU A N 1
ATOM 3567 C CA . LEU A 1 453 ? -6.292 3.556 36.189 1.00 97.75 453 LEU A CA 1
ATOM 3568 C C . LEU A 1 453 ? -5.905 2.953 37.547 1.00 97.75 453 LEU A C 1
ATOM 3570 O O . LEU A 1 453 ? -6.657 2.148 38.091 1.00 97.75 453 LEU A O 1
ATOM 3574 N N . ASN A 1 454 ? -4.777 3.368 38.127 1.00 96.88 454 ASN A N 1
ATOM 3575 C CA . ASN A 1 454 ? -4.377 2.935 39.468 1.00 96.88 454 ASN A CA 1
ATOM 3576 C C . ASN A 1 454 ? -5.357 3.415 40.550 1.00 96.88 454 ASN A C 1
ATOM 3578 O O . ASN A 1 454 ? -5.634 2.682 41.499 1.00 96.88 454 ASN A O 1
ATOM 3582 N N . ASP A 1 455 ? -5.891 4.632 40.418 1.00 95.81 455 ASP A N 1
ATOM 3583 C CA . ASP A 1 455 ? -6.961 5.114 41.295 1.00 95.81 455 ASP A CA 1
ATOM 3584 C C . ASP A 1 455 ? -8.280 4.367 41.039 1.00 95.81 455 ASP A C 1
ATOM 3586 O O . ASP A 1 455 ? -8.949 3.955 41.988 1.00 95.81 455 ASP A O 1
ATOM 3590 N N . TRP A 1 456 ? -8.609 4.108 39.768 1.00 96.25 456 TRP A N 1
ATOM 3591 C CA . TRP A 1 456 ? -9.774 3.313 39.381 1.00 96.25 456 TRP A CA 1
ATOM 3592 C C . TRP A 1 456 ? -9.778 1.944 40.043 1.00 96.25 456 TRP A C 1
ATOM 3594 O O . TRP A 1 456 ? -10.792 1.547 40.609 1.00 96.25 456 TRP A O 1
ATOM 3604 N N . GLN A 1 457 ? -8.649 1.238 40.026 1.00 96.12 457 GLN A N 1
ATOM 3605 C CA . GLN A 1 457 ? -8.535 -0.090 40.624 1.00 96.12 457 GLN A CA 1
ATOM 3606 C C . GLN A 1 457 ? -8.839 -0.091 42.132 1.00 96.12 457 GLN A C 1
ATOM 3608 O O . GLN A 1 457 ? -9.381 -1.063 42.648 1.00 96.12 457 GLN A O 1
ATOM 3613 N N . ARG A 1 458 ? -8.523 0.997 42.845 1.00 95.56 458 ARG A N 1
ATOM 3614 C CA . ARG A 1 458 ? -8.789 1.130 44.288 1.00 95.56 458 ARG A CA 1
ATOM 3615 C C . ARG A 1 458 ? -10.227 1.552 44.588 1.00 95.56 458 ARG A C 1
ATOM 3617 O O . ARG A 1 458 ? -10.724 1.273 45.672 1.00 95.56 458 ARG A O 1
ATOM 3624 N N . ASN A 1 459 ? -10.882 2.219 43.637 1.00 95.12 459 ASN A N 1
ATOM 3625 C CA . ASN A 1 459 ? -12.174 2.882 43.822 1.00 95.12 459 ASN A CA 1
ATOM 3626 C C . ASN A 1 459 ? -13.232 2.440 42.789 1.00 95.12 459 ASN A C 1
ATOM 3628 O O . ASN A 1 459 ? -14.128 3.212 42.445 1.00 95.12 459 ASN A O 1
ATOM 3632 N N . GLU A 1 460 ? -13.152 1.211 42.274 1.00 94.81 460 GLU A N 1
ATOM 3633 C CA . GLU A 1 460 ? -13.926 0.766 41.105 1.00 94.81 460 GLU A CA 1
ATOM 3634 C C . GLU A 1 460 ? -15.445 0.945 41.271 1.00 94.81 460 GLU A C 1
ATOM 3636 O O . GLU A 1 460 ? -16.114 1.461 40.373 1.00 94.81 460 GLU A O 1
ATOM 3641 N N . GLY A 1 461 ? -15.997 0.590 42.436 1.00 94.88 461 GLY A N 1
ATOM 3642 C CA . GLY A 1 461 ? -17.428 0.749 42.715 1.00 94.88 461 GLY A CA 1
ATOM 3643 C C . GLY A 1 461 ? -17.902 2.207 42.633 1.00 94.88 461 GLY A C 1
ATOM 3644 O O . GLY A 1 461 ? -19.000 2.474 42.143 1.00 94.88 461 GLY A O 1
ATOM 3645 N N . MET A 1 462 ? -17.057 3.163 43.040 1.00 93.69 462 MET A N 1
ATOM 3646 C CA . MET A 1 462 ? -17.344 4.598 42.931 1.00 93.69 462 MET A CA 1
ATOM 3647 C C . MET A 1 462 ? -17.384 5.042 41.469 1.00 93.69 462 MET A C 1
ATOM 3649 O O . MET A 1 462 ? -18.318 5.745 41.075 1.00 93.69 462 MET A O 1
ATOM 3653 N N . TYR A 1 463 ? -16.428 4.596 40.652 1.00 94.75 463 TYR A N 1
ATOM 3654 C CA . TYR A 1 463 ? -16.400 4.919 39.227 1.00 94.75 463 TYR A CA 1
ATOM 3655 C C . TYR A 1 463 ? -17.599 4.344 38.484 1.00 94.75 463 TYR A C 1
ATOM 3657 O O . TYR A 1 463 ? -18.269 5.078 37.760 1.00 94.75 463 TYR A O 1
ATOM 3665 N N . ARG A 1 464 ? -17.925 3.067 38.713 1.00 95.06 464 ARG A N 1
ATOM 3666 C CA . ARG A 1 464 ? -19.097 2.415 38.109 1.00 95.06 464 ARG A CA 1
ATOM 3667 C C . ARG A 1 464 ? -20.395 3.128 38.482 1.00 95.06 464 ARG A C 1
ATOM 3669 O O . ARG A 1 464 ? -21.218 3.389 37.612 1.00 95.06 464 ARG A O 1
ATOM 3676 N N . LYS A 1 465 ? -20.550 3.508 39.755 1.00 94.00 465 LYS A N 1
ATOM 3677 C CA . LYS A 1 465 ? -21.718 4.262 40.234 1.00 94.00 465 LYS A CA 1
ATOM 3678 C C . LYS A 1 465 ? -21.802 5.664 39.625 1.00 94.00 465 LYS A C 1
ATOM 3680 O O . LYS A 1 465 ? -22.891 6.106 39.284 1.00 94.00 465 LYS A O 1
ATOM 3685 N N . THR A 1 466 ? -20.673 6.363 39.517 1.00 93.00 466 THR A N 1
ATOM 3686 C CA . THR A 1 466 ? -20.633 7.757 39.048 1.00 93.00 466 THR A CA 1
ATOM 3687 C C . THR A 1 466 ? -20.798 7.848 37.536 1.00 93.00 466 THR A C 1
ATOM 3689 O O . THR A 1 466 ? -21.537 8.695 37.064 1.00 93.00 466 THR A O 1
ATOM 3692 N N . LEU A 1 467 ? -20.125 6.987 36.771 1.00 93.12 467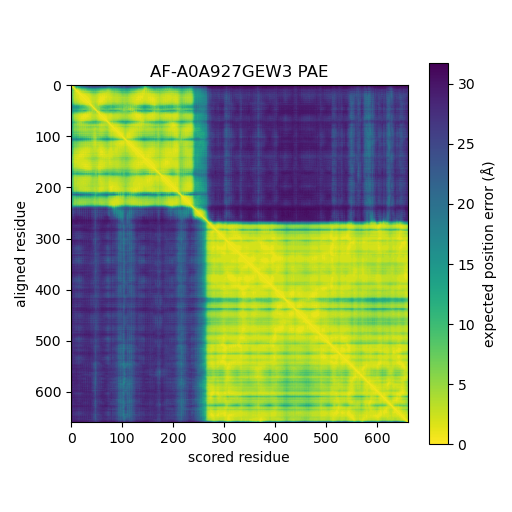 LEU A N 1
ATOM 3693 C CA . LEU A 1 467 ? -20.085 7.056 35.306 1.00 93.12 467 LEU A CA 1
ATOM 3694 C C . LEU A 1 467 ? -21.186 6.230 34.629 1.00 93.12 467 LEU A C 1
ATOM 3696 O O . LEU A 1 467 ? -21.452 6.432 33.444 1.00 93.12 467 LEU A O 1
ATOM 3700 N N . GLY A 1 468 ? -21.811 5.290 35.346 1.00 92.94 468 GLY A N 1
ATOM 3701 C CA . GLY A 1 468 ? -22.872 4.437 34.815 1.00 92.94 468 GLY A CA 1
ATOM 3702 C C . GLY A 1 468 ? -22.443 3.710 33.538 1.00 92.94 468 GLY A C 1
ATOM 3703 O O . GLY A 1 468 ? -21.400 3.057 33.500 1.00 92.94 468 GLY A O 1
ATOM 3704 N N . SER A 1 469 ? -23.222 3.865 32.465 1.00 91.75 469 SER A N 1
ATOM 3705 C CA . SER A 1 469 ? -22.954 3.247 31.158 1.00 91.75 469 SER A CA 1
ATOM 3706 C C . SER A 1 469 ? -21.654 3.712 30.492 1.00 91.75 469 SER A C 1
ATOM 3708 O O . SER A 1 469 ? -21.148 3.023 29.611 1.00 91.75 469 SER A O 1
ATOM 3710 N N . ASN A 1 470 ? -21.090 4.856 30.898 1.00 94.88 470 ASN A N 1
ATOM 3711 C CA . ASN A 1 470 ? -19.833 5.367 30.344 1.00 94.88 470 ASN A CA 1
ATOM 3712 C C . ASN A 1 470 ? -18.592 4.748 31.002 1.00 94.88 470 ASN A C 1
ATOM 3714 O O . ASN A 1 470 ? -17.482 4.984 30.526 1.00 94.88 470 ASN A O 1
ATOM 3718 N N . ALA A 1 471 ? -18.758 3.987 32.092 1.00 95.06 471 ALA A N 1
ATOM 3719 C CA . ALA A 1 471 ? -17.641 3.506 32.896 1.00 95.06 471 ALA A CA 1
ATOM 3720 C C . ALA A 1 471 ? -16.667 2.635 32.085 1.00 95.06 471 ALA A C 1
ATOM 3722 O O . ALA A 1 471 ? -15.473 2.926 32.059 1.00 95.06 471 ALA A O 1
ATOM 3723 N N . GLU A 1 472 ? -17.176 1.621 31.380 1.00 93.94 472 GLU A N 1
ATOM 3724 C CA . GLU A 1 472 ? -16.336 0.717 30.579 1.00 93.94 472 GLU A CA 1
ATOM 3725 C C . GLU A 1 472 ? -15.648 1.452 29.431 1.00 93.94 472 GLU A C 1
ATOM 3727 O O . GLU A 1 472 ? -14.434 1.374 29.290 1.00 93.94 472 GLU A O 1
ATOM 3732 N N . ALA A 1 473 ? -16.390 2.273 28.683 1.00 95.38 473 ALA A N 1
ATOM 3733 C CA . ALA A 1 473 ? -15.823 3.028 27.569 1.00 95.38 473 ALA A CA 1
ATOM 3734 C C . ALA A 1 473 ? -14.708 3.995 28.012 1.00 95.38 473 ALA A C 1
ATOM 3736 O O . ALA A 1 473 ? -13.725 4.176 27.292 1.00 95.38 473 ALA A O 1
ATOM 3737 N N . LEU A 1 474 ? -14.835 4.613 29.194 1.00 97.44 474 LEU A N 1
ATOM 3738 C CA . LEU A 1 474 ? -13.765 5.437 29.757 1.00 97.44 474 LEU A CA 1
ATOM 3739 C C . LEU A 1 474 ? -12.572 4.588 30.185 1.00 97.44 474 LEU A C 1
ATOM 3741 O O . LEU A 1 474 ? -11.434 4.941 29.882 1.00 97.44 474 LEU A O 1
ATOM 3745 N N . ARG A 1 475 ? -12.819 3.470 30.867 1.00 97.12 475 ARG A N 1
ATOM 3746 C CA . ARG A 1 475 ? -11.760 2.560 31.299 1.00 97.12 475 ARG A CA 1
ATOM 3747 C C . ARG A 1 475 ? -10.958 2.033 30.106 1.00 97.12 475 ARG A C 1
ATOM 3749 O O . ARG A 1 475 ? -9.730 2.089 30.142 1.00 97.12 475 ARG A O 1
ATOM 3756 N N . ASP A 1 476 ? -11.625 1.619 29.035 1.00 96.38 476 ASP A N 1
ATOM 3757 C CA . ASP A 1 476 ? -10.993 1.121 27.809 1.00 96.38 476 ASP A CA 1
ATOM 3758 C C . ASP A 1 476 ? -10.167 2.197 27.099 1.00 96.38 476 ASP A C 1
ATOM 3760 O O . ASP A 1 476 ? -9.053 1.926 26.636 1.00 96.38 476 ASP A O 1
ATOM 3764 N N . LEU A 1 477 ? -10.670 3.436 27.061 1.00 98.31 477 LEU A N 1
ATOM 3765 C CA . LEU A 1 477 ? -9.926 4.578 26.535 1.00 98.31 477 LEU A CA 1
ATOM 3766 C C . LEU A 1 477 ? -8.643 4.818 27.341 1.00 98.31 477 LEU A C 1
ATOM 3768 O O . LEU A 1 477 ? -7.568 4.963 26.760 1.00 98.31 477 LEU A O 1
ATOM 3772 N N . LEU A 1 478 ? -8.731 4.818 28.675 1.00 98.44 478 LEU A N 1
ATOM 3773 C CA . LEU A 1 478 ? -7.568 4.998 29.546 1.00 98.44 478 LEU A CA 1
ATOM 3774 C C . LEU A 1 478 ? -6.546 3.869 29.373 1.00 98.44 478 LEU A C 1
ATOM 3776 O O . LEU A 1 478 ? -5.347 4.144 29.319 1.00 98.44 478 LEU A O 1
ATOM 3780 N N . ILE A 1 479 ? -6.999 2.617 29.246 1.00 98.12 479 ILE A N 1
ATOM 3781 C CA . ILE A 1 479 ? -6.126 1.458 28.999 1.00 98.12 479 ILE A CA 1
ATOM 3782 C C . ILE A 1 479 ? -5.365 1.641 27.685 1.00 98.12 479 ILE A C 1
ATOM 3784 O O . ILE A 1 479 ? -4.139 1.533 27.666 1.00 98.12 479 ILE A O 1
ATOM 3788 N N . ASN A 1 480 ? -6.067 2.000 26.610 1.00 97.94 480 ASN A N 1
ATOM 3789 C CA . ASN A 1 480 ? -5.459 2.201 25.296 1.00 97.94 480 ASN A CA 1
ATOM 3790 C C . ASN A 1 480 ? -4.487 3.386 25.261 1.00 97.94 480 ASN A C 1
ATOM 3792 O O . ASN A 1 480 ? -3.439 3.307 24.618 1.00 97.94 480 ASN A O 1
ATOM 3796 N N . VAL A 1 481 ? -4.774 4.466 25.993 1.00 98.25 481 VAL A N 1
ATOM 3797 C CA . VAL A 1 481 ? -3.809 5.560 26.172 1.00 98.25 481 VAL A CA 1
ATOM 3798 C C . VAL A 1 481 ? -2.602 5.094 26.996 1.00 98.25 481 VAL A C 1
ATOM 3800 O O . VAL A 1 481 ? -1.468 5.435 26.667 1.00 98.25 481 VAL A O 1
ATOM 3803 N N . GLY A 1 482 ? -2.806 4.262 28.021 1.00 97.88 482 GLY A N 1
ATOM 3804 C CA . GLY A 1 482 ? -1.727 3.627 28.784 1.00 97.88 482 GLY A CA 1
ATOM 3805 C C . GLY A 1 482 ? -0.809 2.758 27.913 1.00 97.88 482 GLY A C 1
ATOM 3806 O O . GLY A 1 482 ? 0.418 2.823 28.051 1.00 97.88 482 GLY A O 1
ATOM 3807 N N . TYR A 1 483 ? -1.380 2.026 26.950 1.00 97.88 483 TYR A N 1
ATOM 3808 C CA . TYR A 1 483 ? -0.637 1.197 25.995 1.00 97.88 483 TYR A CA 1
ATOM 3809 C C . TYR A 1 483 ? 0.355 1.976 25.138 1.00 97.88 483 TYR A C 1
ATOM 3811 O O . TYR A 1 483 ? 1.375 1.404 24.758 1.00 97.88 483 TYR A O 1
ATOM 3819 N N . LEU A 1 484 ? 0.154 3.282 24.927 1.00 95.12 484 LEU A N 1
ATOM 3820 C CA . LEU A 1 484 ? 1.130 4.124 24.230 1.00 95.12 484 LEU A CA 1
ATOM 3821 C C . LEU A 1 484 ? 2.516 4.142 24.905 1.00 95.12 484 LEU A C 1
ATOM 3823 O O . LEU A 1 484 ? 3.515 4.445 24.252 1.00 95.12 484 LEU A O 1
ATOM 3827 N N . LYS A 1 485 ? 2.584 3.814 26.203 1.00 94.81 485 LYS A N 1
ATOM 3828 C CA . LYS A 1 485 ? 3.832 3.657 26.964 1.00 94.81 485 LYS A CA 1
ATOM 3829 C C . LYS A 1 485 ? 4.176 2.198 27.247 1.00 94.81 485 LYS A C 1
ATOM 3831 O O . LYS A 1 485 ? 5.355 1.856 27.240 1.00 94.81 485 LYS A O 1
ATOM 3836 N N . THR A 1 486 ? 3.188 1.355 27.552 1.00 95.50 486 THR A N 1
ATOM 3837 C CA . THR A 1 486 ? 3.447 -0.006 28.057 1.00 95.50 486 THR A CA 1
ATOM 3838 C C . THR A 1 486 ? 3.625 -1.049 26.958 1.00 95.50 486 THR A C 1
ATOM 3840 O O . THR A 1 486 ? 4.221 -2.090 27.222 1.00 95.50 486 THR A O 1
ATOM 3843 N N . ILE A 1 487 ? 3.149 -0.791 25.735 1.00 94.44 487 ILE A N 1
ATOM 3844 C CA . ILE A 1 487 ? 3.290 -1.704 24.596 1.00 94.44 487 ILE A CA 1
ATOM 3845 C C . ILE A 1 487 ? 3.956 -0.959 23.439 1.00 94.44 487 ILE A C 1
ATOM 3847 O O . ILE A 1 487 ? 3.395 -0.042 22.845 1.00 94.44 487 ILE A O 1
ATOM 3851 N N . ARG A 1 488 ? 5.181 -1.367 23.095 1.00 89.12 488 ARG A N 1
ATOM 3852 C CA . ARG A 1 488 ? 5.958 -0.713 22.031 1.00 89.12 488 ARG A CA 1
ATOM 3853 C C . ARG A 1 488 ? 5.465 -1.072 20.624 1.00 89.12 488 ARG A C 1
ATOM 3855 O O . ARG A 1 488 ? 5.498 -0.226 19.736 1.00 89.12 488 ARG A O 1
ATOM 3862 N N . SER A 1 489 ? 5.061 -2.324 20.416 1.00 93.12 489 SER A N 1
ATOM 3863 C CA . SER A 1 489 ? 4.683 -2.866 19.105 1.00 93.12 489 SER A CA 1
ATOM 3864 C C . SER A 1 489 ? 3.208 -2.606 18.791 1.00 93.12 489 SER A C 1
ATOM 3866 O O . SER A 1 489 ? 2.346 -3.001 19.575 1.00 93.12 489 SER A O 1
ATOM 3868 N N . ARG A 1 490 ? 2.916 -2.007 17.625 1.00 94.44 490 ARG A N 1
ATOM 3869 C CA . ARG A 1 490 ? 1.539 -1.801 17.135 1.00 94.44 490 ARG A CA 1
ATOM 3870 C C . ARG A 1 490 ? 0.790 -3.131 17.004 1.00 94.44 490 ARG A C 1
ATOM 3872 O O . ARG A 1 490 ? -0.301 -3.241 17.550 1.00 94.44 490 ARG A O 1
ATOM 3879 N N . GLU A 1 491 ? 1.405 -4.155 16.404 1.00 96.12 491 GLU A N 1
ATOM 3880 C CA . GLU A 1 491 ? 0.785 -5.485 16.252 1.00 96.12 491 GLU A CA 1
ATOM 3881 C C . GLU A 1 491 ? 0.426 -6.115 17.601 1.00 96.12 491 GLU A C 1
ATOM 3883 O O . GLU A 1 491 ? -0.634 -6.718 17.761 1.00 96.12 491 GLU A O 1
ATOM 3888 N N . THR A 1 492 ? 1.288 -5.946 18.610 1.00 96.19 492 THR A N 1
ATOM 3889 C CA . THR A 1 492 ? 1.015 -6.454 19.959 1.00 96.19 492 THR A CA 1
ATOM 3890 C C . THR A 1 492 ? -0.137 -5.700 20.617 1.00 96.19 492 THR A C 1
ATOM 3892 O O . THR A 1 492 ? -0.946 -6.330 21.296 1.00 96.19 492 THR A O 1
ATOM 3895 N N . THR A 1 493 ? -0.251 -4.386 20.405 1.00 97.69 493 THR A N 1
ATOM 3896 C CA . THR A 1 493 ? -1.406 -3.603 20.868 1.00 97.69 493 THR A CA 1
ATOM 3897 C C . THR A 1 493 ? -2.691 -4.071 20.189 1.00 97.69 493 THR A C 1
ATOM 3899 O O . THR A 1 493 ? -3.645 -4.390 20.896 1.00 97.69 493 THR A O 1
ATOM 3902 N N . ILE A 1 494 ? -2.690 -4.219 18.856 1.00 98.44 494 ILE A N 1
ATOM 3903 C CA . ILE A 1 494 ? -3.837 -4.728 18.083 1.00 98.44 494 ILE A CA 1
ATOM 3904 C C . ILE A 1 494 ? -4.303 -6.078 18.637 1.00 98.44 494 ILE A C 1
ATOM 3906 O O . ILE A 1 494 ? -5.472 -6.261 18.974 1.00 98.44 494 ILE A O 1
ATOM 3910 N N . PHE A 1 495 ? -3.377 -7.023 18.798 1.00 98.31 495 PHE A N 1
ATOM 3911 C CA . PHE A 1 495 ? -3.703 -8.353 19.302 1.00 98.31 495 PHE A CA 1
ATOM 3912 C C . PHE A 1 495 ? -4.158 -8.350 20.772 1.00 98.31 495 PHE A C 1
ATOM 3914 O O . PHE A 1 495 ? -5.033 -9.129 21.155 1.00 98.31 495 PHE A O 1
ATOM 3921 N N . THR A 1 496 ? -3.598 -7.469 21.605 1.00 98.19 496 THR A N 1
ATOM 3922 C CA . THR A 1 496 ? -4.025 -7.311 23.006 1.00 98.19 496 THR A CA 1
ATOM 3923 C C . THR A 1 496 ? -5.459 -6.793 23.080 1.00 98.19 496 THR A C 1
ATOM 3925 O O . THR A 1 496 ? -6.275 -7.363 23.806 1.00 98.19 496 THR A O 1
ATOM 3928 N N . ASN A 1 497 ? -5.795 -5.781 22.278 1.00 98.00 497 ASN A N 1
ATOM 3929 C CA . ASN A 1 497 ? -7.153 -5.255 22.166 1.00 98.00 497 ASN A CA 1
ATOM 3930 C C . ASN A 1 497 ? -8.126 -6.317 21.643 1.00 98.00 497 ASN A C 1
ATOM 3932 O O . ASN A 1 497 ? -9.183 -6.522 22.234 1.00 98.00 497 ASN A O 1
ATOM 3936 N N . PHE A 1 498 ? -7.736 -7.055 20.600 1.00 98.00 498 PHE A N 1
ATOM 3937 C CA . PHE A 1 498 ? -8.521 -8.158 20.049 1.00 98.00 498 PHE A CA 1
ATOM 3938 C C . PHE A 1 498 ? -8.866 -9.219 21.103 1.00 98.00 498 PHE A C 1
ATOM 3940 O O . PHE A 1 498 ? -10.037 -9.540 21.296 1.00 98.00 498 PHE A O 1
ATOM 3947 N N . LYS A 1 499 ? -7.869 -9.730 21.838 1.00 96.25 499 LYS A N 1
ATOM 3948 C CA . LYS A 1 499 ? -8.109 -10.720 22.901 1.00 96.25 499 LYS A CA 1
ATOM 3949 C C . LYS A 1 499 ? -8.985 -10.181 24.027 1.00 96.25 499 LYS A C 1
ATOM 3951 O O . LYS A 1 499 ? -9.757 -10.937 24.605 1.00 96.25 499 LYS A O 1
ATOM 3956 N N . THR A 1 500 ? -8.849 -8.895 24.342 1.00 95.00 500 THR A N 1
ATOM 3957 C CA . THR A 1 500 ? -9.615 -8.249 25.413 1.00 95.00 500 THR A CA 1
ATOM 3958 C C . THR A 1 500 ? -11.087 -8.107 25.032 1.00 95.00 500 THR A C 1
ATOM 3960 O O . THR A 1 500 ? -11.954 -8.381 25.857 1.00 95.00 500 THR A O 1
ATOM 3963 N N . ILE A 1 501 ? -11.384 -7.725 23.785 1.00 94.81 501 ILE A N 1
ATOM 3964 C CA . ILE A 1 501 ? -12.763 -7.478 23.350 1.00 94.81 501 ILE A CA 1
ATOM 3965 C C . ILE A 1 501 ? -13.510 -8.764 22.975 1.00 94.81 501 ILE A C 1
ATOM 3967 O O . ILE A 1 501 ? -14.723 -8.828 23.159 1.00 94.81 501 ILE A O 1
ATOM 3971 N N . LEU A 1 502 ? -12.820 -9.806 22.499 1.00 94.56 502 LEU A N 1
ATOM 3972 C CA . LEU A 1 502 ? -13.445 -11.020 21.956 1.00 94.56 502 LEU A CA 1
ATOM 3973 C C . LEU A 1 502 ? -14.505 -11.676 22.876 1.00 94.56 502 LEU A C 1
ATOM 3975 O O . LEU A 1 502 ? -15.591 -11.981 22.373 1.00 94.56 502 LEU A O 1
ATOM 3979 N N . PRO A 1 503 ? -14.288 -11.830 24.202 1.00 94.19 503 PRO A N 1
ATOM 3980 C CA . PRO A 1 503 ? -15.310 -12.384 25.092 1.00 94.19 503 PRO A CA 1
ATOM 3981 C C . PRO A 1 503 ? -16.592 -11.544 25.142 1.00 94.19 503 PRO A C 1
ATOM 3983 O O . PRO A 1 503 ? -17.685 -12.100 25.196 1.00 94.19 503 PRO A O 1
ATOM 3986 N N . SER A 1 504 ? -16.475 -10.212 25.070 1.00 91.88 504 SER A N 1
ATOM 3987 C CA . SER A 1 504 ? -17.630 -9.297 25.062 1.00 91.88 504 SER A CA 1
ATOM 3988 C C . SER A 1 504 ? -18.445 -9.367 23.765 1.00 91.88 504 SER A C 1
ATOM 3990 O O . SER A 1 504 ? -19.610 -8.977 23.739 1.00 91.88 504 SER A O 1
ATOM 3992 N N . LEU A 1 505 ? -17.852 -9.914 22.700 1.00 93.19 505 LEU A N 1
ATOM 3993 C CA . LEU A 1 505 ? -18.509 -10.191 21.422 1.00 93.19 505 LEU A CA 1
ATOM 3994 C C . LEU A 1 505 ? -19.109 -11.607 21.382 1.00 93.19 505 LEU A C 1
ATOM 3996 O O . LEU A 1 505 ? -19.359 -12.137 20.302 1.00 93.19 505 LEU A O 1
ATOM 4000 N N . ASN A 1 506 ? -19.285 -12.251 22.543 1.00 91.94 506 ASN A N 1
ATOM 4001 C CA . ASN A 1 506 ? -19.748 -13.636 22.696 1.00 91.94 506 ASN A CA 1
ATOM 4002 C C . ASN A 1 506 ? -18.918 -14.664 21.910 1.00 91.94 506 ASN A C 1
ATOM 4004 O O . ASN A 1 506 ? -19.421 -15.735 21.572 1.00 91.94 506 ASN A O 1
ATOM 4008 N N . ASN A 1 507 ? -17.655 -14.348 21.601 1.00 88.25 507 ASN A N 1
ATOM 4009 C CA . ASN A 1 507 ? -16.806 -15.151 20.720 1.00 88.25 507 ASN A CA 1
ATOM 4010 C C . ASN A 1 507 ? -17.442 -15.427 19.337 1.00 88.25 507 ASN A C 1
ATOM 4012 O O . ASN A 1 507 ? -17.142 -16.447 18.713 1.00 88.25 507 ASN A O 1
ATOM 4016 N N . GLU A 1 508 ? -18.313 -14.535 18.851 1.00 95.81 508 GLU A N 1
ATOM 4017 C CA . GLU A 1 508 ? -18.918 -14.636 17.520 1.00 95.81 508 GLU A CA 1
ATOM 4018 C C . GLU A 1 508 ? -17.867 -14.588 16.399 1.00 95.81 508 GLU A C 1
ATOM 4020 O O . GLU A 1 508 ? -16.699 -14.251 16.605 1.00 95.81 508 GLU A O 1
ATOM 4025 N N . LYS A 1 509 ? -18.295 -14.932 15.179 1.00 98.12 509 LYS A N 1
ATOM 4026 C CA . LYS A 1 509 ? -17.463 -14.806 13.981 1.00 98.12 509 LYS A CA 1
ATOM 4027 C C . LYS A 1 509 ? -17.262 -13.337 13.618 1.00 98.12 509 LYS A C 1
ATOM 4029 O O . LYS A 1 509 ? -18.204 -12.545 13.662 1.00 98.12 509 LYS A O 1
ATOM 4034 N N . LEU A 1 510 ? -16.041 -13.000 13.220 1.00 98.50 510 LEU A N 1
ATOM 4035 C CA . LEU A 1 510 ? -15.579 -11.635 12.991 1.00 98.50 510 LEU A CA 1
ATOM 4036 C C . LEU A 1 510 ? -15.032 -11.489 11.572 1.00 98.50 510 LEU A C 1
ATOM 4038 O O . LEU A 1 510 ? -14.391 -12.403 11.059 1.00 98.50 510 LEU A O 1
ATOM 4042 N N . TYR A 1 511 ? -15.224 -10.324 10.964 1.00 98.81 511 TYR A N 1
ATOM 4043 C CA . TYR A 1 511 ? -14.640 -9.991 9.665 1.00 98.81 511 TYR A CA 1
ATOM 4044 C C . TYR A 1 511 ? -13.881 -8.667 9.734 1.00 98.81 511 TYR A C 1
ATOM 4046 O O . TYR A 1 511 ? -14.290 -7.779 10.475 1.00 98.81 511 TYR A O 1
ATOM 4054 N N . GLY A 1 512 ? -12.805 -8.509 8.965 1.00 98.31 512 GLY A N 1
ATOM 4055 C CA . GLY A 1 512 ? -12.084 -7.243 8.874 1.00 98.31 512 GLY A CA 1
ATOM 4056 C C . GLY A 1 512 ? -11.385 -7.023 7.540 1.00 98.31 512 GLY A C 1
ATOM 4057 O O . GLY A 1 512 ? -10.924 -7.968 6.903 1.00 98.31 512 GLY A O 1
ATOM 4058 N N . PHE A 1 513 ? -11.235 -5.748 7.188 1.00 98.38 513 PHE A N 1
ATOM 4059 C CA . PHE A 1 513 ? -10.461 -5.264 6.045 1.00 98.38 513 PHE A CA 1
ATOM 4060 C C . PHE A 1 513 ? -9.266 -4.450 6.537 1.00 98.38 513 PHE A C 1
ATOM 4062 O O . PHE A 1 513 ? -9.451 -3.507 7.312 1.00 98.38 513 PHE A O 1
ATOM 4069 N N . TRP A 1 514 ? -8.067 -4.851 6.123 1.00 98.19 514 TRP A N 1
ATOM 4070 C CA . TRP A 1 514 ? -6.800 -4.417 6.710 1.00 98.19 514 TRP A CA 1
ATOM 4071 C C . TRP A 1 514 ? -5.718 -4.235 5.643 1.00 98.19 514 TRP A C 1
ATOM 4073 O O . TRP A 1 514 ? -5.768 -4.849 4.577 1.00 98.19 514 TRP A O 1
ATOM 4083 N N . GLY A 1 515 ? -4.679 -3.463 5.956 1.00 97.38 515 GLY A N 1
ATOM 4084 C CA . GLY A 1 515 ? -3.443 -3.460 5.178 1.00 97.38 515 GLY A CA 1
ATOM 4085 C C . GLY A 1 515 ? -2.830 -4.867 5.053 1.00 97.38 515 GLY A C 1
ATOM 4086 O O . GLY A 1 515 ? -2.860 -5.666 5.993 1.00 97.38 515 GLY A O 1
ATOM 4087 N N . PHE A 1 516 ? -2.244 -5.164 3.890 1.00 97.19 516 PHE A N 1
ATOM 4088 C CA . PHE A 1 516 ? -1.754 -6.484 3.466 1.00 97.19 516 PHE A CA 1
ATOM 4089 C C . PHE A 1 516 ? -0.916 -7.199 4.530 1.00 97.19 516 PHE A C 1
ATOM 4091 O O . PHE A 1 516 ? -1.081 -8.396 4.751 1.00 97.19 516 PHE A O 1
ATOM 4098 N N . PHE A 1 517 ? -0.035 -6.467 5.213 1.00 97.31 517 PHE A N 1
ATOM 4099 C CA . PHE A 1 517 ? 0.841 -7.036 6.230 1.00 97.31 517 PHE A CA 1
ATOM 4100 C C . PHE A 1 517 ? 0.061 -7.705 7.371 1.00 97.31 517 PHE A C 1
ATOM 4102 O O . PHE A 1 517 ? 0.382 -8.833 7.736 1.00 97.31 517 PHE A O 1
ATOM 4109 N N . HIS A 1 518 ? -0.984 -7.055 7.893 1.00 98.12 518 HIS A N 1
ATOM 4110 C CA . HIS A 1 518 ? -1.710 -7.488 9.093 1.00 98.12 518 HIS A CA 1
ATOM 4111 C C . HIS A 1 518 ? -2.422 -8.833 8.919 1.00 98.12 518 HIS A C 1
ATOM 4113 O O . HIS A 1 518 ? -2.651 -9.543 9.901 1.00 98.12 518 HIS A O 1
ATOM 4119 N N . VAL A 1 519 ? -2.758 -9.205 7.680 1.00 98.50 519 VAL A N 1
ATOM 4120 C CA . VAL A 1 519 ? -3.515 -10.430 7.392 1.00 98.50 519 VAL A CA 1
ATOM 4121 C C . VAL A 1 519 ? -2.629 -11.655 7.161 1.00 98.50 519 VAL A C 1
ATOM 4123 O O . VAL A 1 519 ? -3.147 -12.760 7.008 1.00 98.50 519 VAL A O 1
ATOM 4126 N N . LEU A 1 520 ? -1.302 -11.499 7.157 1.00 98.56 520 LEU A N 1
ATOM 4127 C CA . LEU A 1 520 ? -0.370 -12.606 6.954 1.00 98.56 520 LEU A CA 1
ATOM 4128 C C . LEU A 1 520 ? -0.320 -13.517 8.191 1.00 98.56 520 LEU A C 1
ATOM 4130 O O . LEU A 1 520 ? 0.021 -13.095 9.296 1.00 98.56 520 LEU A O 1
ATOM 4134 N N . GLN A 1 521 ? -0.628 -14.798 7.999 1.00 98.44 521 GLN A N 1
ATOM 4135 C CA . GLN A 1 521 ? -0.683 -15.795 9.077 1.00 98.44 521 GLN A CA 1
ATOM 4136 C C . GLN A 1 521 ? 0.677 -16.370 9.484 1.00 98.44 521 GLN A C 1
ATOM 4138 O O . GLN A 1 521 ? 0.756 -17.150 10.432 1.00 98.44 521 GLN A O 1
ATOM 4143 N N . SER A 1 522 ? 1.736 -15.985 8.777 1.00 98.00 522 SER A N 1
ATOM 4144 C CA . SER A 1 522 ? 3.125 -16.299 9.096 1.00 98.00 522 SER A CA 1
ATOM 4145 C C . SER A 1 522 ? 3.962 -15.026 8.948 1.00 98.00 522 SER A C 1
ATOM 4147 O O . SER A 1 522 ? 3.648 -14.195 8.089 1.00 98.00 522 SER A O 1
ATOM 4149 N N . PRO A 1 523 ? 5.015 -14.830 9.758 1.00 96.69 523 PRO A N 1
ATOM 4150 C CA . PRO A 1 523 ? 5.832 -13.630 9.666 1.00 96.69 523 PRO A CA 1
ATOM 4151 C C . PRO A 1 523 ? 6.690 -13.660 8.390 1.00 96.69 523 PRO A C 1
ATOM 4153 O O . PRO A 1 523 ? 7.320 -14.681 8.093 1.00 96.69 523 PRO A O 1
ATOM 4156 N N . PRO A 1 524 ? 6.759 -12.552 7.634 1.00 95.62 524 PRO A N 1
ATOM 4157 C CA . PRO A 1 524 ? 7.837 -12.342 6.676 1.00 95.62 524 PRO A CA 1
ATOM 4158 C C . PRO A 1 524 ? 9.207 -12.352 7.371 1.00 95.62 524 PRO A C 1
ATOM 4160 O O . PRO A 1 524 ? 9.320 -12.076 8.570 1.00 95.62 524 PRO A O 1
ATOM 4163 N N . LEU A 1 525 ? 10.266 -12.633 6.616 1.00 93.31 525 LEU A N 1
ATOM 4164 C CA . LEU A 1 525 ? 11.637 -12.586 7.112 1.00 93.31 525 LEU A CA 1
ATOM 4165 C C . LEU A 1 525 ? 11.970 -11.183 7.635 1.00 93.31 525 LEU A C 1
ATOM 4167 O O . LEU A 1 525 ? 11.602 -10.174 7.036 1.00 93.31 525 LEU A O 1
ATOM 4171 N N . LYS A 1 526 ? 12.695 -11.130 8.761 1.00 90.31 526 LYS A N 1
ATOM 4172 C CA . LYS A 1 526 ? 13.140 -9.885 9.422 1.00 90.31 526 LYS A CA 1
ATOM 4173 C C . LYS A 1 526 ? 11.997 -8.918 9.779 1.00 90.31 526 LYS A C 1
ATOM 4175 O O . LYS A 1 526 ? 12.240 -7.727 9.957 1.00 90.31 526 LYS A O 1
ATOM 4180 N N . SER A 1 527 ? 10.770 -9.421 9.909 1.00 90.75 527 SER A N 1
ATOM 4181 C CA . SER A 1 527 ? 9.602 -8.635 10.301 1.00 90.75 527 SER A CA 1
ATOM 4182 C C . SER A 1 527 ? 9.084 -9.031 11.687 1.00 90.75 527 SER A C 1
ATOM 4184 O O . SER A 1 527 ? 9.401 -10.098 12.216 1.00 90.75 527 SER A O 1
ATOM 4186 N N . THR A 1 528 ? 8.275 -8.163 12.295 1.00 92.38 528 THR A N 1
ATOM 4187 C CA . THR A 1 528 ? 7.480 -8.519 13.475 1.00 92.38 528 THR A CA 1
ATOM 4188 C C . THR A 1 528 ? 6.366 -9.492 13.095 1.00 92.38 528 THR A C 1
ATOM 4190 O O . THR A 1 528 ? 5.972 -9.577 11.934 1.00 92.38 528 THR A O 1
ATOM 4193 N N . LYS A 1 529 ? 5.809 -10.209 14.076 1.00 96.69 529 LYS A N 1
ATOM 4194 C CA . LYS A 1 529 ? 4.639 -11.063 13.837 1.00 96.69 529 LYS A CA 1
ATOM 4195 C C . LYS A 1 529 ? 3.419 -10.204 13.479 1.00 96.69 529 LYS A C 1
ATOM 4197 O O . LYS A 1 529 ? 3.070 -9.345 14.290 1.00 96.69 529 LYS A O 1
ATOM 4202 N N . PRO A 1 530 ? 2.777 -10.438 12.323 1.00 97.94 530 PRO A N 1
ATOM 4203 C CA . PRO A 1 530 ? 1.538 -9.759 11.973 1.00 97.94 530 PRO A CA 1
ATOM 4204 C C . PRO A 1 530 ? 0.364 -10.173 12.864 1.00 97.94 530 PRO A C 1
ATOM 4206 O O . PRO A 1 530 ? 0.385 -11.239 13.485 1.00 97.94 530 PRO A O 1
ATOM 4209 N N . PHE A 1 531 ? -0.695 -9.370 12.876 1.00 98.44 531 PHE A N 1
ATOM 4210 C CA . PHE A 1 531 ? -1.915 -9.625 13.635 1.00 98.44 531 PHE A CA 1
ATOM 4211 C C . PHE A 1 531 ? -2.494 -11.024 13.379 1.00 98.44 531 PHE A C 1
ATOM 4213 O O . PHE A 1 531 ? -2.695 -11.777 14.332 1.00 98.44 531 PHE A O 1
ATOM 4220 N N . ALA A 1 532 ? -2.690 -11.425 12.120 1.00 98.50 532 ALA A N 1
ATOM 4221 C CA . ALA A 1 532 ? -3.234 -12.745 11.797 1.00 98.50 532 ALA A CA 1
ATOM 4222 C C . ALA A 1 532 ? -2.333 -13.900 12.271 1.00 98.50 532 ALA A C 1
ATOM 4224 O O . ALA A 1 532 ? -2.839 -14.938 12.699 1.00 98.50 532 ALA A O 1
ATOM 4225 N N . CYS A 1 533 ? -1.008 -13.715 12.261 1.00 98.44 533 CYS A N 1
ATOM 4226 C CA . CYS A 1 533 ? -0.059 -14.665 12.843 1.00 98.44 533 CYS A CA 1
ATOM 4227 C C . CYS A 1 533 ? -0.269 -14.806 14.359 1.00 98.44 533 CYS A C 1
ATOM 4229 O O . CYS A 1 533 ? -0.339 -15.924 14.865 1.00 98.44 533 CYS A O 1
ATOM 4231 N N . LEU A 1 534 ? -0.415 -13.692 15.085 1.00 98.44 534 LEU A N 1
ATOM 4232 C CA . LEU A 1 534 ? -0.670 -13.706 16.532 1.00 98.44 534 LEU A CA 1
ATOM 4233 C C . LEU A 1 534 ? -2.027 -14.348 16.872 1.00 98.44 534 LEU A C 1
ATOM 4235 O O . LEU A 1 534 ? -2.128 -15.101 17.840 1.00 98.44 534 LEU A O 1
ATOM 4239 N N . VAL A 1 535 ? -3.060 -14.103 16.057 1.00 98.25 535 VAL A N 1
ATOM 4240 C CA . VAL A 1 535 ? -4.373 -14.754 16.196 1.00 98.25 535 VAL A CA 1
ATOM 4241 C C . VAL A 1 535 ? -4.261 -16.263 15.986 1.00 98.25 535 VAL A C 1
ATOM 4243 O O . VAL A 1 535 ? -4.724 -17.025 16.834 1.00 98.25 535 VAL A O 1
ATOM 4246 N N . LYS A 1 536 ? -3.592 -16.708 14.920 1.00 97.94 536 LYS A N 1
ATOM 4247 C CA . LYS A 1 536 ? -3.383 -18.135 14.640 1.00 97.94 536 LYS A CA 1
ATOM 4248 C C . LYS A 1 536 ? -2.643 -18.847 15.775 1.00 97.94 536 LYS A C 1
ATOM 4250 O O . LYS A 1 536 ? -3.060 -19.921 16.199 1.00 97.94 536 LYS A O 1
ATOM 4255 N N . GLU A 1 537 ? -1.589 -18.236 16.315 1.00 97.88 537 GLU A N 1
ATOM 4256 C CA . GLU A 1 537 ? -0.824 -18.779 17.450 1.00 97.88 537 GLU A CA 1
ATOM 4257 C C . GLU A 1 537 ? -1.643 -18.870 18.746 1.00 97.88 537 GLU A C 1
ATOM 4259 O O . GLU A 1 537 ? -1.320 -19.670 19.621 1.00 97.88 537 GLU A O 1
ATOM 4264 N N . SER A 1 538 ? -2.722 -18.093 18.871 1.00 96.94 538 SER A N 1
ATOM 4265 C CA . SER A 1 538 ? -3.627 -18.160 20.024 1.00 96.94 538 SER A CA 1
ATOM 4266 C C . SER A 1 538 ? -4.613 -19.335 19.988 1.00 96.94 538 SER A C 1
ATOM 4268 O O . SER A 1 538 ? -5.352 -19.538 20.948 1.00 96.94 538 SER A O 1
ATOM 4270 N N . GLY A 1 539 ? -4.637 -20.101 18.889 1.00 96.56 539 GLY A N 1
ATOM 4271 C CA . GLY A 1 539 ? -5.566 -21.214 18.664 1.00 96.56 539 GLY A CA 1
ATOM 4272 C C . GLY A 1 539 ? -6.884 -20.816 17.989 1.00 96.56 539 GLY A C 1
ATOM 4273 O O . GLY A 1 539 ? -7.700 -21.684 17.682 1.00 96.56 539 GLY A O 1
ATOM 4274 N N . ILE A 1 540 ? -7.092 -19.526 17.712 1.00 96.75 540 ILE A N 1
ATOM 4275 C CA . ILE A 1 540 ? -8.258 -19.032 16.973 1.00 96.75 540 ILE A CA 1
ATOM 4276 C C . ILE A 1 540 ? -8.090 -19.343 15.482 1.00 96.75 540 ILE A C 1
ATOM 4278 O O . ILE A 1 540 ? -7.081 -18.998 14.864 1.00 96.75 540 ILE A O 1
ATOM 4282 N N . LYS A 1 541 ? -9.110 -19.973 14.886 1.00 97.62 541 LYS A N 1
ATOM 4283 C CA . LYS A 1 541 ? -9.138 -20.270 13.448 1.00 97.62 541 LYS A CA 1
ATOM 4284 C C . LYS A 1 541 ? -9.338 -18.989 12.641 1.00 97.62 541 LYS A C 1
ATOM 4286 O O . LYS A 1 541 ? -10.362 -18.315 12.790 1.00 97.62 541 LYS A O 1
ATOM 4291 N N . VAL A 1 542 ? -8.377 -18.691 11.775 1.00 98.31 542 VAL A N 1
ATOM 4292 C CA . VAL A 1 542 ? -8.355 -17.508 10.915 1.00 98.31 542 VAL A CA 1
ATOM 4293 C C . VAL A 1 542 ? -8.184 -17.918 9.455 1.00 98.31 542 VAL A C 1
ATOM 4295 O O . VAL A 1 542 ? -7.368 -18.783 9.137 1.00 98.31 542 VAL A O 1
ATOM 4298 N N . VAL A 1 543 ? -8.932 -17.264 8.568 1.00 98.69 543 VAL A N 1
ATOM 4299 C CA . VAL A 1 543 ? -8.738 -17.337 7.117 1.00 98.69 543 VAL A CA 1
ATOM 4300 C C . VAL A 1 543 ? -8.359 -15.967 6.578 1.00 98.69 543 VAL A C 1
ATOM 4302 O O . VAL A 1 543 ? -8.979 -14.958 6.924 1.00 98.69 543 VAL A O 1
ATOM 4305 N N . SER A 1 544 ? -7.332 -15.945 5.732 1.00 98.81 544 SER A N 1
ATOM 4306 C CA . SER A 1 544 ? -6.816 -14.717 5.132 1.00 98.81 544 SER A CA 1
ATOM 4307 C C . SER A 1 544 ? -6.995 -14.730 3.619 1.00 98.81 544 SER A C 1
ATOM 4309 O O . SER A 1 544 ? -6.633 -15.695 2.940 1.00 98.81 544 SER A O 1
ATOM 4311 N N . ILE A 1 545 ? -7.531 -13.627 3.111 1.00 98.81 545 ILE A N 1
ATOM 4312 C CA . ILE A 1 545 ? -7.725 -13.305 1.701 1.00 98.81 545 ILE A CA 1
ATOM 4313 C C . ILE A 1 545 ? -6.862 -12.071 1.419 1.00 98.81 545 ILE A C 1
ATOM 4315 O O . ILE A 1 545 ? -6.918 -11.116 2.187 1.00 98.81 545 ILE A O 1
ATOM 4319 N N . THR A 1 546 ? -6.064 -12.053 0.355 1.00 98.31 546 THR A N 1
ATOM 4320 C CA . THR A 1 546 ? -5.220 -10.893 0.002 1.00 98.31 546 THR A CA 1
ATOM 4321 C C . THR A 1 546 ? -5.539 -10.363 -1.388 1.00 98.31 546 THR A C 1
ATOM 4323 O O . THR A 1 546 ? -5.920 -11.119 -2.273 1.00 98.31 546 THR A O 1
ATOM 4326 N N . CYS A 1 547 ? -5.377 -9.063 -1.612 1.00 98.25 547 CYS A N 1
ATOM 4327 C CA . CYS A 1 547 ? -5.465 -8.470 -2.943 1.00 98.25 547 CYS A CA 1
ATOM 4328 C C . CYS A 1 547 ? -4.098 -8.482 -3.644 1.00 98.25 547 CYS A C 1
ATOM 4330 O O . CYS A 1 547 ? -3.069 -8.201 -3.031 1.00 98.25 547 CYS A O 1
ATOM 4332 N N . SER A 1 548 ? -4.099 -8.772 -4.943 1.00 96.81 548 SER A N 1
ATOM 4333 C CA . SER A 1 548 ? -2.981 -8.540 -5.866 1.00 96.81 548 SER A CA 1
ATOM 4334 C C . SER A 1 548 ? -3.446 -7.624 -6.991 1.00 96.81 548 SER A C 1
ATOM 4336 O O . SER A 1 548 ? -4.590 -7.721 -7.429 1.00 96.81 548 SER A O 1
ATOM 4338 N N . TYR A 1 549 ? -2.577 -6.734 -7.453 1.00 97.44 549 TYR A N 1
ATOM 4339 C CA . TYR A 1 549 ? -2.938 -5.620 -8.325 1.00 97.44 549 TYR A CA 1
ATOM 4340 C C . TYR A 1 549 ? -2.233 -5.720 -9.663 1.00 97.44 549 TYR A C 1
ATOM 4342 O O . TYR A 1 549 ? -1.026 -5.953 -9.716 1.00 97.44 549 TYR A O 1
ATOM 4350 N N . LEU A 1 550 ? -2.994 -5.509 -10.730 1.00 94.12 550 LEU A N 1
ATOM 4351 C CA . LEU A 1 550 ? -2.528 -5.605 -12.105 1.00 94.12 550 LEU A CA 1
ATOM 4352 C C . LEU A 1 550 ? -3.253 -4.533 -12.933 1.00 94.12 550 LEU A C 1
ATOM 4354 O O . LEU A 1 550 ? -4.465 -4.363 -12.793 1.00 94.12 550 LEU A O 1
ATOM 4358 N N . ASP A 1 551 ? -2.518 -3.757 -13.733 1.00 92.94 551 ASP A N 1
ATOM 4359 C CA . ASP A 1 551 ? -3.055 -2.607 -14.492 1.00 92.94 551 ASP A CA 1
ATOM 4360 C C . ASP A 1 551 ? -3.816 -1.570 -13.613 1.00 92.94 551 ASP A C 1
ATOM 4362 O O . ASP A 1 551 ? -4.649 -0.802 -14.089 1.00 92.94 551 ASP A O 1
ATOM 4366 N N . CYS A 1 552 ? -3.554 -1.537 -12.302 1.00 96.38 552 CYS A N 1
ATOM 4367 C CA . CYS A 1 552 ? -4.226 -0.656 -11.342 1.00 96.38 552 CYS A CA 1
ATOM 4368 C C . CYS A 1 552 ? -3.478 0.662 -11.114 1.00 96.38 552 CYS A C 1
ATOM 4370 O O . CYS A 1 552 ? -2.283 0.781 -11.392 1.00 96.38 552 CYS A O 1
ATOM 4372 N N . TYR A 1 553 ? -4.177 1.629 -10.527 1.00 96.75 553 TYR A N 1
ATOM 4373 C CA . TYR A 1 553 ? -3.594 2.841 -9.970 1.00 96.75 553 TYR A CA 1
ATOM 4374 C C . TYR A 1 553 ? -3.882 2.924 -8.475 1.00 96.75 553 TYR A C 1
ATOM 4376 O O . TYR A 1 553 ? -4.961 2.555 -8.015 1.00 96.75 553 TYR A O 1
ATOM 4384 N N . SER A 1 554 ? -2.915 3.427 -7.717 1.00 95.50 554 SER A N 1
ATOM 4385 C CA . SER A 1 554 ? -3.048 3.721 -6.298 1.00 95.50 554 SER A CA 1
ATOM 4386 C C . SER A 1 554 ? -2.859 5.211 -6.029 1.00 95.50 554 SER A C 1
ATOM 4388 O O . SER A 1 554 ? -2.124 5.918 -6.727 1.00 95.50 554 SER A O 1
ATOM 4390 N N . MET A 1 555 ? -3.569 5.693 -5.014 1.00 95.81 555 MET A N 1
ATOM 4391 C CA . MET A 1 555 ? -3.486 7.058 -4.515 1.00 95.81 555 MET A CA 1
ATOM 4392 C C . MET A 1 555 ? -2.299 7.129 -3.567 1.00 95.81 555 MET A C 1
ATOM 4394 O O . MET A 1 555 ? -2.347 6.510 -2.508 1.00 95.81 555 MET A O 1
ATOM 4398 N N . LEU A 1 556 ? -1.254 7.878 -3.912 1.00 93.50 556 LEU A N 1
ATOM 4399 C CA . LEU A 1 556 ? -0.078 8.051 -3.057 1.00 93.50 556 LEU A CA 1
ATOM 4400 C C . LEU A 1 556 ? 0.159 9.524 -2.739 1.00 93.50 556 LEU A C 1
ATOM 4402 O O . LEU A 1 556 ? -0.005 10.361 -3.625 1.00 93.50 556 LEU A O 1
ATOM 4406 N N . PRO A 1 557 ? 0.571 9.885 -1.513 1.00 92.94 557 PRO A N 1
ATOM 4407 C CA . PRO A 1 557 ? 0.835 11.282 -1.198 1.00 92.94 557 PRO A CA 1
ATOM 4408 C C . PRO A 1 557 ? 2.032 11.771 -2.012 1.00 92.94 557 PRO A C 1
ATOM 4410 O O . PRO A 1 557 ? 3.120 11.193 -1.950 1.00 92.94 557 PRO A O 1
ATOM 4413 N N . THR A 1 558 ? 1.834 12.845 -2.775 1.00 93.06 558 THR A N 1
ATOM 4414 C CA . THR A 1 558 ? 2.806 13.344 -3.761 1.00 93.06 558 THR A CA 1
ATOM 4415 C C . THR A 1 558 ? 4.173 13.618 -3.131 1.00 93.06 558 THR A C 1
ATOM 4417 O O . THR A 1 558 ? 5.210 13.346 -3.728 1.00 93.06 558 THR A O 1
ATOM 4420 N N . THR A 1 559 ? 4.193 14.083 -1.881 1.00 90.62 559 THR A N 1
ATOM 4421 C CA . THR A 1 559 ? 5.419 14.404 -1.139 1.00 90.62 559 THR A CA 1
ATOM 4422 C C . THR A 1 559 ? 6.301 13.196 -0.820 1.00 90.62 559 THR A C 1
ATOM 4424 O O . THR A 1 559 ? 7.477 13.388 -0.528 1.00 90.62 559 THR A O 1
ATOM 4427 N N . PHE A 1 560 ? 5.773 11.967 -0.870 1.00 86.75 560 PHE A N 1
ATOM 4428 C CA . PHE A 1 560 ? 6.565 10.746 -0.666 1.00 86.75 560 PHE A CA 1
ATOM 4429 C C . PHE A 1 560 ? 7.223 10.226 -1.947 1.00 86.75 560 PHE A C 1
ATOM 4431 O O . PHE A 1 560 ? 8.018 9.288 -1.888 1.00 86.75 560 PHE A O 1
ATOM 4438 N N . LEU A 1 561 ? 6.907 10.811 -3.103 1.00 86.44 561 LEU A N 1
ATOM 4439 C CA . LEU A 1 561 ? 7.404 10.344 -4.390 1.00 86.44 561 LEU A CA 1
ATOM 4440 C C . LEU A 1 561 ? 8.585 11.191 -4.879 1.00 86.44 561 LEU A C 1
ATOM 4442 O O . LEU A 1 561 ? 8.627 12.397 -4.627 1.00 86.44 561 LEU A O 1
ATOM 4446 N N . PRO A 1 562 ? 9.531 10.607 -5.634 1.00 84.56 562 PRO A N 1
ATOM 4447 C CA . PRO A 1 562 ? 10.527 11.378 -6.365 1.00 84.56 562 PRO A CA 1
ATOM 4448 C C . PRO A 1 562 ? 9.865 12.392 -7.316 1.00 84.56 562 PRO A C 1
ATOM 4450 O O . PRO A 1 562 ? 8.841 12.057 -7.914 1.00 84.56 562 PRO A O 1
ATOM 4453 N N . PRO A 1 563 ? 10.451 13.586 -7.548 1.00 86.94 563 PRO A N 1
ATOM 4454 C CA . PRO A 1 563 ? 9.822 14.653 -8.339 1.00 86.94 563 PRO A CA 1
ATOM 4455 C C . PRO A 1 563 ? 9.332 14.245 -9.736 1.00 86.94 563 PRO A C 1
ATOM 4457 O O . PRO A 1 563 ? 8.365 14.801 -10.240 1.00 86.94 563 PRO A O 1
ATOM 4460 N N . PHE A 1 564 ? 9.978 13.261 -10.364 1.00 86.00 564 PHE A N 1
ATOM 4461 C CA . PHE A 1 564 ? 9.621 12.760 -11.695 1.00 86.00 564 PHE A CA 1
ATOM 4462 C C . PHE A 1 564 ? 8.425 11.791 -11.710 1.00 86.00 564 PHE A C 1
ATOM 4464 O O . PHE A 1 564 ? 7.939 11.454 -12.787 1.00 86.00 564 PHE A O 1
ATOM 4471 N N . TRP A 1 565 ? 7.956 11.332 -10.547 1.00 83.69 565 TRP A N 1
ATOM 4472 C CA . TRP A 1 565 ? 6.711 10.569 -10.402 1.00 83.69 565 TRP A CA 1
ATOM 4473 C C . TRP A 1 565 ? 5.554 11.417 -9.885 1.00 83.69 565 TRP A C 1
ATOM 4475 O O . TRP A 1 565 ? 4.438 10.926 -9.864 1.00 83.69 565 TRP A O 1
ATOM 4485 N N . GLN A 1 566 ? 5.799 12.657 -9.464 1.00 91.94 566 GLN A N 1
ATOM 4486 C CA . GLN A 1 566 ? 4.783 13.506 -8.853 1.00 91.94 566 GLN A CA 1
ATOM 4487 C C . GLN A 1 566 ? 3.808 14.081 -9.883 1.00 91.94 566 GLN A C 1
ATOM 4489 O O . GLN A 1 566 ? 4.219 14.697 -10.870 1.00 91.94 566 GLN A O 1
ATOM 4494 N N . ASP A 1 567 ? 2.513 14.004 -9.578 1.00 90.88 567 ASP A N 1
ATOM 4495 C CA . ASP A 1 567 ? 1.516 14.854 -10.223 1.00 90.88 567 ASP A CA 1
ATOM 4496 C C . ASP A 1 567 ? 1.685 16.294 -9.712 1.00 90.88 567 ASP A C 1
ATOM 4498 O O . ASP A 1 567 ? 1.338 16.621 -8.572 1.00 90.88 567 ASP A O 1
ATOM 4502 N N . LYS A 1 568 ? 2.242 17.174 -10.556 1.00 89.31 568 LYS A N 1
ATOM 4503 C CA . LYS A 1 568 ? 2.535 18.569 -10.186 1.00 89.31 568 LYS A CA 1
ATOM 4504 C C . LYS A 1 568 ? 1.288 19.282 -9.654 1.00 89.31 568 LYS A C 1
ATOM 4506 O O . LYS A 1 568 ? 0.239 19.278 -10.291 1.00 89.31 568 LYS A O 1
ATOM 4511 N N . GLY A 1 569 ? 1.435 19.930 -8.499 1.00 90.25 569 GLY A N 1
ATOM 4512 C CA . GLY A 1 569 ? 0.376 20.726 -7.872 1.00 90.25 569 GLY A CA 1
ATOM 4513 C C . GLY A 1 569 ? -0.731 19.920 -7.184 1.00 90.25 569 GLY A C 1
ATOM 4514 O O . GLY A 1 569 ? -1.670 20.528 -6.680 1.00 90.25 569 GLY A O 1
ATOM 4515 N N . LYS A 1 570 ? -0.644 18.583 -7.126 1.00 92.19 570 LYS A N 1
ATOM 4516 C CA . LYS A 1 570 ? -1.639 17.744 -6.441 1.00 92.19 570 LYS A CA 1
ATOM 4517 C C . LYS A 1 570 ? -1.137 17.241 -5.090 1.00 92.19 570 LYS A C 1
ATOM 4519 O O . LYS A 1 570 ? 0.023 16.857 -4.958 1.00 92.19 570 LYS A O 1
ATOM 4524 N N . THR A 1 571 ? -2.037 17.149 -4.107 1.00 92.75 571 THR A N 1
ATOM 4525 C CA . THR A 1 571 ? -1.764 16.517 -2.798 1.00 92.75 571 THR A CA 1
ATOM 4526 C C . THR A 1 571 ? -1.437 15.031 -2.940 1.00 92.75 571 THR A C 1
ATOM 4528 O O . THR A 1 571 ? -0.555 14.521 -2.246 1.00 92.75 571 THR A O 1
ATOM 4531 N N . TYR A 1 572 ? -2.116 14.361 -3.873 1.00 95.31 572 TYR A N 1
ATOM 4532 C CA . TYR A 1 572 ? -1.938 12.948 -4.178 1.00 95.31 572 TYR A CA 1
ATOM 4533 C C . TYR A 1 572 ? -1.589 12.753 -5.650 1.00 95.31 572 TYR A C 1
ATOM 4535 O O . TYR A 1 572 ? -2.113 13.443 -6.524 1.00 95.31 572 TYR A O 1
ATOM 4543 N N . THR A 1 573 ? -0.726 11.782 -5.902 1.00 94.94 573 THR A N 1
ATOM 4544 C CA . THR A 1 573 ? -0.331 11.318 -7.223 1.00 94.94 573 THR A CA 1
ATOM 4545 C C . THR A 1 573 ? -1.028 10.001 -7.519 1.00 94.94 573 THR A C 1
ATOM 4547 O O . THR A 1 573 ? -1.055 9.099 -6.677 1.00 94.94 573 THR A O 1
ATOM 4550 N N . ARG A 1 574 ? -1.540 9.885 -8.743 1.00 95.44 574 ARG A N 1
ATOM 4551 C CA . ARG A 1 574 ? -2.090 8.648 -9.292 1.00 95.44 574 ARG A CA 1
ATOM 4552 C C . ARG A 1 574 ? -0.967 7.787 -9.870 1.00 95.44 574 ARG A C 1
ATOM 4554 O O . ARG A 1 574 ? -0.393 8.146 -10.894 1.00 95.44 574 ARG A O 1
ATOM 4561 N N . LEU A 1 575 ? -0.652 6.649 -9.250 1.00 92.50 575 LEU A N 1
ATOM 4562 C CA . LEU A 1 575 ? 0.547 5.879 -9.604 1.00 92.50 575 LEU A CA 1
ATOM 4563 C C . LEU A 1 575 ? 0.264 4.383 -9.793 1.00 92.50 575 LEU A C 1
ATOM 4565 O O . LEU A 1 575 ? -0.442 3.781 -9.000 1.00 92.50 575 LEU A O 1
ATOM 4569 N N . ASN A 1 576 ? 0.866 3.761 -10.808 1.00 93.19 576 ASN A N 1
ATOM 4570 C CA . ASN A 1 576 ? 0.767 2.315 -11.081 1.00 93.19 576 ASN A CA 1
ATOM 4571 C C . ASN A 1 576 ? 2.078 1.549 -10.818 1.00 93.19 576 ASN A C 1
ATOM 4573 O O . ASN A 1 576 ? 2.231 0.385 -11.176 1.00 93.19 576 ASN A O 1
ATOM 4577 N N . LYS A 1 577 ? 3.065 2.207 -10.203 1.00 90.12 577 LYS A N 1
ATOM 4578 C CA . LYS A 1 577 ? 4.420 1.666 -10.033 1.00 90.12 577 LYS A CA 1
ATOM 4579 C C . LYS A 1 577 ? 4.539 0.623 -8.927 1.00 90.12 577 LYS A C 1
ATOM 4581 O O . LYS A 1 577 ? 5.574 -0.018 -8.846 1.00 90.12 577 LYS A O 1
ATOM 4586 N N . PHE A 1 578 ? 3.505 0.406 -8.120 1.00 89.38 578 PHE A N 1
ATOM 4587 C CA . PHE A 1 578 ? 3.504 -0.565 -7.017 1.00 89.38 578 PHE A CA 1
ATOM 4588 C C . PHE A 1 578 ? 2.602 -1.780 -7.269 1.00 89.38 578 PHE A C 1
ATOM 4590 O O . PHE A 1 578 ? 2.332 -2.536 -6.341 1.00 89.38 578 PHE A O 1
ATOM 4597 N N . ASN A 1 579 ? 2.133 -1.971 -8.505 1.00 93.94 579 ASN A N 1
ATOM 4598 C CA . ASN A 1 579 ? 1.397 -3.176 -8.880 1.00 93.94 579 ASN A CA 1
ATOM 4599 C C . ASN A 1 579 ? 2.304 -4.415 -8.852 1.00 93.94 579 ASN A C 1
ATOM 4601 O O . ASN A 1 579 ? 3.527 -4.298 -8.849 1.00 93.94 579 ASN A O 1
ATOM 4605 N N . ASN A 1 580 ? 1.703 -5.606 -8.848 1.00 94.12 580 ASN A N 1
ATOM 4606 C CA . ASN A 1 580 ? 2.419 -6.883 -8.820 1.00 94.12 580 ASN A CA 1
ATOM 4607 C C . ASN A 1 580 ? 3.086 -7.245 -10.157 1.00 94.12 580 ASN A C 1
ATOM 4609 O O . ASN A 1 580 ? 3.802 -8.242 -10.202 1.00 94.12 580 ASN A O 1
ATOM 4613 N N . ASP A 1 581 ? 2.846 -6.469 -11.213 1.00 88.69 581 ASP A N 1
ATOM 4614 C CA . ASP A 1 581 ? 3.389 -6.596 -12.569 1.00 88.69 581 ASP A CA 1
ATOM 4615 C C . ASP A 1 581 ? 4.274 -5.398 -12.974 1.00 88.69 581 ASP A C 1
ATOM 4617 O O . ASP A 1 581 ? 4.569 -5.206 -14.152 1.00 88.69 581 ASP A O 1
ATOM 4621 N N . SER A 1 582 ? 4.686 -4.561 -12.018 1.00 86.75 582 SER A N 1
ATOM 4622 C CA . SER A 1 582 ? 5.339 -3.283 -12.303 1.00 86.75 582 SER A CA 1
ATOM 4623 C C . SER A 1 582 ? 6.871 -3.363 -12.365 1.00 86.75 582 SER A C 1
ATOM 4625 O O . SER A 1 582 ? 7.508 -4.334 -11.961 1.00 86.75 582 SER A O 1
ATOM 4627 N N . GLU A 1 583 ? 7.490 -2.252 -12.783 1.00 80.69 583 GLU A N 1
ATOM 4628 C CA . GLU A 1 583 ? 8.948 -2.060 -12.749 1.00 80.69 583 GLU A CA 1
ATOM 4629 C C . GLU A 1 583 ? 9.554 -2.063 -11.332 1.00 80.69 583 GLU A C 1
ATOM 4631 O O . GLU A 1 583 ? 10.763 -2.249 -11.195 1.00 80.69 583 GLU A O 1
ATOM 4636 N N . LEU A 1 584 ? 8.759 -1.833 -10.275 1.00 83.81 584 LEU A N 1
ATOM 4637 C CA . LEU A 1 584 ? 9.253 -1.854 -8.890 1.00 83.81 584 LEU A CA 1
ATOM 4638 C C . LEU A 1 584 ? 9.020 -3.187 -8.191 1.00 83.81 584 LEU A C 1
ATOM 4640 O O . LEU A 1 584 ? 9.789 -3.530 -7.288 1.00 83.81 584 LEU A O 1
ATOM 4644 N N . MET A 1 585 ? 7.981 -3.917 -8.589 1.00 89.38 585 MET A N 1
ATOM 4645 C CA . MET A 1 585 ? 7.565 -5.154 -7.951 1.00 89.38 585 MET A CA 1
ATOM 4646 C C . MET A 1 585 ? 6.963 -6.102 -8.986 1.00 89.38 585 MET A C 1
ATOM 4648 O O . MET A 1 585 ? 5.964 -5.789 -9.619 1.00 89.38 585 MET A O 1
ATOM 4652 N N . HIS A 1 586 ? 7.540 -7.296 -9.093 1.00 89.25 586 HIS A N 1
ATOM 4653 C CA . HIS A 1 586 ? 7.045 -8.350 -9.966 1.00 89.25 586 HIS A CA 1
ATOM 4654 C C . HIS A 1 586 ? 6.863 -9.647 -9.174 1.00 89.25 586 HIS A C 1
ATOM 4656 O O . HIS A 1 586 ? 7.832 -10.203 -8.652 1.00 89.25 586 HIS A O 1
ATOM 4662 N N . SER A 1 587 ? 5.624 -10.114 -9.038 1.00 91.44 587 SER A N 1
ATOM 4663 C CA . SER A 1 587 ? 5.297 -11.356 -8.321 1.00 91.44 587 SER A CA 1
ATOM 4664 C C . SER A 1 587 ? 5.334 -12.547 -9.275 1.00 91.44 587 SER A C 1
ATOM 4666 O O . SER A 1 587 ? 4.776 -12.469 -10.364 1.00 91.44 587 SER A O 1
ATOM 4668 N N . GLU A 1 588 ? 5.973 -13.649 -8.878 1.00 87.50 588 GLU A N 1
ATOM 4669 C CA . GLU A 1 588 ? 5.971 -14.885 -9.676 1.00 87.50 588 GLU A CA 1
ATOM 4670 C C . GLU A 1 588 ? 4.527 -15.357 -9.911 1.00 87.50 588 GLU A C 1
ATOM 4672 O O . GLU A 1 588 ? 3.722 -15.400 -8.979 1.00 87.50 588 GLU A O 1
ATOM 4677 N N . GLY A 1 589 ? 4.194 -15.693 -11.157 1.00 86.94 589 GLY A N 1
ATOM 4678 C CA . GLY A 1 589 ? 2.859 -16.119 -11.561 1.00 86.94 589 GLY A CA 1
ATOM 4679 C C . GLY A 1 589 ? 1.893 -14.997 -11.956 1.00 86.94 589 GLY A C 1
ATOM 4680 O O . GLY A 1 589 ? 0.773 -15.301 -12.376 1.00 86.94 589 GLY A O 1
ATOM 4681 N N . ILE A 1 590 ? 2.276 -13.715 -11.858 1.00 90.25 590 ILE A N 1
ATOM 4682 C CA . ILE A 1 590 ? 1.366 -12.596 -12.162 1.00 90.25 590 ILE A CA 1
ATOM 4683 C C . ILE A 1 590 ? 0.906 -12.589 -13.629 1.00 90.25 590 ILE A C 1
ATOM 4685 O O . ILE A 1 590 ? -0.258 -12.300 -13.907 1.00 90.25 590 ILE A O 1
ATOM 4689 N N . GLU A 1 591 ? 1.760 -12.999 -14.570 1.00 87.12 591 GLU A N 1
ATOM 4690 C CA . GLU A 1 591 ? 1.395 -13.076 -15.991 1.00 87.12 591 GLU A CA 1
ATOM 4691 C C . GLU A 1 591 ? 0.485 -14.273 -16.283 1.00 87.12 591 GLU A C 1
ATOM 4693 O O . GLU A 1 591 ? -0.466 -14.171 -17.064 1.00 87.12 591 GLU A O 1
ATOM 4698 N N . ALA A 1 592 ? 0.680 -15.391 -15.579 1.00 87.56 592 ALA A N 1
ATOM 4699 C CA . ALA A 1 592 ? -0.262 -16.505 -15.625 1.00 87.56 592 ALA A CA 1
ATOM 4700 C C . ALA A 1 592 ? -1.641 -16.100 -15.072 1.00 87.56 592 ALA A C 1
ATOM 4702 O O . ALA A 1 592 ? -2.669 -16.483 -15.636 1.00 87.56 592 ALA A O 1
ATOM 4703 N N . MET A 1 593 ? -1.687 -15.280 -14.015 1.00 91.38 593 MET A N 1
ATOM 4704 C CA . MET A 1 593 ? -2.930 -14.686 -13.514 1.00 91.38 593 MET A CA 1
ATOM 4705 C C . MET A 1 593 ? -3.556 -13.717 -14.530 1.00 91.38 593 MET A C 1
ATOM 4707 O O . MET A 1 593 ? -4.778 -13.744 -14.715 1.00 91.38 593 MET A O 1
ATOM 4711 N N . ARG A 1 594 ? -2.749 -12.913 -15.243 1.00 91.81 594 ARG A N 1
ATOM 4712 C CA . ARG A 1 594 ? -3.215 -12.044 -16.340 1.00 91.81 594 ARG A CA 1
ATOM 4713 C C . ARG A 1 594 ? -3.906 -12.848 -17.433 1.00 91.81 594 ARG A C 1
ATOM 4715 O O . ARG A 1 594 ? -5.027 -12.517 -17.807 1.00 91.81 594 ARG A O 1
ATOM 4722 N N . ALA A 1 595 ? -3.257 -13.906 -17.918 1.00 89.62 595 ALA A N 1
ATOM 4723 C CA . ALA A 1 595 ? -3.785 -14.773 -18.970 1.00 89.62 595 ALA A CA 1
ATOM 4724 C C . ALA A 1 595 ? -5.039 -15.541 -18.519 1.00 89.62 595 ALA A C 1
ATOM 4726 O O . ALA A 1 595 ? -5.924 -15.842 -19.316 1.00 89.62 595 ALA A O 1
ATOM 4727 N N . ALA A 1 596 ? -5.133 -15.841 -17.224 1.00 88.75 596 ALA A N 1
ATOM 4728 C CA . ALA A 1 596 ? -6.236 -16.577 -16.626 1.00 88.75 596 ALA A CA 1
ATOM 4729 C C . ALA A 1 596 ? -7.482 -15.720 -16.324 1.00 88.75 596 ALA A C 1
ATOM 4731 O O . ALA A 1 596 ? -8.474 -16.287 -15.853 1.00 88.75 596 ALA A O 1
ATOM 4732 N N . THR A 1 597 ? -7.441 -14.400 -16.536 1.00 91.94 597 THR A N 1
ATOM 4733 C CA . THR A 1 597 ? -8.495 -13.451 -16.134 1.00 91.94 597 THR A CA 1
ATOM 4734 C C . THR A 1 597 ? -8.810 -12.435 -17.227 1.00 91.94 597 THR A C 1
ATOM 4736 O O . THR A 1 597 ? -8.004 -12.168 -18.115 1.00 91.94 597 THR A O 1
ATOM 4739 N N . ARG A 1 598 ? -9.999 -11.828 -17.160 1.00 92.88 598 ARG A N 1
ATOM 4740 C CA . ARG A 1 598 ? -10.400 -10.762 -18.089 1.00 92.88 598 ARG A CA 1
ATOM 4741 C C . ARG A 1 598 ? -9.925 -9.393 -17.584 1.00 92.88 598 ARG A C 1
ATOM 4743 O O . ARG A 1 598 ? -9.860 -9.208 -16.368 1.00 92.88 598 ARG A O 1
ATOM 4750 N N . PRO A 1 599 ? -9.626 -8.424 -18.464 1.00 92.88 599 PRO A N 1
ATOM 4751 C CA . PRO A 1 599 ? -9.470 -7.027 -18.059 1.00 92.88 599 PRO A CA 1
ATOM 4752 C C . PRO A 1 599 ? -10.699 -6.522 -17.291 1.00 92.88 599 PRO A C 1
ATOM 4754 O O . PRO A 1 599 ? -11.806 -7.032 -17.475 1.00 92.88 599 PRO A O 1
ATOM 4757 N N . ASN A 1 600 ? -10.504 -5.517 -16.443 1.00 93.19 600 ASN A N 1
ATOM 4758 C CA . ASN A 1 600 ? -11.534 -4.875 -15.629 1.00 93.19 600 ASN A CA 1
ATOM 4759 C C . ASN A 1 600 ? -12.336 -5.852 -14.747 1.00 93.19 600 ASN A C 1
ATOM 4761 O O . ASN A 1 600 ? -13.530 -5.665 -14.522 1.00 93.19 600 ASN A O 1
ATOM 4765 N N . SER A 1 601 ? -11.682 -6.901 -14.245 1.00 95.44 601 SER A N 1
ATOM 4766 C CA . SER A 1 601 ? -12.305 -7.927 -13.407 1.00 95.44 601 SER A CA 1
ATOM 4767 C C . SER A 1 601 ? -11.755 -7.945 -11.981 1.00 95.44 601 SER A C 1
ATOM 4769 O O . SER A 1 601 ? -10.665 -7.443 -11.689 1.00 95.44 601 SER A O 1
ATOM 4771 N N . LEU A 1 602 ? -12.536 -8.556 -11.094 1.00 97.94 602 LEU A N 1
ATOM 4772 C CA . LEU A 1 602 ? -12.138 -8.947 -9.750 1.00 97.94 602 LEU A CA 1
ATOM 4773 C C . LEU A 1 602 ? -12.217 -10.464 -9.694 1.00 97.94 602 LEU A C 1
ATOM 4775 O O . LEU A 1 602 ? -13.310 -11.013 -9.764 1.00 97.94 602 LEU A O 1
ATOM 4779 N N . THR A 1 603 ? -11.086 -11.160 -9.622 1.00 98.06 603 THR A N 1
ATOM 4780 C CA . THR A 1 603 ? -11.088 -12.631 -9.649 1.00 98.06 603 THR A CA 1
ATOM 4781 C C . THR A 1 603 ? -10.527 -13.191 -8.354 1.00 98.06 603 THR A C 1
ATOM 4783 O O . THR A 1 603 ? -9.361 -12.977 -8.041 1.00 98.06 603 THR A O 1
ATOM 4786 N N . LEU A 1 604 ? -11.350 -13.927 -7.615 1.00 98.25 604 LEU A N 1
ATOM 4787 C CA . LEU A 1 604 ? -10.984 -14.641 -6.399 1.00 98.25 604 LEU A CA 1
ATOM 4788 C C . LEU A 1 604 ? -10.440 -16.031 -6.750 1.00 98.25 604 LEU A C 1
ATOM 4790 O O . LEU A 1 604 ? -11.108 -16.800 -7.435 1.00 98.25 604 LEU A O 1
ATOM 4794 N N . PHE A 1 605 ? -9.259 -16.368 -6.245 1.00 97.44 605 PHE A N 1
ATOM 4795 C CA . PHE A 1 605 ? -8.592 -17.660 -6.394 1.00 97.44 605 PHE A CA 1
ATOM 4796 C C . PHE A 1 605 ? -8.518 -18.369 -5.041 1.00 97.44 605 PHE A C 1
ATOM 4798 O O . PHE A 1 605 ? -8.100 -17.764 -4.052 1.00 97.44 605 PHE A O 1
ATOM 4805 N N . ALA A 1 606 ? -8.875 -19.654 -5.003 1.00 97.19 606 ALA A N 1
ATOM 4806 C CA . ALA A 1 606 ? -8.781 -20.491 -3.806 1.00 97.19 606 ALA A CA 1
ATOM 4807 C C . ALA A 1 606 ? -7.480 -21.308 -3.822 1.00 97.19 606 ALA A C 1
ATOM 4809 O O . ALA A 1 606 ? -7.375 -22.341 -4.486 1.00 97.19 606 ALA A O 1
ATOM 4810 N N . LEU A 1 607 ? -6.461 -20.817 -3.117 1.00 96.12 607 LEU A N 1
ATOM 4811 C CA . LEU A 1 607 ? -5.091 -21.336 -3.182 1.00 96.12 607 LEU A CA 1
ATOM 4812 C C . LEU A 1 607 ? -4.869 -22.562 -2.296 1.00 96.12 607 LEU A C 1
ATOM 4814 O O . LEU A 1 607 ? -3.925 -23.317 -2.519 1.00 96.12 607 LEU A O 1
ATOM 4818 N N . ASP A 1 608 ? -5.725 -22.762 -1.301 1.00 94.81 608 ASP A N 1
ATOM 4819 C CA . ASP A 1 608 ? -5.695 -23.871 -0.345 1.00 94.81 608 ASP A CA 1
ATOM 4820 C C . ASP A 1 608 ? -6.280 -25.185 -0.901 1.00 94.81 608 ASP A C 1
ATOM 4822 O O . ASP A 1 608 ? -6.170 -26.247 -0.277 1.00 94.81 608 ASP A O 1
ATOM 4826 N N . ARG A 1 609 ? -6.865 -25.144 -2.104 1.00 93.38 609 ARG A N 1
ATOM 4827 C CA . ARG A 1 609 ? -7.494 -26.297 -2.758 1.00 93.38 609 ARG A CA 1
ATOM 4828 C C . ARG A 1 609 ? -6.476 -27.373 -3.138 1.00 93.38 609 ARG A C 1
ATOM 4830 O O . ARG A 1 609 ? -5.300 -27.109 -3.391 1.00 93.38 609 ARG A O 1
ATOM 4837 N N . ALA A 1 610 ? -6.923 -28.631 -3.142 1.00 87.62 610 ALA A N 1
ATOM 4838 C CA . ALA A 1 610 ? -6.094 -29.758 -3.567 1.00 87.62 610 ALA A CA 1
ATOM 4839 C C . ALA A 1 610 ? -5.592 -29.552 -5.007 1.00 87.62 610 ALA A C 1
ATOM 4841 O O . ALA A 1 610 ? -6.331 -29.067 -5.857 1.00 87.62 610 ALA A O 1
ATOM 4842 N N . GLY A 1 611 ? -4.324 -29.886 -5.260 1.00 83.88 611 GLY A N 1
ATOM 4843 C CA . GLY A 1 611 ? -3.676 -29.667 -6.559 1.00 83.88 611 GLY A CA 1
ATOM 4844 C C . GLY A 1 611 ? -3.151 -28.244 -6.798 1.00 83.88 611 GLY A C 1
ATOM 4845 O O . GLY A 1 611 ? -2.436 -28.030 -7.771 1.00 83.88 611 GLY A O 1
ATOM 4846 N N . SER A 1 612 ? -3.433 -27.281 -5.913 1.00 90.62 612 SER A N 1
ATOM 4847 C CA . SER A 1 612 ? -2.840 -25.942 -5.994 1.00 90.62 612 SER A CA 1
ATOM 4848 C C . SER A 1 612 ? -1.349 -25.974 -5.650 1.00 90.62 612 SER A C 1
ATOM 4850 O O . SER A 1 612 ? -0.957 -26.435 -4.572 1.00 90.62 612 SER A O 1
ATOM 4852 N N . PHE A 1 613 ? -0.514 -25.417 -6.532 1.00 89.44 613 PHE A N 1
ATOM 4853 C CA . PHE A 1 613 ? 0.930 -25.291 -6.307 1.00 89.44 613 PHE A CA 1
ATOM 4854 C C . PHE A 1 613 ? 1.254 -24.454 -5.056 1.00 89.44 613 PHE A C 1
ATOM 4856 O O . PHE A 1 613 ? 2.284 -24.665 -4.417 1.00 89.44 613 PHE A O 1
ATOM 4863 N N . ALA A 1 614 ? 0.366 -23.529 -4.671 1.00 93.00 614 ALA A N 1
ATOM 4864 C CA . ALA A 1 614 ? 0.560 -22.609 -3.548 1.00 93.00 614 ALA A CA 1
ATOM 4865 C C . ALA A 1 614 ? 0.686 -23.332 -2.193 1.00 93.00 614 ALA A C 1
ATOM 4867 O O . ALA A 1 614 ? 1.198 -22.765 -1.227 1.00 93.00 614 ALA A O 1
ATOM 4868 N N . ARG A 1 615 ? 0.256 -24.599 -2.129 1.00 94.06 615 ARG A N 1
ATOM 4869 C CA . ARG A 1 615 ? 0.399 -25.478 -0.960 1.00 94.06 615 ARG A CA 1
ATOM 4870 C C . ARG A 1 615 ? 1.803 -26.040 -0.770 1.00 94.06 615 ARG A C 1
ATOM 4872 O O . ARG A 1 615 ? 2.087 -26.614 0.275 1.00 94.06 615 ARG A O 1
ATOM 4879 N N . GLN A 1 616 ? 2.654 -25.922 -1.783 1.00 91.56 616 GLN A N 1
ATOM 4880 C CA . GLN A 1 616 ? 4.003 -26.491 -1.794 1.00 91.56 616 GLN A CA 1
ATOM 4881 C C . GLN A 1 616 ? 5.063 -25.432 -2.088 1.00 91.56 616 GLN A C 1
ATOM 4883 O O . GLN A 1 616 ? 6.181 -25.528 -1.592 1.00 91.56 616 GLN A O 1
ATOM 4888 N N . MET A 1 617 ? 4.723 -24.422 -2.889 1.00 91.25 617 MET A N 1
ATOM 4889 C CA . MET A 1 617 ? 5.675 -23.419 -3.347 1.00 91.25 617 MET A CA 1
ATOM 4890 C C . MET A 1 617 ? 5.607 -22.134 -2.517 1.00 91.25 617 MET A C 1
ATOM 4892 O O . MET A 1 617 ? 4.513 -21.724 -2.113 1.00 91.25 617 MET A O 1
ATOM 4896 N N . PRO A 1 618 ? 6.759 -21.484 -2.272 1.00 93.69 618 PRO A N 1
ATOM 4897 C CA . PRO A 1 618 ? 6.821 -20.230 -1.537 1.00 93.69 618 PRO A CA 1
ATOM 4898 C C . PRO A 1 618 ? 6.342 -19.042 -2.372 1.00 93.69 618 PRO A C 1
ATOM 4900 O O . PRO A 1 618 ? 6.269 -19.104 -3.598 1.00 93.69 618 PRO A O 1
ATOM 4903 N N . ILE A 1 619 ? 6.078 -17.923 -1.697 1.00 93.62 619 ILE A N 1
ATOM 4904 C CA . ILE A 1 619 ? 5.848 -16.633 -2.356 1.00 93.62 619 ILE A CA 1
ATOM 4905 C C . ILE A 1 619 ? 7.193 -16.099 -2.851 1.00 93.62 619 ILE A C 1
ATOM 4907 O O . ILE A 1 619 ? 8.135 -15.965 -2.068 1.00 93.62 619 ILE A O 1
ATOM 4911 N N . ARG A 1 620 ? 7.282 -15.748 -4.137 1.00 91.00 620 ARG A N 1
ATOM 4912 C CA . ARG A 1 620 ? 8.469 -15.107 -4.715 1.00 91.00 620 ARG A CA 1
ATOM 4913 C C . ARG A 1 620 ? 8.095 -13.783 -5.359 1.00 91.00 620 ARG A C 1
ATOM 4915 O O . ARG A 1 620 ? 7.234 -13.722 -6.232 1.00 91.00 620 ARG A O 1
ATOM 4922 N N . ILE A 1 621 ? 8.770 -12.723 -4.924 1.00 91.12 621 ILE A N 1
ATOM 4923 C CA . ILE A 1 621 ? 8.588 -11.371 -5.450 1.00 91.12 621 ILE A CA 1
ATOM 4924 C C . ILE A 1 621 ? 9.959 -10.802 -5.795 1.00 91.12 621 ILE A C 1
ATOM 4926 O O . ILE A 1 621 ? 10.869 -10.779 -4.964 1.00 91.12 621 ILE A O 1
ATOM 4930 N N . LYS A 1 622 ? 10.107 -10.342 -7.036 1.00 89.25 622 LYS A N 1
ATOM 4931 C CA . LYS A 1 622 ? 11.273 -9.601 -7.508 1.00 89.25 622 LYS A CA 1
ATOM 4932 C C . LYS A 1 622 ? 11.017 -8.118 -7.265 1.00 89.25 622 LYS A C 1
ATOM 4934 O O . LYS A 1 622 ? 10.043 -7.563 -7.764 1.00 89.25 622 LYS A O 1
ATOM 4939 N N . TYR A 1 623 ? 11.899 -7.481 -6.503 1.00 84.44 623 TYR A N 1
ATOM 4940 C CA . TYR A 1 623 ? 11.837 -6.047 -6.240 1.00 84.44 623 TYR A CA 1
ATOM 4941 C C . TYR A 1 623 ? 12.944 -5.309 -6.977 1.00 84.44 623 TYR A C 1
ATOM 4943 O O . TYR A 1 623 ? 14.103 -5.732 -6.963 1.00 84.44 623 TYR A O 1
ATOM 4951 N N . SER A 1 624 ? 12.612 -4.145 -7.523 1.00 82.19 624 SER A N 1
ATOM 4952 C CA . SER A 1 624 ? 13.612 -3.197 -8.003 1.00 82.19 624 SER A CA 1
ATOM 4953 C C . SER A 1 624 ? 14.522 -2.728 -6.859 1.00 82.19 624 SER A C 1
ATOM 4955 O O . SER A 1 624 ? 14.071 -2.594 -5.710 1.00 82.19 624 SER A O 1
ATOM 4957 N N . PRO A 1 625 ? 15.799 -2.400 -7.135 1.00 74.81 625 PRO A N 1
ATOM 4958 C CA . PRO A 1 625 ? 16.654 -1.698 -6.181 1.00 74.81 625 PRO A CA 1
ATOM 4959 C C . PRO A 1 625 ? 16.032 -0.397 -5.653 1.00 74.81 625 PRO A C 1
ATOM 4961 O O . PRO A 1 625 ? 16.319 -0.020 -4.522 1.00 74.81 625 PRO A O 1
ATOM 4964 N N . PHE A 1 626 ? 15.153 0.242 -6.434 1.00 74.62 626 PHE A N 1
ATOM 4965 C CA . PHE A 1 626 ? 14.485 1.500 -6.086 1.00 74.62 626 PHE A CA 1
ATOM 4966 C C . PHE A 1 626 ? 13.181 1.325 -5.292 1.00 74.62 626 PHE A C 1
ATOM 4968 O O . PHE A 1 626 ? 12.550 2.321 -4.944 1.00 74.62 626 PHE A O 1
ATOM 4975 N N . MET A 1 627 ? 12.761 0.088 -5.001 1.00 79.19 627 MET A N 1
ATOM 4976 C CA . MET A 1 627 ? 11.578 -0.161 -4.179 1.00 79.19 627 MET A CA 1
ATOM 4977 C C . MET A 1 627 ? 11.849 0.277 -2.723 1.00 79.19 627 MET A C 1
ATOM 4979 O O . MET A 1 627 ? 12.750 -0.287 -2.092 1.00 79.19 627 MET A O 1
ATOM 4983 N N . PRO A 1 628 ? 11.082 1.237 -2.167 1.00 73.12 628 PRO A N 1
ATOM 4984 C CA . PRO A 1 628 ? 11.340 1.809 -0.844 1.00 73.12 628 PRO A CA 1
ATOM 4985 C C . PRO A 1 628 ? 11.077 0.828 0.305 1.00 73.12 628 PRO A C 1
ATOM 4987 O O . PRO A 1 628 ? 11.737 0.906 1.337 1.00 73.12 628 PRO A O 1
ATOM 4990 N N . GLN A 1 629 ? 10.125 -0.093 0.138 1.00 79.44 629 GLN A N 1
ATOM 4991 C CA . GLN A 1 629 ? 9.778 -1.108 1.133 1.00 79.44 629 GLN A CA 1
ATOM 4992 C C . GLN A 1 629 ? 9.631 -2.470 0.459 1.00 79.44 629 GLN A C 1
ATOM 4994 O O . GLN A 1 629 ? 9.004 -2.580 -0.592 1.00 79.44 629 GLN A O 1
ATOM 4999 N N . LYS A 1 630 ? 10.218 -3.506 1.060 1.00 87.69 630 LYS A N 1
ATOM 5000 C CA . LYS A 1 630 ? 10.246 -4.871 0.521 1.00 87.69 630 LYS A CA 1
ATOM 5001 C C . LYS A 1 630 ? 9.765 -5.836 1.593 1.00 87.69 630 LYS A C 1
ATOM 5003 O O . LYS A 1 630 ? 10.156 -5.699 2.751 1.00 87.69 630 LYS A O 1
ATOM 5008 N N . ILE A 1 631 ? 8.947 -6.808 1.204 1.00 91.38 631 ILE A N 1
ATOM 5009 C CA . ILE A 1 631 ? 8.532 -7.904 2.078 1.00 91.38 631 ILE A CA 1
ATOM 5010 C C . ILE A 1 631 ? 9.232 -9.166 1.581 1.00 91.38 631 ILE A C 1
ATOM 5012 O O . ILE A 1 631 ? 8.972 -9.644 0.481 1.00 91.38 631 ILE A O 1
ATOM 5016 N N . GLU A 1 632 ? 10.154 -9.688 2.386 1.00 92.94 632 GLU A N 1
ATOM 5017 C CA . GLU A 1 632 ? 10.868 -10.930 2.088 1.00 92.94 632 GLU A CA 1
ATOM 5018 C C . GLU A 1 632 ? 10.106 -12.106 2.712 1.00 92.94 632 GLU A C 1
ATOM 5020 O O . GLU A 1 632 ? 9.897 -12.142 3.924 1.00 92.94 632 GLU A O 1
ATOM 5025 N N . PHE A 1 633 ? 9.677 -13.071 1.900 1.00 94.81 633 PHE A N 1
ATOM 5026 C CA . PHE A 1 633 ? 9.006 -14.285 2.374 1.00 94.81 633 PHE A CA 1
ATOM 5027 C C . PHE A 1 633 ? 10.011 -15.421 2.582 1.00 94.81 633 PHE A C 1
ATOM 5029 O O . PHE A 1 633 ? 11.077 -15.441 1.965 1.00 94.81 633 PHE A O 1
ATOM 5036 N N . ASP A 1 634 ? 9.680 -16.361 3.466 1.00 94.75 634 ASP A N 1
ATOM 5037 C CA . ASP A 1 634 ? 10.524 -17.524 3.737 1.00 94.75 634 ASP A CA 1
ATOM 5038 C C . ASP A 1 634 ? 10.512 -18.474 2.522 1.00 94.75 634 ASP A C 1
ATOM 5040 O O . ASP A 1 634 ? 9.446 -18.974 2.153 1.00 94.75 634 ASP A O 1
ATOM 5044 N N . PRO A 1 635 ? 11.669 -18.749 1.885 1.00 91.69 635 PRO A N 1
ATOM 5045 C CA . PRO A 1 635 ? 11.733 -19.581 0.686 1.00 91.69 635 PRO A CA 1
ATOM 5046 C C . PRO A 1 635 ? 11.412 -21.060 0.945 1.00 91.69 635 PRO A C 1
ATOM 5048 O O . PRO A 1 635 ? 11.229 -21.805 -0.016 1.00 91.69 635 PRO A O 1
ATOM 5051 N N . GLN A 1 636 ? 11.362 -21.500 2.205 1.00 92.25 636 GLN A N 1
ATOM 5052 C CA . GLN A 1 636 ? 11.000 -22.871 2.580 1.00 92.25 636 GLN A CA 1
ATOM 5053 C C . GLN A 1 636 ? 9.518 -23.014 2.940 1.00 92.25 636 GLN A C 1
ATOM 5055 O O . GLN A 1 636 ? 9.040 -24.128 3.151 1.00 92.25 636 GLN A O 1
ATOM 5060 N N . ARG A 1 637 ? 8.784 -21.901 3.025 1.00 95.19 637 ARG A N 1
ATOM 5061 C CA . ARG A 1 637 ? 7.405 -21.885 3.500 1.00 95.19 637 ARG A CA 1
ATOM 5062 C C . ARG A 1 637 ? 6.418 -21.766 2.337 1.00 95.19 637 ARG A C 1
ATOM 5064 O O . ARG A 1 637 ? 6.535 -20.816 1.566 1.00 95.19 637 ARG A O 1
ATOM 5071 N N . PRO A 1 638 ? 5.409 -22.647 2.231 1.00 96.44 638 PRO A N 1
ATOM 5072 C CA . PRO A 1 638 ? 4.371 -22.523 1.214 1.00 96.44 638 PRO A CA 1
ATOM 5073 C C . PRO A 1 638 ? 3.581 -21.213 1.303 1.00 96.44 638 PRO A C 1
ATOM 5075 O O . PRO A 1 638 ? 3.344 -20.682 2.388 1.00 96.44 638 PRO A O 1
ATOM 5078 N N . MET A 1 639 ? 3.087 -20.723 0.167 1.00 95.94 639 MET A N 1
ATOM 5079 C CA . MET A 1 639 ? 2.234 -19.531 0.094 1.00 95.94 639 MET A CA 1
ATOM 5080 C C . MET A 1 639 ? 0.988 -19.645 0.984 1.00 95.94 639 MET A C 1
ATOM 5082 O O . MET A 1 639 ? 0.626 -18.680 1.659 1.00 95.94 639 MET A O 1
ATOM 5086 N N . THR A 1 640 ? 0.372 -20.829 1.060 1.00 97.25 640 THR A N 1
ATOM 5087 C CA . THR A 1 640 ? -0.847 -21.046 1.861 1.00 97.25 640 THR A CA 1
ATOM 5088 C C . THR A 1 640 ? -0.655 -20.932 3.372 1.00 97.25 640 THR A C 1
ATOM 5090 O O . THR A 1 640 ? -1.640 -20.824 4.105 1.00 97.25 640 THR A O 1
ATOM 5093 N N . ASP A 1 641 ? 0.590 -20.914 3.857 1.00 97.88 641 ASP A N 1
ATOM 5094 C CA . ASP A 1 641 ? 0.886 -20.636 5.266 1.00 97.88 641 ASP A CA 1
ATOM 5095 C C . ASP A 1 641 ? 0.719 -19.153 5.621 1.00 97.88 641 ASP A C 1
ATOM 5097 O O . ASP A 1 641 ? 0.616 -18.814 6.806 1.00 97.88 641 ASP A O 1
ATOM 5101 N N . TYR A 1 642 ? 0.717 -18.275 4.615 1.00 98.38 642 TYR A N 1
ATOM 5102 C CA . TYR A 1 642 ? 0.534 -16.836 4.767 1.00 98.38 642 TYR A CA 1
ATOM 5103 C C . TYR A 1 642 ? -0.928 -16.424 4.552 1.00 98.38 642 TYR A C 1
ATOM 5105 O O . TYR A 1 642 ? -1.458 -15.665 5.363 1.00 98.38 642 TYR A O 1
ATOM 5113 N N . PHE A 1 643 ? -1.582 -16.925 3.500 1.00 98.44 643 PHE A N 1
ATOM 5114 C CA . PHE A 1 643 ? -2.990 -16.653 3.179 1.00 98.44 643 PHE A CA 1
ATOM 5115 C C . PHE A 1 643 ? -3.580 -17.750 2.281 1.00 98.44 643 PHE A C 1
ATOM 5117 O O . PHE A 1 643 ? -2.857 -18.402 1.535 1.00 98.44 643 PHE A O 1
ATOM 5124 N N . GLN A 1 644 ? -4.897 -17.964 2.337 1.00 98.25 644 GLN A N 1
ATOM 5125 C CA . GLN A 1 644 ? -5.562 -19.082 1.647 1.00 98.25 644 GLN A CA 1
ATOM 5126 C C . GLN A 1 644 ? -6.212 -18.672 0.322 1.00 98.25 644 GLN A C 1
ATOM 5128 O O . GLN A 1 644 ? -6.454 -19.523 -0.533 1.00 98.25 644 GLN A O 1
ATOM 5133 N N . TYR A 1 645 ? -6.470 -17.379 0.131 1.00 98.56 645 TYR A N 1
ATOM 5134 C CA . TYR A 1 645 ? -7.127 -16.855 -1.060 1.00 98.56 645 TYR A CA 1
ATOM 5135 C C . TYR A 1 645 ? -6.427 -15.589 -1.553 1.00 98.56 645 TYR A C 1
ATOM 5137 O O . TYR A 1 645 ? -5.938 -14.798 -0.745 1.00 98.56 645 TYR A O 1
ATOM 5145 N N . ILE A 1 646 ? -6.436 -15.374 -2.870 1.00 97.75 646 ILE A N 1
ATOM 5146 C CA . ILE A 1 646 ? -6.038 -14.105 -3.497 1.00 97.75 646 ILE A CA 1
ATOM 5147 C C . ILE A 1 646 ? -7.205 -13.567 -4.320 1.00 97.75 646 ILE A C 1
ATOM 5149 O O . ILE A 1 646 ? -7.805 -14.310 -5.092 1.00 97.75 646 ILE A O 1
ATOM 5153 N N . VAL A 1 647 ? -7.480 -12.270 -4.224 1.00 98.38 647 VAL A N 1
ATOM 5154 C CA . VAL A 1 647 ? -8.280 -11.530 -5.199 1.00 98.38 647 VAL A CA 1
ATOM 5155 C C . VAL A 1 647 ? -7.340 -10.782 -6.138 1.00 98.38 647 VAL A C 1
ATOM 5157 O O . VAL A 1 647 ? -6.639 -9.862 -5.722 1.00 98.38 647 VAL A O 1
ATOM 5160 N N . LEU A 1 648 ? -7.328 -11.157 -7.415 1.00 98.06 648 LEU A N 1
ATOM 5161 C CA . LEU A 1 648 ? -6.694 -10.355 -8.453 1.00 98.06 648 LEU A CA 1
ATOM 5162 C C . LEU A 1 648 ? -7.612 -9.188 -8.809 1.00 98.06 648 LEU A C 1
ATOM 5164 O O . LEU A 1 648 ? -8.728 -9.390 -9.292 1.00 98.06 648 LEU A O 1
ATOM 5168 N N . VAL A 1 649 ? -7.120 -7.979 -8.583 1.00 98.44 649 VAL A N 1
ATOM 5169 C CA . VAL A 1 649 ? -7.773 -6.722 -8.922 1.00 98.44 649 VAL A CA 1
ATOM 5170 C C . VAL A 1 649 ? -7.171 -6.221 -10.227 1.00 98.44 649 VAL A C 1
ATOM 5172 O O . VAL A 1 649 ? -5.973 -5.939 -10.285 1.00 98.44 649 VAL A O 1
ATOM 5175 N N . ARG A 1 650 ? -7.997 -6.113 -11.273 1.00 96.94 650 ARG A N 1
ATOM 5176 C CA . ARG A 1 650 ? -7.578 -5.600 -12.583 1.00 96.94 650 ARG A CA 1
ATOM 5177 C C . ARG A 1 650 ? -8.211 -4.261 -12.903 1.00 96.94 650 ARG A C 1
ATOM 5179 O O . ARG A 1 650 ? -9.401 -4.068 -12.636 1.00 96.94 650 ARG A O 1
ATOM 5186 N N . ASP A 1 651 ? -7.421 -3.363 -13.487 1.00 96.19 651 ASP A N 1
ATOM 5187 C CA . ASP A 1 651 ? -7.867 -2.060 -13.995 1.00 96.19 651 ASP A CA 1
ATOM 5188 C C . ASP A 1 651 ? -8.665 -1.265 -12.945 1.00 96.19 651 ASP A C 1
ATOM 5190 O O . ASP A 1 651 ? -9.745 -0.735 -13.213 1.00 96.19 651 ASP A O 1
ATOM 5194 N N . SER A 1 652 ? -8.219 -1.282 -11.686 1.00 97.38 652 SER A N 1
ATOM 5195 C CA . SER A 1 652 ? -8.790 -0.408 -10.659 1.00 97.38 652 SER A CA 1
ATOM 5196 C C . SER A 1 652 ? -8.173 0.970 -10.773 1.00 97.38 652 SER A C 1
ATOM 5198 O O . SER A 1 652 ? -6.953 1.098 -10.884 1.00 97.38 652 SER A O 1
ATOM 5200 N N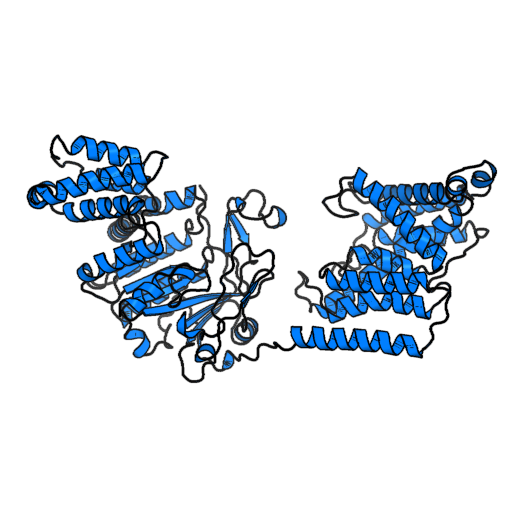 . ASP A 1 653 ? -8.997 2.003 -10.645 1.00 97.31 653 ASP A N 1
ATOM 5201 C CA . ASP A 1 653 ? -8.465 3.334 -10.407 1.00 97.31 653 ASP A CA 1
ATOM 5202 C C . ASP A 1 653 ? -7.968 3.476 -8.959 1.00 97.31 653 ASP A C 1
ATOM 5204 O O . ASP A 1 653 ? -8.227 2.620 -8.097 1.00 97.31 653 ASP A O 1
ATOM 5208 N N . MET A 1 654 ? -7.253 4.569 -8.705 1.00 96.56 654 MET A N 1
ATOM 5209 C CA . MET A 1 654 ? -6.941 5.011 -7.357 1.00 96.56 654 MET A CA 1
ATOM 5210 C C . MET A 1 654 ? -8.216 5.423 -6.619 1.00 96.56 654 MET A C 1
ATOM 5212 O O . MET A 1 654 ? -9.188 5.855 -7.236 1.00 96.56 654 MET A O 1
ATOM 5216 N N . THR A 1 655 ? -8.205 5.348 -5.292 1.00 97.25 655 THR A N 1
ATOM 5217 C CA . THR A 1 655 ? -9.297 5.901 -4.483 1.00 97.25 655 THR A CA 1
ATOM 5218 C C . THR A 1 655 ? -9.444 7.409 -4.690 1.00 97.25 655 THR A C 1
ATOM 5220 O O . THR A 1 655 ? -8.448 8.122 -4.822 1.00 97.25 655 THR A O 1
ATOM 5223 N N . GLU A 1 656 ? -10.674 7.914 -4.642 1.00 96.69 656 GLU A N 1
ATOM 5224 C CA . GLU A 1 656 ? -10.971 9.341 -4.763 1.00 96.69 656 GLU A CA 1
ATOM 5225 C C . GLU A 1 656 ? -10.594 10.080 -3.461 1.00 96.69 656 GLU A C 1
ATOM 5227 O O . GLU A 1 656 ? -11.227 9.841 -2.426 1.00 96.69 656 GLU A O 1
ATOM 5232 N N . PRO A 1 657 ? -9.593 10.982 -3.467 1.00 94.19 657 PRO A N 1
ATOM 5233 C CA . PRO A 1 657 ? -9.119 11.636 -2.251 1.00 94.19 657 PRO A CA 1
ATOM 5234 C C . PRO A 1 657 ? -10.180 12.539 -1.621 1.00 94.19 657 PRO A C 1
ATOM 5236 O O . PRO A 1 657 ? -10.956 13.208 -2.309 1.00 94.19 657 PRO A O 1
ATOM 5239 N N . ILE A 1 658 ? -10.146 12.632 -0.292 1.00 92.56 658 ILE A N 1
ATOM 5240 C CA . ILE A 1 658 ? -10.740 13.758 0.429 1.00 92.56 658 ILE A CA 1
ATOM 5241 C C . ILE A 1 658 ? -9.690 14.870 0.417 1.00 92.56 658 ILE A C 1
ATOM 5243 O O . ILE A 1 658 ? -8.639 14.754 1.048 1.00 92.56 658 ILE A O 1
ATOM 5247 N N . VAL A 1 659 ? -9.937 15.912 -0.372 1.00 76.56 659 VAL A N 1
ATOM 5248 C CA . VAL A 1 659 ? -9.071 17.095 -0.426 1.00 76.56 659 VAL A CA 1
ATOM 5249 C C . VAL A 1 659 ? -9.594 18.109 0.604 1.00 76.56 659 VAL A C 1
ATOM 5251 O O . VAL A 1 659 ? -10.816 18.263 0.671 1.00 76.56 659 VAL A O 1
ATOM 5254 N N . PRO A 1 660 ? -8.716 18.732 1.417 1.00 58.22 660 PRO A N 1
ATOM 5255 C CA . PRO A 1 660 ? -9.083 19.817 2.329 1.00 58.22 660 PRO A CA 1
ATOM 5256 C C . PRO A 1 660 ? -9.786 20.992 1.650 1.00 58.22 660 PRO A C 1
ATOM 5258 O O . PRO A 1 660 ? -9.444 21.280 0.476 1.00 58.22 660 PRO A O 1
#

Nearest PDB structures (foldseek):
  3b55-assembly1_A  TM=7.119E-01  e=4.708E-13  Bacillus cereus ATCC 14579
  6xcs-assembly2_B  TM=6.638E-01  e=1.096E-11  Klebsiella pneumoniae
  2qgm-assembly1_A  TM=6.894E-01  e=1.371E-10  Bacillus cereus ATCC 14579
  7f02-assembly1_C  TM=1.685E-01  e=1.517E+00  Escherichia coli BL21(DE3)

pLDDT: mean 88.58, std 13.27, range [32.62, 98.88]

Secondary structure (DSSP, 8-state):
-TTTTTT---HHHHHTS-HHHHHHHHHHHHHHHHHHHTS--TTTTTSS-GGGTTGGGHHHHHHHHHHHH-TTSPP--BSSTT-HHHHHHHHHHHHHHHHHH----TT---HHHHHHHHHHHHHHHHHHHHHHIIIIIHHHTTTS-HHHHHHHHHHHHHHHHTTT-S-STTTT-TTS-HHHHHHHHHHHHHHHHHHHHHH-BHHHHHHHHHHTT--S-HHHHHHHHHHHHHHHHTTTS---HHHHHHHHHHHHHHHHHHHHHHHS------GGGS-EEEE-TT-SS--TT--HHHHT-SEEEEEE-TTBSHHHHHHHHHHHHHHHHH---EEEESS-HHHHHHHHHHHHH--HHHHHHHHHHHHHTT-TT-BHHHHHHHHHHHHHHHHS-GGG--EEEE-S----HHHHHHHHHHHHTT----TTTHHHHHHHHHHHHSSS-HHHHHHHHHHHHHHHHHSHHHHHHHHGGGHHHHHHHHHHHHHHHH---HHHHHHHHHHHHGGGGTT--EEEEEEGGGG-SSPPTTSPPPHHHHHHHTT--EEEEEEEEES--EEEEGGGS-TTTS-TT-SEEEE-TTSTBSSSEEETTHHHHHHTS-TT-EEEEETTSTT-GGGTSPP-EEE-TT-S---PPPTTS-GGGT-SEEEEEESPPBP-B---

InterPro domains:
  IPR003675 CAAX prenyl protease 2/Lysostaphin resistance protein A-like domain [PF02517] (117-215)

Organism: NCBI:txid2771355

Radius of gyration: 34.82 Å; Cα contacts (8 Å, |Δi|>4): 1068; chains: 1; bounding box: 90×61×99 Å

Mean predicted aligned error: 15.22 Å

Sequence (660 aa):
MHMLTAVKLSRPHIAQVDWKAVTFFYALACGISYGLHFLPNLNEGILPRHNIFTYGLGPILAALLTRRFFPKLVQTVSVLGSSPAKAILFMAIPIVLSTFIGIQNRAGQNEHVYGLLLGMSGLLYGFVEETGWRGFLQDALRPLPTFWRVMLIGLMHAGWHLTFLSDLSNVCGPRLGETGAVVALVLMAWGFGALIDTTKSLLVVACAHELMNIVGHPVAIAVTLLIWIWLTRNWKKQLVFQVGQKTIAMTLVVILFGGYSAFAQSDSLTYGAIPKEEIVPGKADNFRIFDEAFYQNQLFLLGESHGVQKPQEIDFELLKHLNQKAGIRYYIAEVDATKAFYMNQYLQTGDDATLLKVFRSWIDEKAQWANKDFIRKIQKIRALNQTLPKNRQIQFVGIDRIQDKPLAAERLTQLIAGQKLAKSIRPLADSLAKKLTQSGPDSVAATIALTWLNDWQRNEGMYRKTLGSNAEALRDLLINVGYLKTIRSRETTIFTNFKTILPSLNNEKLYGFWGFFHVLQSPPLKSTKPFACLVKESGIKVVSITCSYLDCYSMLPTTFLPPFWQDKGKTYTRLNKFNNDSELMHSEGIEAMRAATRPNSLTLFALDRAGSFARQMPIRIKYSPFMPQKIEFDPQRPMTDYFQYIVLVRDSDMTEPIVP

Foldseek 3Di:
DVVVVLPDDDPQLVVQFPVVLLVQLLVQLLVQLLVQLPDDQPCVVPFPDRCLRGSLQRLQVSQVVSCVVVVVQDFLFDACFPHNVLLVVLLCLQLVCLLLVFCDDPVPDTRNVNSNRLSVSLLSSLLSNCCRLVRGLLSSSVSHRLLVSLLVSLVSSLVSCVSNDVAQCPVLHPPQHRVSSSVVSSVLSSVLSLQCVQGSHSSNRSSVSRLSPSDDDPVSSVVSVVVNVVCSVCVPPDDPPVVVCVVVVVVVVCCVVVVCVVVVPPLPAQLLPFDKDFDDQPDPPPDPVDDPVNLVFQEEEEAEDFFFQCSLRVQLVVQLVCLVPNVAQEAEEQAAQLLLVLLQVCLVPVDVVSNVLSLVLCQVVVNSCQFVSNVVSSVVLSVVQVVDDPSSRHGYGYQFQHSQLQSLLVLLCVLCPPFPDDPVCVVLNVVLSVVSPDDDQLVSSLVSLVVVVVVCVVCVVVLCVGRPPSSVVNNSSSVSSVCSPVPPDRLVSSLVSVVVCCVVVVSHRYYYYYHNQQQFLAAFPPDDQHNNVSCVVVVRGYAYEYEAEDLEWGWAQQVVDDPVQHPPPDR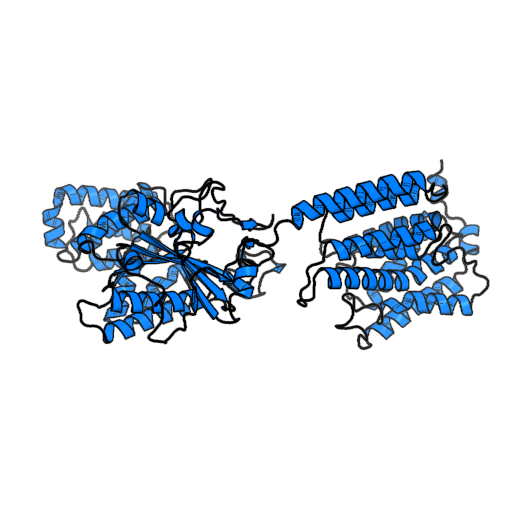TGTDDQPGCVHPFKPWRCVVSVVVSDDAQIKMKGFQQDPPRCLQAAWTDMDGDPPRPDDGHHDRRDGNVSTHGMYIYGHNTTTGHHDHD